Protein AF-A0A316YLT4-F1 (afdb_monomer_lite)

Radius of gyration: 36.53 Å; chains: 1; bounding box: 78×90×132 Å

Structure (mmCIF, N/CA/C/O backbone):
data_AF-A0A316YLT4-F1
#
_entry.id   AF-A0A316YLT4-F1
#
loop_
_atom_site.group_PDB
_atom_site.id
_atom_site.type_symbol
_atom_site.label_atom_id
_atom_site.label_alt_id
_atom_site.label_comp_id
_atom_site.label_asym_id
_atom_site.label_entity_id
_atom_site.label_seq_id
_atom_site.pdbx_PDB_ins_code
_atom_site.Cartn_x
_atom_site.Cartn_y
_atom_site.Cartn_z
_atom_site.occupancy
_atom_site.B_iso_or_equiv
_atom_site.auth_seq_id
_atom_site.auth_comp_id
_atom_site.auth_asym_id
_atom_site.auth_atom_id
_atom_site.pdbx_PDB_model_num
ATOM 1 N N . MET A 1 1 ? 20.378 44.733 20.248 1.00 47.59 1 MET A N 1
ATOM 2 C CA . MET A 1 1 ? 19.291 43.915 19.646 1.00 47.59 1 MET A CA 1
ATOM 3 C C . MET A 1 1 ? 19.742 42.619 18.940 1.00 47.59 1 MET A C 1
ATOM 5 O O . MET A 1 1 ? 18.918 41.727 18.802 1.00 47.59 1 MET A O 1
ATOM 9 N N . SER A 1 2 ? 21.015 42.441 18.550 1.00 53.00 2 SER A N 1
ATOM 10 C CA . SER A 1 2 ? 21.484 41.266 17.770 1.00 53.00 2 SER A CA 1
ATOM 11 C C . SER A 1 2 ? 21.730 39.968 18.583 1.00 53.00 2 SER A C 1
ATOM 13 O O . SER A 1 2 ? 21.479 38.865 18.094 1.00 53.00 2 SER A O 1
ATOM 15 N N . SER A 1 3 ? 22.137 40.058 19.856 1.00 44.75 3 SER A N 1
ATOM 16 C CA . SER A 1 3 ? 22.480 38.880 20.683 1.00 44.75 3 SER A CA 1
ATOM 17 C C . SER A 1 3 ? 21.264 38.061 21.149 1.00 44.75 3 SER A C 1
ATOM 19 O O . SER A 1 3 ? 21.318 36.830 21.185 1.00 44.75 3 SER A O 1
ATOM 21 N N . SER A 1 4 ? 20.143 38.727 21.443 1.00 47.09 4 SER A N 1
ATOM 22 C CA . SER A 1 4 ? 18.887 38.102 21.896 1.00 47.09 4 SER A CA 1
ATOM 23 C C . SER A 1 4 ? 18.214 37.263 20.798 1.00 47.09 4 SER A C 1
ATOM 25 O O . SER A 1 4 ? 17.745 36.152 21.049 1.00 47.09 4 SER A O 1
ATOM 27 N N . VAL A 1 5 ? 18.254 37.731 19.546 1.00 52.09 5 VAL A N 1
ATOM 28 C CA . VAL A 1 5 ? 17.682 37.010 18.394 1.00 52.09 5 VAL A CA 1
ATOM 29 C C . VAL A 1 5 ? 18.509 35.764 18.057 1.00 52.09 5 VAL A C 1
ATOM 31 O O . VAL A 1 5 ? 17.955 34.692 17.806 1.00 52.09 5 VAL A O 1
ATOM 34 N N . ARG A 1 6 ? 19.844 35.859 18.132 1.00 46.72 6 ARG A N 1
ATOM 35 C CA . ARG A 1 6 ? 20.753 34.720 17.904 1.00 46.72 6 ARG A CA 1
ATOM 36 C C . ARG A 1 6 ? 20.613 33.639 18.983 1.00 46.72 6 ARG A C 1
ATOM 38 O O . ARG A 1 6 ? 20.685 32.453 18.659 1.00 46.72 6 ARG A O 1
ATOM 45 N N . SER A 1 7 ? 20.370 34.026 20.240 1.00 48.25 7 SER A N 1
ATOM 46 C CA . SER A 1 7 ? 20.157 33.083 21.348 1.00 48.25 7 SER A CA 1
ATOM 47 C C . SER A 1 7 ? 18.785 32.402 21.297 1.00 48.25 7 SER A C 1
ATOM 49 O O . SER A 1 7 ? 18.679 31.233 21.663 1.00 48.25 7 SER A O 1
ATOM 51 N N . LYS A 1 8 ? 17.740 33.088 20.808 1.00 44.94 8 LYS A N 1
ATOM 52 C CA . LYS A 1 8 ? 16.431 32.476 20.512 1.00 44.94 8 LYS A CA 1
ATOM 53 C C . LYS A 1 8 ? 16.551 31.445 19.387 1.00 44.94 8 LYS A C 1
ATOM 55 O O . LYS A 1 8 ? 16.209 30.291 19.596 1.00 44.94 8 LYS A O 1
ATOM 60 N N . ARG A 1 9 ? 17.189 31.803 18.266 1.00 46.47 9 ARG A N 1
ATOM 61 C CA . ARG A 1 9 ? 17.368 30.902 17.111 1.00 46.47 9 ARG A CA 1
ATOM 62 C C . ARG A 1 9 ? 18.210 29.659 17.434 1.00 46.47 9 ARG A C 1
ATOM 64 O O . ARG A 1 9 ? 17.903 28.574 16.956 1.00 46.47 9 ARG A O 1
ATOM 71 N N . ARG A 1 10 ? 19.255 29.785 18.266 1.00 46.38 10 ARG A N 1
ATOM 72 C CA . ARG A 1 10 ? 20.039 28.630 18.753 1.00 46.38 10 ARG A CA 1
ATOM 73 C C . ARG A 1 10 ? 19.240 27.735 19.700 1.00 46.38 10 ARG A C 1
ATOM 75 O O . ARG A 1 10 ? 19.372 26.519 19.609 1.00 46.38 10 ARG A O 1
ATOM 82 N N . ARG A 1 11 ? 18.403 28.318 20.566 1.00 49.53 11 ARG A N 1
ATOM 83 C CA . ARG A 1 11 ? 17.482 27.560 21.425 1.00 49.53 11 ARG A CA 1
ATOM 84 C C . ARG A 1 11 ? 16.398 26.855 20.613 1.00 49.53 11 ARG A C 1
ATOM 86 O O . ARG A 1 11 ? 16.120 25.709 20.923 1.00 49.53 11 ARG A O 1
ATOM 93 N N . ASP A 1 12 ? 15.893 27.461 19.541 1.00 55.59 12 ASP A N 1
ATOM 94 C CA . ASP A 1 12 ? 14.925 26.833 18.630 1.00 55.59 12 ASP A CA 1
ATOM 95 C C . ASP A 1 12 ? 15.539 25.683 17.830 1.00 55.59 12 ASP A C 1
ATOM 97 O O . ASP A 1 12 ? 14.910 24.648 17.655 1.00 55.59 12 ASP A O 1
ATOM 101 N N . VAL A 1 13 ? 16.783 25.823 17.366 1.00 54.84 13 VAL A N 1
ATOM 102 C CA . VAL A 1 13 ? 17.494 24.735 16.678 1.00 54.84 13 VAL A CA 1
ATOM 103 C C . VAL A 1 13 ? 17.803 23.604 17.655 1.00 54.84 13 VAL A C 1
ATOM 105 O O . VAL A 1 13 ? 17.480 22.461 17.364 1.00 54.84 13 VAL A O 1
ATOM 108 N N . ALA A 1 14 ? 18.350 23.902 18.836 1.00 51.66 14 ALA A N 1
ATOM 109 C CA . ALA A 1 14 ? 18.606 22.893 19.862 1.00 51.66 14 ALA A CA 1
ATOM 110 C C . ALA A 1 14 ? 17.312 22.225 20.353 1.00 51.66 14 ALA A C 1
ATOM 112 O O . ALA A 1 14 ? 17.306 21.019 20.557 1.00 51.66 14 ALA A O 1
ATOM 113 N N . TYR A 1 15 ? 16.212 22.972 20.484 1.00 54.16 15 TYR A N 1
ATOM 114 C CA . TYR A 1 15 ? 14.883 22.440 20.786 1.00 54.16 15 TYR A CA 1
ATOM 115 C C . TYR A 1 15 ? 14.386 21.535 19.661 1.00 54.16 15 TYR A C 1
ATOM 117 O O . TYR A 1 15 ? 14.041 20.400 19.946 1.00 54.16 15 TYR A O 1
ATOM 125 N N . ARG A 1 16 ? 14.458 21.963 18.391 1.00 54.50 16 ARG A N 1
ATOM 126 C CA . ARG A 1 16 ? 14.116 21.126 17.227 1.00 54.50 16 ARG A CA 1
ATOM 127 C C . ARG A 1 16 ? 14.938 19.842 17.203 1.00 54.50 16 ARG A C 1
ATOM 129 O O . ARG A 1 16 ? 14.352 18.779 17.062 1.00 54.50 16 ARG A O 1
ATOM 136 N N . TRP A 1 17 ? 16.251 19.910 17.417 1.00 47.56 17 TRP A N 1
ATOM 137 C CA . TRP A 1 17 ? 17.103 18.721 17.517 1.00 47.56 17 TRP A CA 1
ATOM 138 C C . TRP A 1 17 ? 16.723 17.843 18.716 1.00 47.56 17 TRP A C 1
ATOM 140 O O . TRP A 1 17 ? 16.641 16.629 18.583 1.00 47.56 17 TRP A O 1
ATOM 150 N N . ARG A 1 18 ? 16.405 18.426 19.876 1.00 43.62 18 ARG A N 1
ATOM 151 C CA . ARG A 1 18 ? 15.969 17.677 21.066 1.00 43.62 18 ARG A CA 1
ATOM 152 C C . ARG A 1 18 ? 14.594 17.026 20.872 1.00 43.62 18 ARG A C 1
ATOM 154 O O . ARG A 1 18 ? 14.397 15.919 21.364 1.00 43.62 18 ARG A O 1
ATOM 161 N N . THR A 1 19 ? 13.682 17.655 20.128 1.00 50.59 19 THR A N 1
ATOM 162 C CA . THR A 1 19 ? 12.409 17.068 19.670 1.00 50.59 19 THR A CA 1
ATOM 163 C C . THR A 1 19 ? 12.665 15.916 18.692 1.00 50.59 19 THR A C 1
ATOM 165 O O . THR A 1 19 ? 12.143 14.825 18.886 1.00 50.59 19 THR A O 1
ATOM 168 N N . TYR A 1 20 ? 13.580 16.102 17.736 1.00 46.66 20 TYR A N 1
ATOM 169 C CA . TYR A 1 20 ? 14.045 15.055 16.814 1.00 46.66 20 TYR A CA 1
ATOM 170 C C . TYR A 1 20 ? 14.604 13.820 17.544 1.00 46.66 20 TYR A C 1
ATOM 172 O O . TYR A 1 20 ? 14.332 12.689 17.150 1.00 46.66 20 TYR A O 1
ATOM 180 N N . PHE A 1 21 ? 15.360 14.016 18.629 1.00 44.22 21 PHE A N 1
ATOM 181 C CA . PHE A 1 21 ? 15.896 12.915 19.439 1.00 44.22 21 PHE A CA 1
ATOM 182 C C . PHE A 1 21 ? 14.874 12.326 20.429 1.00 44.22 21 PHE A C 1
ATOM 184 O O . PHE A 1 21 ? 15.009 11.171 20.827 1.00 44.22 21 PHE A O 1
ATOM 191 N N . THR A 1 22 ? 13.827 13.064 20.817 1.00 46.09 22 THR A N 1
ATOM 192 C CA . THR A 1 22 ? 12.732 12.516 21.646 1.00 46.09 22 THR A CA 1
ATOM 193 C C . THR A 1 22 ? 11.721 11.708 20.826 1.00 46.09 22 THR A C 1
ATOM 195 O O . THR A 1 22 ? 11.175 10.741 21.357 1.00 46.09 22 THR A O 1
ATOM 198 N N . ASP A 1 23 ? 11.594 11.969 19.519 1.00 50.28 23 ASP A N 1
ATOM 199 C CA . ASP A 1 23 ? 10.860 11.137 18.543 1.00 50.28 23 ASP A CA 1
ATOM 200 C C . ASP A 1 23 ? 11.486 9.743 18.302 1.00 50.28 23 ASP A C 1
ATOM 202 O O . ASP A 1 23 ? 10.942 8.914 17.566 1.00 50.28 23 ASP A O 1
ATOM 206 N N . ILE A 1 24 ? 12.622 9.432 18.939 1.00 53.44 24 ILE A N 1
ATOM 207 C CA . ILE A 1 24 ? 13.216 8.085 18.929 1.00 53.44 24 ILE A CA 1
ATOM 208 C C . ILE A 1 24 ? 12.316 7.068 19.650 1.00 53.44 24 ILE A C 1
ATOM 210 O O . ILE A 1 24 ? 12.331 5.884 19.302 1.00 53.44 24 ILE A O 1
ATOM 214 N N . HIS A 1 25 ? 11.507 7.514 20.615 1.00 56.56 25 HIS A N 1
ATOM 215 C CA . HIS A 1 25 ? 10.547 6.655 21.300 1.00 56.56 25 HIS A CA 1
ATOM 216 C C . HIS A 1 25 ? 9.260 6.530 20.489 1.00 56.56 25 HIS A C 1
ATOM 218 O O . HIS A 1 25 ? 8.684 7.526 20.056 1.00 56.56 25 HIS A O 1
ATOM 224 N N . VAL A 1 26 ? 8.786 5.296 20.308 1.00 58.34 26 VAL A N 1
ATOM 225 C CA . VAL A 1 26 ? 7.501 5.045 19.657 1.00 58.34 26 VAL A CA 1
ATOM 226 C C . VAL A 1 26 ? 6.379 5.610 20.532 1.00 58.34 26 VAL A C 1
ATOM 228 O O . VAL A 1 26 ? 6.216 5.175 21.676 1.00 58.34 26 VAL A O 1
ATOM 231 N N . PRO A 1 27 ? 5.582 6.559 20.023 1.00 60.00 27 PRO A N 1
ATOM 232 C CA . PRO A 1 27 ? 4.500 7.127 20.801 1.00 60.00 27 PRO A CA 1
ATOM 233 C C . PRO A 1 27 ? 3.356 6.116 21.002 1.00 60.00 27 PRO A C 1
ATOM 235 O O . PRO A 1 27 ? 2.869 5.501 20.051 1.00 60.00 27 PRO A O 1
ATOM 238 N N . LYS A 1 28 ? 2.898 5.961 22.252 1.00 62.59 28 LYS A N 1
ATOM 239 C CA . LYS A 1 28 ? 1.806 5.043 22.623 1.00 62.59 28 LYS A CA 1
ATOM 240 C C . LYS A 1 28 ? 0.462 5.494 22.027 1.00 62.59 28 LYS A C 1
ATOM 242 O O . LYS A 1 28 ? 0.151 6.689 22.040 1.00 62.59 28 LYS A O 1
ATOM 247 N N . SER A 1 29 ? -0.307 4.531 21.512 1.00 64.88 29 SER A N 1
ATOM 248 C CA . SER A 1 29 ? -1.643 4.752 20.937 1.00 64.88 29 SER A CA 1
ATOM 249 C C . SER A 1 29 ? -2.638 5.253 21.981 1.00 64.88 29 SER A C 1
ATOM 251 O O . SER A 1 29 ? -2.564 4.888 23.151 1.00 64.88 29 SER A O 1
ATOM 253 N N . ILE A 1 30 ? -3.590 6.071 21.539 1.00 64.94 30 ILE A N 1
ATOM 254 C CA . ILE A 1 30 ? -4.699 6.565 22.361 1.00 64.94 30 ILE A CA 1
ATOM 255 C C . ILE A 1 30 ? -5.821 5.516 22.453 1.00 64.94 30 ILE A C 1
ATOM 257 O O . ILE A 1 30 ? -6.658 5.618 23.340 1.00 64.94 30 ILE A O 1
ATOM 261 N N . PHE A 1 31 ? -5.860 4.513 21.573 1.00 63.28 31 PHE A N 1
ATOM 262 C CA . PHE A 1 31 ? -6.960 3.539 21.466 1.00 63.28 31 PHE A CA 1
ATOM 263 C C . PHE A 1 31 ? -6.761 2.278 22.318 1.00 63.28 31 PHE A C 1
ATOM 265 O O . PHE A 1 31 ? -7.574 1.359 22.263 1.00 63.28 31 PHE A O 1
ATOM 272 N N . VAL A 1 32 ? -5.695 2.233 23.118 1.00 63.97 32 VAL A N 1
ATOM 273 C CA . VAL A 1 32 ? -5.386 1.123 24.022 1.00 63.97 32 VAL A CA 1
ATOM 274 C C . VAL A 1 32 ? -5.312 1.675 25.442 1.00 63.97 32 VAL A C 1
ATOM 276 O O . VAL A 1 32 ? -4.423 2.467 25.741 1.00 63.97 32 VAL A O 1
ATOM 279 N N . ASP A 1 33 ? -6.266 1.286 26.293 1.00 55.12 33 ASP A N 1
ATOM 280 C CA . ASP A 1 33 ? -6.403 1.832 27.652 1.00 55.12 33 ASP A CA 1
ATOM 281 C C . ASP A 1 33 ? -5.541 1.086 28.697 1.00 55.12 33 ASP A C 1
ATOM 283 O O . ASP A 1 33 ? -5.214 1.644 29.740 1.00 55.12 33 ASP A O 1
ATOM 287 N N . THR A 1 34 ? -5.107 -0.147 28.409 1.00 49.56 34 THR A N 1
ATOM 288 C CA . THR A 1 34 ? -4.214 -0.944 29.272 1.00 49.56 34 THR A CA 1
ATOM 289 C C . THR A 1 34 ? -2.752 -0.845 28.838 1.00 49.56 34 THR A C 1
ATOM 291 O O . THR A 1 34 ? -2.438 -1.023 27.665 1.00 49.56 34 THR A O 1
ATOM 294 N N . GLU A 1 35 ? -1.834 -0.672 29.797 1.00 46.22 35 GLU A N 1
ATOM 295 C CA . GLU A 1 35 ? -0.374 -0.718 29.579 1.00 46.22 35 GLU A CA 1
ATOM 296 C C . GLU A 1 35 ? 0.157 -2.082 29.096 1.00 46.22 35 GLU A C 1
ATOM 298 O O . GLU A 1 35 ? 1.342 -2.204 28.780 1.00 46.22 35 GLU A O 1
ATOM 303 N N . ALA A 1 36 ? -0.705 -3.099 29.008 1.00 47.34 36 ALA A N 1
ATOM 304 C CA . ALA A 1 36 ? -0.370 -4.398 28.446 1.00 47.34 36 ALA A CA 1
ATOM 305 C C . ALA A 1 36 ? 0.084 -4.255 26.981 1.00 47.34 36 ALA A C 1
ATOM 307 O O . ALA A 1 36 ? -0.584 -3.621 26.162 1.00 47.34 36 ALA A O 1
ATOM 308 N N . GLU A 1 37 ? 1.241 -4.841 26.667 1.00 56.16 37 GLU A N 1
ATOM 309 C CA . GLU A 1 37 ? 1.970 -4.709 25.403 1.00 56.16 37 GLU A CA 1
ATOM 310 C C . GLU A 1 37 ? 1.122 -5.056 24.165 1.00 56.16 37 GLU A C 1
ATOM 312 O O . GLU A 1 37 ? 1.094 -6.189 23.684 1.00 56.16 37 GLU A O 1
ATOM 317 N N . ASN A 1 38 ? 0.444 -4.061 23.595 1.00 68.69 38 ASN A N 1
ATOM 318 C CA . ASN A 1 38 ? -0.338 -4.248 22.384 1.00 68.69 38 ASN A CA 1
ATOM 319 C C . ASN A 1 38 ? 0.523 -4.022 21.134 1.00 68.69 38 ASN A C 1
ATOM 321 O O . ASN A 1 38 ? 0.809 -2.885 20.754 1.00 68.69 38 ASN A O 1
ATOM 325 N N . ARG A 1 39 ? 0.908 -5.116 20.461 1.00 76.19 39 ARG A N 1
ATOM 326 C CA . ARG A 1 39 ? 1.702 -5.085 19.217 1.00 76.19 39 ARG A CA 1
ATOM 327 C C . ARG A 1 39 ? 1.048 -4.262 18.106 1.00 76.19 39 ARG A C 1
ATOM 329 O O . ARG A 1 39 ? 1.767 -3.771 17.246 1.00 76.19 39 ARG A O 1
ATOM 336 N N . TRP A 1 40 ? -0.277 -4.135 18.088 1.00 75.06 40 TRP A N 1
ATOM 337 C CA . TRP A 1 40 ? -1.036 -3.652 16.929 1.00 75.06 40 TRP A CA 1
ATOM 338 C C . TRP A 1 40 ? -1.286 -2.147 16.916 1.00 75.06 40 TRP A C 1
ATOM 340 O O . TRP A 1 40 ? -1.837 -1.630 15.935 1.00 75.06 40 TRP A O 1
ATOM 350 N N . ALA A 1 41 ? -0.878 -1.453 17.977 1.00 74.94 41 ALA A N 1
ATOM 351 C CA . ALA A 1 41 ? -1.198 -0.058 18.209 1.00 74.94 41 ALA A CA 1
ATOM 352 C C . ALA A 1 41 ? 0.060 0.811 18.327 1.00 74.94 41 ALA A C 1
ATOM 354 O O . ALA A 1 41 ? 1.023 0.475 19.010 1.00 74.94 41 ALA A O 1
ATOM 355 N N . ASN A 1 42 ? 0.034 1.954 17.649 1.00 79.06 42 ASN A N 1
ATOM 356 C CA . ASN A 1 42 ? 1.065 2.987 17.678 1.00 79.06 42 ASN A CA 1
ATOM 357 C C . ASN A 1 42 ? 0.373 4.314 17.363 1.00 79.06 42 ASN A C 1
ATOM 359 O O . ASN A 1 42 ? -0.447 4.360 16.450 1.00 79.06 42 ASN A O 1
ATOM 363 N N . ARG A 1 43 ? 0.710 5.395 18.073 1.00 74.88 43 ARG A N 1
ATOM 364 C CA . ARG A 1 43 ? 0.081 6.712 17.874 1.00 74.88 43 ARG A CA 1
ATOM 365 C C . ARG A 1 43 ? 0.193 7.223 16.439 1.00 74.88 43 ARG A C 1
ATOM 367 O O . ARG A 1 43 ? -0.670 7.965 15.991 1.00 74.88 43 ARG A O 1
ATOM 374 N N . ASN A 1 44 ? 1.249 6.846 15.719 1.00 77.50 44 ASN A N 1
ATOM 375 C CA . ASN A 1 44 ? 1.427 7.234 14.317 1.00 77.50 44 ASN A CA 1
ATOM 376 C C . ASN A 1 44 ? 0.456 6.521 13.363 1.00 77.50 44 ASN A C 1
ATOM 378 O O . ASN A 1 44 ? 0.295 6.959 12.228 1.00 77.50 44 ASN A O 1
ATOM 382 N N . LEU A 1 45 ? -0.169 5.431 13.814 1.00 82.00 45 LEU A N 1
ATOM 383 C CA . LEU A 1 45 ? -1.181 4.674 13.081 1.00 82.00 45 LEU A CA 1
ATOM 384 C C . LEU A 1 45 ? -2.602 4.972 13.564 1.00 82.00 45 LEU A C 1
ATOM 386 O O . LEU A 1 45 ? -3.545 4.445 12.976 1.00 82.00 45 LEU A O 1
ATOM 390 N N . ASP A 1 46 ? -2.762 5.753 14.633 1.00 84.81 46 ASP A N 1
ATOM 391 C CA . ASP A 1 46 ? -4.071 6.129 15.156 1.00 84.81 46 ASP A CA 1
ATOM 392 C C . ASP A 1 46 ? -4.826 7.000 14.137 1.00 84.81 46 ASP A C 1
ATOM 394 O O . ASP A 1 46 ? -4.203 7.767 13.391 1.00 84.81 46 ASP A O 1
ATOM 398 N N . PRO A 1 47 ? -6.169 6.950 14.131 1.00 86.00 47 PRO A N 1
ATOM 399 C CA . PRO A 1 47 ? -6.971 7.855 13.335 1.00 86.00 47 PRO A CA 1
ATOM 400 C C . PRO A 1 47 ? -6.630 9.319 13.598 1.00 86.00 47 PRO A C 1
ATOM 402 O O . PRO A 1 47 ? -6.413 9.738 14.739 1.00 86.00 47 PRO A O 1
ATOM 405 N N . ILE A 1 48 ? -6.647 10.128 12.543 1.00 86.00 48 ILE A N 1
ATOM 406 C CA . ILE A 1 48 ? -6.323 11.551 12.658 1.00 86.00 48 ILE A CA 1
ATOM 407 C C . ILE A 1 48 ? -7.471 12.294 13.376 1.00 86.00 48 ILE A C 1
ATOM 409 O O . ILE A 1 48 ? -8.616 12.271 12.896 1.00 86.00 48 ILE A O 1
ATOM 413 N N . PRO A 1 49 ? -7.199 12.994 14.500 1.00 82.12 49 PRO A N 1
ATOM 414 C CA . PRO A 1 49 ? -8.200 13.809 15.180 1.00 82.12 49 PRO A CA 1
ATOM 415 C C . PRO A 1 49 ? -8.735 14.927 14.271 1.00 82.12 49 PRO A C 1
ATOM 417 O O . PRO A 1 49 ? -7.960 15.481 13.491 1.00 82.12 49 PRO A O 1
ATOM 420 N N . PRO A 1 50 ? -10.011 15.341 14.406 1.00 80.31 50 PRO A N 1
ATOM 421 C CA . PRO A 1 50 ? -10.591 16.413 13.588 1.00 80.31 50 PRO A CA 1
ATOM 422 C C . PRO A 1 50 ? -9.795 17.718 13.569 1.00 80.31 50 PRO A C 1
ATOM 424 O O . PRO A 1 50 ? -9.700 18.352 12.529 1.00 80.31 50 PRO A O 1
ATOM 427 N N . GLU A 1 51 ? -9.161 18.073 14.684 1.00 81.62 51 GLU A N 1
ATOM 428 C CA . GLU A 1 51 ? -8.349 19.290 14.831 1.00 81.62 51 GLU A CA 1
ATOM 429 C C . GLU A 1 51 ? -7.080 19.286 13.961 1.00 81.62 51 GLU A C 1
ATOM 431 O O . GLU A 1 51 ? -6.520 20.339 13.674 1.00 81.62 51 GLU A O 1
ATOM 436 N N . LYS A 1 52 ? -6.611 18.104 13.544 1.00 84.12 52 LYS A N 1
ATOM 437 C CA . LYS A 1 52 ? -5.418 17.937 12.703 1.00 84.12 52 LYS A CA 1
ATOM 438 C C . LYS A 1 52 ? -5.750 17.725 11.226 1.00 84.12 52 LYS A C 1
ATOM 440 O O . LYS A 1 52 ? -4.835 17.599 10.418 1.00 84.12 52 LYS A O 1
ATOM 445 N N . CYS A 1 53 ? -7.031 17.676 10.867 1.00 82.19 53 CYS A N 1
ATOM 446 C CA . CYS A 1 53 ? -7.475 17.581 9.481 1.00 82.19 53 CYS A CA 1
ATOM 447 C C . CYS A 1 53 ? -7.414 18.969 8.832 1.00 82.19 53 CYS A C 1
ATOM 449 O O . CYS A 1 53 ? -8.401 19.695 8.814 1.00 82.19 53 CYS A O 1
ATOM 451 N N . ASN A 1 54 ? -6.234 19.346 8.342 1.00 86.25 54 ASN A N 1
ATOM 452 C CA . ASN A 1 54 ? -5.963 20.666 7.769 1.00 86.25 54 ASN A CA 1
ATOM 453 C C . ASN A 1 54 ? -5.982 20.713 6.230 1.00 86.25 54 ASN A C 1
ATOM 455 O O . ASN A 1 54 ? -5.846 21.801 5.678 1.00 86.25 54 ASN A O 1
ATOM 459 N N . TRP A 1 55 ? -6.145 19.574 5.552 1.00 86.25 55 TRP A N 1
ATOM 460 C CA . TRP A 1 55 ? -6.208 19.508 4.088 1.00 86.25 55 TRP A CA 1
ATOM 461 C C . TRP A 1 55 ? -7.551 20.032 3.577 1.00 86.25 55 TRP A C 1
ATOM 463 O O . TRP A 1 55 ? -8.609 19.604 4.039 1.00 86.25 55 TRP A O 1
ATOM 473 N N . ARG A 1 56 ? -7.493 20.939 2.605 1.00 88.00 56 ARG A N 1
ATOM 474 C CA . ARG A 1 56 ? -8.624 21.428 1.811 1.00 88.00 56 ARG A CA 1
ATOM 475 C C . ARG A 1 56 ? -8.673 20.700 0.466 1.00 88.00 56 ARG A C 1
ATOM 477 O O . ARG A 1 56 ? -7.705 20.063 0.058 1.00 88.00 56 ARG A O 1
ATOM 484 N N . GLU A 1 57 ? -9.770 20.872 -0.269 1.00 86.25 57 GLU A N 1
ATOM 485 C CA . GLU A 1 57 ? -9.948 20.271 -1.603 1.00 86.25 57 GLU A CA 1
ATOM 486 C C . GLU A 1 57 ? -8.800 20.619 -2.567 1.00 86.25 57 GLU A C 1
ATOM 488 O O . GLU A 1 57 ? -8.328 19.770 -3.321 1.00 86.25 57 GLU A O 1
ATOM 493 N N . ILE A 1 58 ? -8.284 21.853 -2.499 1.00 89.81 58 ILE A N 1
ATOM 494 C CA . ILE A 1 58 ? -7.151 22.280 -3.330 1.00 89.81 58 ILE A CA 1
ATOM 495 C C . ILE A 1 58 ? -5.848 21.565 -2.966 1.00 89.81 58 ILE A C 1
ATOM 497 O O . ILE A 1 58 ? -5.067 21.256 -3.862 1.00 89.81 58 ILE A O 1
ATOM 501 N N . ASP A 1 59 ? -5.622 21.267 -1.684 1.00 89.75 59 ASP A N 1
ATOM 502 C CA . ASP A 1 59 ? -4.427 20.549 -1.236 1.00 89.75 59 ASP A CA 1
ATOM 503 C C . ASP A 1 59 ? -4.458 19.114 -1.773 1.00 89.75 59 ASP A C 1
ATOM 505 O O . ASP A 1 59 ? -3.451 18.604 -2.263 1.00 89.75 59 ASP A O 1
ATOM 509 N N . PHE A 1 60 ? -5.643 18.494 -1.767 1.00 85.06 60 PHE A N 1
ATOM 510 C CA . PHE A 1 60 ? -5.862 17.168 -2.334 1.00 85.06 60 PHE A CA 1
ATOM 511 C C . PHE A 1 60 ? -5.622 17.135 -3.850 1.00 85.06 60 PHE A C 1
ATOM 513 O O . PHE A 1 60 ? -4.869 16.290 -4.332 1.00 85.06 60 PHE A O 1
ATOM 520 N N . VAL A 1 61 ? -6.208 18.071 -4.605 1.00 88.00 61 VAL A N 1
ATOM 521 C CA . VAL A 1 61 ? -5.998 18.155 -6.063 1.00 88.00 61 VAL A CA 1
ATOM 522 C C . VAL A 1 61 ? -4.533 18.443 -6.390 1.00 88.00 61 VAL A C 1
ATOM 524 O O . VAL A 1 61 ? -3.963 17.806 -7.272 1.00 88.00 61 VAL A O 1
ATOM 527 N N . SER A 1 62 ? -3.896 19.355 -5.654 1.00 89.12 62 SER A N 1
ATOM 528 C CA . SER A 1 62 ? -2.485 19.705 -5.857 1.00 89.12 62 SER A CA 1
ATOM 529 C C . SER A 1 62 ? -1.555 18.525 -5.579 1.00 89.12 62 SER A C 1
ATOM 531 O O . SER A 1 62 ? -0.590 18.326 -6.314 1.00 89.12 62 SER A O 1
ATOM 533 N N . TYR A 1 63 ? -1.856 17.713 -4.559 1.00 86.25 63 TYR A N 1
ATOM 534 C CA . TYR A 1 63 ? -1.114 16.488 -4.264 1.00 86.25 63 TYR A CA 1
ATOM 535 C C . TYR A 1 63 ? -1.159 15.496 -5.435 1.00 86.25 63 TYR A C 1
ATOM 537 O O . TYR A 1 63 ? -0.113 15.014 -5.866 1.00 86.25 63 TYR A O 1
ATOM 545 N N . TRP A 1 64 ? -2.342 15.244 -6.000 1.00 84.94 64 TRP A N 1
ATOM 546 C CA . TRP A 1 64 ? -2.483 14.344 -7.150 1.00 84.94 64 TRP A CA 1
ATOM 547 C C . TRP A 1 64 ? -1.875 14.906 -8.433 1.00 84.94 64 TRP A C 1
ATOM 549 O O . TRP A 1 64 ? -1.267 14.162 -9.195 1.00 84.94 64 TRP A O 1
ATOM 559 N N . LEU A 1 65 ? -1.983 16.216 -8.667 1.00 86.00 65 LEU A N 1
ATOM 560 C CA . LEU A 1 65 ? -1.292 16.853 -9.786 1.00 86.00 65 LEU A CA 1
ATOM 561 C C . LEU A 1 65 ? 0.225 16.683 -9.663 1.00 86.00 65 LEU A C 1
ATOM 563 O O . LEU A 1 65 ? 0.867 16.354 -10.652 1.00 86.00 65 LEU A O 1
ATOM 567 N N . CYS A 1 66 ? 0.788 16.846 -8.462 1.00 84.44 66 CYS A N 1
ATOM 568 C CA . CYS A 1 66 ? 2.214 16.636 -8.212 1.00 84.44 66 CYS A CA 1
ATOM 569 C C . CYS A 1 66 ? 2.662 15.203 -8.555 1.00 84.44 66 CYS A C 1
ATOM 571 O O . CYS A 1 66 ? 3.682 15.033 -9.217 1.00 84.44 66 CYS A O 1
ATOM 573 N N . ASP A 1 67 ? 1.869 14.189 -8.195 1.00 79.62 67 ASP A N 1
ATOM 574 C CA . ASP A 1 67 ? 2.146 12.782 -8.534 1.00 79.62 67 ASP A CA 1
ATOM 575 C C . ASP A 1 67 ? 2.142 12.522 -10.057 1.00 79.62 67 ASP A C 1
ATOM 577 O O . ASP A 1 67 ? 2.942 11.740 -10.575 1.00 79.62 67 ASP A O 1
ATOM 581 N N . LEU A 1 68 ? 1.305 13.244 -10.814 1.00 78.81 68 LEU A N 1
ATOM 582 C CA . LEU A 1 68 ? 1.281 13.173 -12.282 1.00 78.81 68 LEU A CA 1
ATOM 583 C C . LEU A 1 68 ? 2.506 13.826 -12.947 1.00 78.81 68 LEU A C 1
ATOM 585 O O . LEU A 1 68 ? 2.838 13.482 -14.086 1.00 78.81 68 LEU A O 1
ATOM 589 N N . PHE A 1 69 ? 3.210 14.726 -12.255 1.00 80.88 69 PHE A N 1
ATOM 590 C CA . PHE A 1 69 ? 4.471 15.327 -12.712 1.00 80.88 69 PHE A CA 1
ATOM 591 C C . PHE A 1 69 ? 5.676 14.405 -12.451 1.00 80.88 69 PHE A C 1
ATOM 593 O O . PHE A 1 69 ? 6.723 14.828 -11.963 1.00 80.88 69 PHE A O 1
ATOM 600 N N . ALA A 1 70 ? 5.542 13.131 -12.824 1.00 77.50 70 ALA A N 1
ATOM 601 C CA . ALA A 1 70 ? 6.593 12.129 -12.728 1.00 77.50 70 ALA A CA 1
ATOM 602 C C . ALA A 1 70 ? 6.902 11.532 -14.109 1.00 77.50 70 ALA A C 1
ATOM 604 O O . ALA A 1 70 ? 6.009 11.123 -14.853 1.00 77.50 70 ALA A O 1
ATOM 605 N N . LEU A 1 71 ? 8.191 11.425 -14.440 1.00 77.50 71 LEU A N 1
ATOM 606 C CA . LEU A 1 71 ? 8.654 10.854 -15.710 1.00 77.50 71 LEU A CA 1
ATOM 607 C C . LEU A 1 71 ? 8.105 9.441 -16.008 1.00 77.50 71 LEU A C 1
ATOM 609 O O . LEU A 1 71 ? 7.720 9.213 -17.153 1.00 77.50 71 LEU A O 1
ATOM 613 N N . PRO A 1 72 ? 7.995 8.501 -15.041 1.00 75.25 72 PRO A N 1
ATOM 614 C CA . PRO A 1 72 ? 7.388 7.191 -15.304 1.00 75.25 72 PRO A CA 1
ATOM 615 C C . PRO A 1 72 ? 5.951 7.274 -15.847 1.00 75.25 72 PRO A C 1
ATOM 617 O O . PRO A 1 72 ? 5.569 6.504 -16.732 1.00 75.25 72 PRO A O 1
ATOM 620 N N . THR A 1 73 ? 5.167 8.247 -15.375 1.00 78.69 73 THR A N 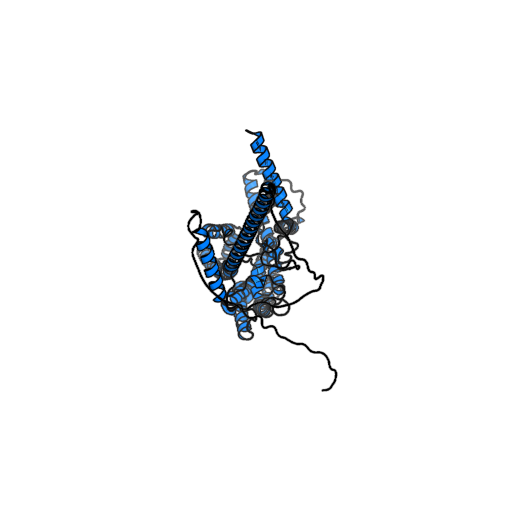1
ATOM 621 C CA . THR A 1 73 ? 3.799 8.490 -15.848 1.00 78.69 73 THR A CA 1
ATOM 622 C C . THR A 1 73 ? 3.804 8.954 -17.304 1.00 78.69 73 THR A C 1
ATOM 624 O O . THR A 1 73 ? 3.019 8.466 -18.115 1.00 78.69 73 THR A O 1
ATOM 627 N N . TRP A 1 74 ? 4.739 9.829 -17.682 1.00 80.00 74 TRP A N 1
ATOM 628 C CA . TRP A 1 74 ? 4.876 10.302 -19.066 1.00 80.00 74 TRP A CA 1
ATOM 629 C C . TRP A 1 74 ? 5.369 9.204 -20.009 1.00 80.00 74 TRP A C 1
ATOM 631 O O . TRP A 1 74 ? 4.878 9.081 -21.133 1.00 80.00 74 TRP A O 1
ATOM 641 N N . SER A 1 75 ? 6.278 8.348 -19.536 1.00 77.19 75 SER A N 1
ATOM 642 C CA . SER A 1 75 ? 6.752 7.183 -20.288 1.00 77.19 75 SER A CA 1
ATOM 643 C C . SER A 1 75 ? 5.613 6.235 -20.666 1.00 77.19 75 SER A C 1
ATOM 645 O O . SER A 1 75 ? 5.650 5.658 -21.747 1.00 77.19 75 SER A O 1
ATOM 647 N N . THR A 1 76 ? 4.564 6.131 -19.843 1.00 75.19 76 THR A N 1
ATOM 648 C CA . THR A 1 76 ? 3.380 5.304 -20.146 1.00 75.19 76 THR A CA 1
ATOM 649 C C . THR A 1 76 ? 2.619 5.802 -21.381 1.00 75.19 76 THR A C 1
ATOM 651 O O . THR A 1 76 ? 2.078 5.008 -22.142 1.00 75.19 76 THR A O 1
ATOM 654 N N . VAL A 1 77 ? 2.592 7.114 -21.632 1.00 81.25 77 VAL A N 1
ATOM 655 C CA . VAL A 1 77 ? 1.977 7.672 -22.850 1.00 81.25 77 VAL A CA 1
ATOM 656 C C . VAL A 1 77 ? 2.862 7.393 -24.069 1.00 81.25 77 VAL A C 1
ATOM 658 O O . VAL A 1 77 ? 2.366 7.030 -25.137 1.00 81.25 77 VAL A O 1
ATOM 661 N N . SER A 1 78 ? 4.183 7.505 -23.892 1.00 80.81 78 SER A N 1
ATOM 662 C CA . SER A 1 78 ? 5.172 7.214 -24.935 1.00 80.81 78 SER A CA 1
ATOM 663 C C . SER A 1 78 ? 5.115 5.752 -25.397 1.00 80.81 78 SER A C 1
ATOM 665 O O . SER A 1 78 ? 5.124 5.487 -26.598 1.00 80.81 78 SER A O 1
ATOM 667 N N . THR A 1 79 ? 4.964 4.791 -24.478 1.00 79.12 79 THR A N 1
ATOM 668 C CA . THR A 1 79 ? 4.890 3.361 -24.832 1.00 79.12 79 THR A CA 1
ATOM 669 C C . THR A 1 79 ? 3.663 3.017 -25.674 1.00 79.12 79 THR A C 1
ATOM 671 O O . THR A 1 79 ? 3.770 2.206 -26.590 1.00 79.12 79 THR A O 1
ATOM 674 N N . VAL A 1 80 ? 2.516 3.663 -25.438 1.00 82.75 80 VAL A N 1
ATOM 675 C CA . VAL A 1 80 ? 1.317 3.478 -26.276 1.00 82.75 80 VAL A CA 1
ATOM 676 C C . VAL A 1 80 ? 1.556 3.996 -27.697 1.00 82.75 80 VAL A C 1
ATOM 678 O O . VAL A 1 80 ? 1.156 3.350 -28.661 1.00 82.75 80 VAL A O 1
ATOM 681 N N . MET A 1 81 ? 2.256 5.122 -27.856 1.00 85.50 81 MET A N 1
ATOM 682 C CA . MET A 1 81 ? 2.622 5.625 -29.187 1.00 85.50 81 MET A CA 1
ATOM 683 C C . MET A 1 81 ? 3.633 4.710 -29.890 1.00 85.50 81 MET A C 1
ATOM 685 O O . MET A 1 81 ? 3.506 4.462 -31.088 1.00 85.50 81 MET A O 1
ATOM 689 N N . LEU A 1 82 ? 4.596 4.155 -29.148 1.00 81.12 82 LEU A N 1
ATOM 690 C CA . LEU A 1 82 ? 5.553 3.171 -29.669 1.00 81.12 82 LEU A CA 1
ATOM 691 C C . LEU A 1 82 ? 4.884 1.865 -30.118 1.00 81.12 82 LEU A C 1
ATOM 693 O O . LEU A 1 82 ? 5.404 1.196 -31.005 1.00 81.12 82 LEU A O 1
ATOM 697 N N . ALA A 1 83 ? 3.713 1.528 -29.571 1.00 80.50 83 ALA A N 1
ATOM 698 C CA . ALA A 1 83 ? 2.904 0.404 -30.041 1.00 80.50 83 ALA A CA 1
ATOM 699 C C . ALA A 1 83 ? 2.230 0.653 -31.411 1.00 80.50 83 ALA A C 1
ATOM 701 O O . ALA A 1 83 ? 1.530 -0.223 -31.914 1.00 80.50 83 ALA A O 1
ATOM 702 N N . GLY A 1 84 ? 2.433 1.826 -32.024 1.00 85.94 84 GLY A N 1
ATOM 703 C CA . GLY A 1 84 ? 1.941 2.169 -33.362 1.00 85.94 84 GLY A CA 1
ATOM 704 C C . GLY A 1 84 ? 0.691 3.051 -33.376 1.00 85.94 84 GLY A C 1
ATOM 705 O O . GLY A 1 84 ? 0.195 3.387 -34.452 1.00 85.94 84 GLY A O 1
ATOM 706 N N . PHE A 1 85 ? 0.181 3.460 -32.210 1.00 90.19 85 PHE A N 1
ATOM 707 C CA . PHE A 1 85 ? -0.964 4.365 -32.128 1.00 90.19 85 PHE A CA 1
ATOM 708 C C . PHE A 1 85 ? -0.551 5.818 -32.377 1.00 90.19 85 PHE A C 1
ATOM 710 O O . PHE A 1 85 ? 0.443 6.319 -31.851 1.00 90.19 85 PHE A O 1
ATOM 717 N N . SER A 1 86 ? -1.359 6.530 -33.163 1.00 93.06 86 SER A N 1
ATOM 718 C CA . SER A 1 86 ? -1.174 7.971 -33.359 1.00 93.06 86 SER A CA 1
ATOM 719 C C . SER A 1 86 ? -1.500 8.750 -32.081 1.00 93.06 86 SER A C 1
ATOM 721 O O . SER A 1 86 ? -2.321 8.317 -31.274 1.00 93.06 86 SER A O 1
ATOM 723 N N . ALA A 1 87 ? -0.959 9.964 -31.927 1.00 89.00 87 ALA A N 1
ATOM 724 C CA . ALA A 1 87 ? -1.247 10.816 -30.766 1.00 89.00 87 ALA A CA 1
ATOM 725 C C . ALA A 1 87 ? -2.759 11.043 -30.540 1.00 89.00 87 ALA A C 1
ATOM 727 O O . ALA A 1 87 ? -3.225 11.062 -29.403 1.00 89.00 87 ALA A O 1
ATOM 728 N N . ARG A 1 88 ? -3.544 11.146 -31.626 1.00 92.00 88 ARG A N 1
ATOM 729 C CA . ARG A 1 88 ? -5.009 11.302 -31.562 1.00 92.00 88 ARG A CA 1
ATOM 730 C C . ARG A 1 88 ? -5.719 10.075 -30.982 1.00 92.00 88 ARG A C 1
ATOM 732 O O . ARG A 1 88 ? -6.790 10.228 -30.410 1.00 92.00 88 ARG A O 1
ATOM 739 N N . GLN A 1 89 ? -5.142 8.883 -31.131 1.00 93.38 89 GLN A N 1
ATOM 740 C CA . GLN A 1 89 ? -5.660 7.634 -30.564 1.00 93.38 89 GLN A CA 1
ATOM 741 C C . GLN A 1 89 ? -5.120 7.393 -29.152 1.00 93.38 89 GLN A C 1
ATOM 743 O O . GLN A 1 89 ? -5.864 6.962 -28.277 1.00 93.38 89 GLN A O 1
ATOM 748 N N . THR A 1 90 ? -3.854 7.723 -28.900 1.00 90.19 90 THR A N 1
ATOM 749 C CA . THR A 1 90 ? -3.222 7.534 -27.590 1.00 90.19 90 THR A CA 1
ATOM 750 C C . THR A 1 90 ? -3.925 8.321 -26.489 1.00 90.19 90 THR A C 1
ATOM 752 O O . THR A 1 90 ? -4.187 7.767 -25.426 1.00 90.19 90 THR A O 1
ATOM 755 N N . VAL A 1 91 ? -4.279 9.588 -26.737 1.00 90.81 91 VAL A N 1
ATOM 756 C CA . VAL A 1 91 ? -4.943 10.439 -25.734 1.00 90.81 91 VAL A CA 1
ATOM 757 C C . VAL A 1 91 ? -6.224 9.795 -25.172 1.00 90.81 91 VAL A C 1
ATOM 759 O O . VAL A 1 91 ? -6.284 9.595 -23.957 1.00 90.81 91 VAL A O 1
ATOM 762 N N . PRO A 1 92 ? -7.234 9.418 -25.985 1.00 92.38 92 PRO A N 1
ATOM 763 C CA . PRO A 1 92 ? -8.435 8.776 -25.456 1.00 92.38 92 PRO A CA 1
ATOM 764 C C . PRO A 1 92 ? -8.158 7.399 -24.833 1.00 92.38 92 PRO A C 1
ATOM 766 O O . PRO A 1 92 ? -8.770 7.083 -23.814 1.00 92.38 92 PRO A O 1
ATOM 769 N N . ILE A 1 93 ? -7.217 6.606 -25.365 1.00 90.06 93 ILE A N 1
ATOM 770 C CA . ILE A 1 93 ? -6.827 5.312 -24.771 1.00 90.06 93 ILE A CA 1
ATOM 771 C C . ILE A 1 93 ? -6.308 5.509 -23.341 1.00 90.06 93 ILE A C 1
ATOM 773 O O . ILE A 1 93 ? -6.763 4.834 -22.416 1.00 90.06 93 ILE A O 1
ATOM 777 N N . CYS A 1 94 ? -5.396 6.463 -23.141 1.00 88.56 94 CYS A N 1
ATOM 778 C CA . CYS A 1 94 ? -4.847 6.773 -21.826 1.00 88.56 94 CYS A CA 1
ATOM 779 C C . CYS A 1 94 ? -5.924 7.308 -20.875 1.00 88.56 94 CYS A C 1
ATOM 781 O O . CYS A 1 94 ? -5.974 6.873 -19.728 1.00 88.56 94 CYS A O 1
ATOM 783 N N . ILE A 1 95 ? -6.811 8.197 -21.338 1.00 90.31 95 ILE A N 1
ATOM 784 C CA . ILE A 1 95 ? -7.913 8.722 -20.514 1.00 90.31 95 ILE A CA 1
ATOM 785 C C . ILE A 1 95 ? -8.802 7.582 -20.016 1.00 90.31 95 ILE A C 1
ATOM 787 O O . ILE A 1 95 ? -9.099 7.519 -18.823 1.00 90.31 95 ILE A O 1
ATOM 791 N N . ILE A 1 96 ? -9.196 6.661 -20.898 1.00 91.94 96 ILE A N 1
ATOM 792 C CA . ILE A 1 96 ? -10.036 5.516 -20.530 1.00 91.94 96 ILE A CA 1
ATOM 793 C C . ILE A 1 96 ? -9.292 4.609 -19.542 1.00 91.94 96 ILE A C 1
ATOM 795 O O . ILE A 1 96 ? -9.846 4.264 -18.499 1.00 91.94 96 ILE A O 1
ATOM 799 N N . GLY A 1 97 ? -8.028 4.276 -19.820 1.00 88.69 97 GLY A N 1
ATOM 800 C CA . GLY A 1 97 ? -7.208 3.431 -18.949 1.00 88.69 97 GLY A CA 1
ATOM 801 C C . GLY A 1 97 ? -7.033 4.010 -17.542 1.00 88.69 97 GLY A C 1
ATOM 802 O O . GLY A 1 97 ? -7.345 3.343 -16.554 1.00 88.69 97 GLY A O 1
ATOM 803 N N . PHE A 1 98 ? -6.609 5.273 -17.435 1.00 88.31 98 PHE A N 1
ATOM 804 C CA . PHE A 1 98 ? -6.456 5.947 -16.143 1.00 88.31 98 PHE A CA 1
ATOM 805 C C . PHE A 1 98 ? -7.791 6.117 -15.412 1.00 88.31 98 PHE A C 1
ATOM 807 O O . PHE A 1 98 ? -7.823 5.971 -14.193 1.00 88.31 98 PHE A O 1
ATOM 814 N N . SER A 1 99 ? -8.895 6.357 -16.127 1.00 89.94 99 SER A N 1
ATOM 815 C CA . SER A 1 99 ? -10.226 6.470 -15.512 1.00 89.94 99 SER A CA 1
ATOM 816 C C . SER A 1 99 ? -10.690 5.145 -14.905 1.00 89.94 99 SER A C 1
ATOM 818 O O . SER A 1 99 ? -11.170 5.126 -13.773 1.00 89.94 99 SER A O 1
ATOM 820 N N . LEU A 1 100 ? -10.499 4.026 -15.615 1.00 89.81 100 LEU A N 1
ATOM 821 C CA . LEU A 1 100 ? -10.845 2.690 -15.115 1.00 89.81 100 LEU A CA 1
ATOM 822 C C . LEU A 1 100 ? -10.056 2.335 -13.847 1.00 89.81 100 LEU A C 1
ATOM 824 O O . LEU A 1 100 ? -10.634 1.852 -12.872 1.00 89.81 100 LEU A O 1
ATOM 828 N N . CYS A 1 101 ? -8.752 2.619 -13.828 1.00 88.56 101 CYS A N 1
ATOM 829 C CA . CYS A 1 101 ? -7.924 2.439 -12.634 1.00 88.56 101 CYS A CA 1
ATOM 830 C C . CYS A 1 101 ? -8.340 3.392 -11.503 1.00 88.56 101 CYS A C 1
ATOM 832 O O . CYS A 1 101 ? -8.451 2.977 -10.347 1.00 88.56 101 CYS A O 1
ATOM 834 N N . GLY A 1 102 ? -8.613 4.653 -11.846 1.00 90.50 102 GLY A N 1
ATOM 835 C CA . GLY A 1 102 ? -8.990 5.713 -10.917 1.00 90.50 102 GLY A CA 1
ATOM 836 C C . GLY A 1 102 ? -10.216 5.357 -10.084 1.00 90.50 102 GLY A C 1
ATOM 837 O O . GLY A 1 102 ? -10.171 5.503 -8.868 1.00 90.50 102 GLY A O 1
ATOM 838 N N . VAL A 1 103 ? -11.264 4.791 -10.694 1.00 92.19 103 VAL A N 1
ATOM 839 C CA . VAL A 1 103 ? -12.485 4.382 -9.972 1.00 92.19 103 VAL A CA 1
ATOM 840 C C . VAL A 1 103 ? -12.167 3.414 -8.827 1.00 92.19 103 VAL A C 1
ATOM 842 O O . VAL A 1 103 ? -12.578 3.641 -7.689 1.00 92.19 103 VAL A O 1
ATOM 845 N N . VAL A 1 104 ? -11.395 2.358 -9.093 1.00 91.56 104 VAL A N 1
ATOM 846 C CA . VAL A 1 104 ? -11.051 1.340 -8.081 1.00 91.56 104 VAL A CA 1
ATOM 847 C C . VAL A 1 104 ? -10.173 1.934 -6.973 1.00 91.56 104 VAL A C 1
ATOM 849 O O . VAL A 1 104 ? -10.383 1.660 -5.786 1.00 91.56 104 VAL A O 1
ATOM 852 N N . ILE A 1 105 ? -9.215 2.788 -7.345 1.00 89.88 105 ILE A N 1
ATOM 853 C CA . ILE A 1 105 ? -8.321 3.474 -6.400 1.00 89.88 105 ILE A CA 1
ATOM 854 C C . ILE A 1 105 ? -9.117 4.413 -5.486 1.00 89.88 105 ILE A C 1
ATOM 856 O O . ILE A 1 105 ? -8.943 4.381 -4.262 1.00 89.88 105 ILE A O 1
ATOM 860 N N . THR A 1 106 ? -10.023 5.216 -6.050 1.00 91.62 106 THR A N 1
ATOM 861 C CA . THR A 1 106 ? -10.885 6.128 -5.291 1.00 91.62 106 THR A CA 1
ATOM 862 C C . THR A 1 106 ? -11.758 5.357 -4.311 1.00 91.62 106 THR A C 1
ATOM 864 O O . THR A 1 106 ? -11.765 5.688 -3.127 1.00 91.62 106 THR A O 1
ATOM 867 N N . LEU A 1 107 ? -12.421 4.283 -4.755 1.00 93.50 107 LEU A N 1
ATOM 868 C CA . LEU A 1 107 ? -13.244 3.445 -3.876 1.00 93.50 107 LEU A CA 1
ATOM 869 C C . LEU A 1 107 ? -12.431 2.867 -2.711 1.00 93.50 107 LEU A C 1
ATOM 871 O O . LEU A 1 107 ? -12.882 2.896 -1.568 1.00 93.50 107 LEU A O 1
ATOM 875 N N . THR A 1 108 ? -11.205 2.414 -2.968 1.00 91.38 108 THR A N 1
ATOM 876 C CA . THR A 1 108 ? -10.319 1.899 -1.911 1.00 91.38 108 THR A CA 1
ATOM 877 C C . THR A 1 108 ? -9.900 3.002 -0.932 1.00 91.38 108 THR A C 1
ATOM 879 O O . THR A 1 108 ? -9.805 2.773 0.274 1.00 91.38 108 THR A O 1
ATOM 882 N N . THR A 1 109 ? -9.694 4.225 -1.425 1.00 87.81 109 THR A N 1
ATOM 883 C CA . THR A 1 109 ? -9.274 5.373 -0.605 1.00 87.81 109 THR A CA 1
ATOM 884 C C . THR A 1 109 ? -10.405 5.883 0.289 1.00 87.81 109 THR A C 1
ATOM 886 O O . THR A 1 109 ? -10.142 6.328 1.407 1.00 87.81 109 THR A O 1
ATOM 889 N N . LEU A 1 110 ? -11.668 5.740 -0.133 1.00 89.81 110 LEU A N 1
ATOM 890 C CA . LEU A 1 110 ? -12.827 6.151 0.666 1.00 89.81 110 LEU A CA 1
ATOM 891 C C . LEU A 1 110 ? -12.885 5.467 2.039 1.00 89.81 110 LEU A C 1
ATOM 893 O O . LEU A 1 110 ? -13.285 6.109 3.011 1.00 89.81 110 LEU A O 1
ATOM 897 N N . VAL A 1 111 ? -12.410 4.220 2.153 1.00 88.88 111 VAL A N 1
ATOM 898 C CA . VAL A 1 111 ? -12.288 3.512 3.442 1.00 88.88 111 VAL A CA 1
ATOM 899 C C . VAL A 1 111 ? -11.410 4.310 4.413 1.00 88.88 111 VAL A C 1
ATOM 901 O O . VAL A 1 111 ? -11.797 4.575 5.554 1.00 88.88 111 VAL A O 1
ATOM 904 N N . GLY A 1 112 ? -10.243 4.750 3.934 1.00 86.31 112 GLY A N 1
ATOM 905 C CA . GLY A 1 112 ? -9.293 5.560 4.694 1.00 86.31 112 GLY A CA 1
ATOM 906 C C . GLY A 1 112 ? -9.792 6.982 4.952 1.00 86.31 112 GLY A C 1
ATOM 907 O O . GLY A 1 112 ? -9.572 7.506 6.037 1.00 86.31 112 GLY A O 1
ATOM 908 N N . CYS A 1 113 ? -10.517 7.601 4.017 1.00 86.38 113 CYS A N 1
ATOM 909 C CA . CYS A 1 113 ? -11.086 8.940 4.206 1.00 86.38 113 CYS A CA 1
ATOM 910 C C . CYS A 1 113 ? -12.203 8.960 5.260 1.00 86.38 113 CYS A C 1
ATOM 912 O O . CYS A 1 113 ? -12.221 9.833 6.129 1.00 86.38 113 CYS A O 1
ATOM 914 N N . GLN A 1 114 ? -13.116 7.986 5.214 1.00 87.06 114 GLN A N 1
ATOM 915 C CA . GLN A 1 114 ? -14.273 7.922 6.108 1.00 87.06 114 GLN A CA 1
ATOM 916 C C . GLN A 1 114 ? -13.864 7.598 7.551 1.00 87.06 114 GLN A C 1
ATOM 918 O O . GLN A 1 114 ? -14.379 8.201 8.495 1.00 87.06 114 GLN A O 1
ATOM 923 N N . TYR A 1 115 ? -12.913 6.677 7.720 1.00 88.25 115 TYR A N 1
ATOM 924 C CA . TYR A 1 115 ? -12.461 6.206 9.031 1.00 88.25 115 TYR A CA 1
ATOM 925 C C . TYR A 1 115 ? -11.109 6.780 9.465 1.00 88.25 115 TYR A C 1
ATOM 927 O O . TYR A 1 115 ? -10.641 6.483 10.559 1.00 88.25 115 TYR A O 1
ATOM 935 N N . ARG A 1 116 ? -10.489 7.639 8.650 1.00 89.50 116 ARG A N 1
ATOM 936 C CA . ARG A 1 116 ? -9.229 8.357 8.931 1.00 89.50 116 ARG A CA 1
ATOM 937 C C . ARG A 1 116 ? -8.070 7.461 9.363 1.00 89.50 116 ARG A C 1
ATOM 939 O O . ARG A 1 116 ? -7.176 7.923 10.067 1.00 89.50 116 ARG A O 1
ATOM 946 N N . VAL A 1 117 ? -8.095 6.200 8.944 1.00 89.69 117 VAL A N 1
ATOM 947 C CA . VAL A 1 117 ? -7.074 5.193 9.241 1.00 89.69 117 VAL A CA 1
ATOM 948 C C . VAL A 1 117 ? -6.142 5.007 8.042 1.00 89.69 117 VAL A C 1
ATOM 950 O O . VAL A 1 117 ? -6.595 5.074 6.896 1.00 89.69 117 VAL A O 1
ATOM 953 N N . PRO A 1 118 ? -4.842 4.752 8.268 1.00 90.94 118 PRO A N 1
ATOM 954 C CA . PRO A 1 118 ? -3.915 4.458 7.183 1.00 90.94 118 PRO A CA 1
ATOM 955 C C . PRO A 1 118 ? -4.177 3.063 6.590 1.00 90.94 118 PRO A C 1
ATOM 957 O O . PRO A 1 118 ? -4.724 2.180 7.256 1.00 90.94 118 PRO A O 1
ATOM 960 N N . TYR A 1 119 ? -3.728 2.843 5.349 1.00 91.38 119 TYR A N 1
ATOM 961 C CA . TYR A 1 119 ? -3.920 1.583 4.614 1.00 91.38 119 TYR A CA 1
ATOM 962 C C . TYR A 1 119 ? -3.599 0.309 5.426 1.00 91.38 119 TYR A C 1
ATOM 964 O O . TYR A 1 119 ? -4.448 -0.579 5.452 1.00 91.38 119 TYR A O 1
ATOM 972 N N . PRO A 1 120 ? -2.462 0.197 6.144 1.00 91.56 120 PRO A N 1
ATOM 973 C CA . PRO A 1 120 ? -2.138 -1.010 6.911 1.00 91.56 120 PRO A CA 1
ATOM 974 C C . PRO A 1 120 ? -3.108 -1.346 8.041 1.00 91.56 120 PRO A C 1
ATOM 976 O O . PRO A 1 120 ? -3.162 -2.483 8.498 1.00 91.56 120 PRO A O 1
ATOM 979 N N . VAL A 1 121 ? -3.824 -0.343 8.549 1.00 91.44 121 VAL A N 1
ATOM 980 C CA . VAL A 1 121 ? -4.861 -0.539 9.562 1.00 91.44 121 VAL A CA 1
ATOM 981 C C . VAL A 1 121 ? -6.177 -0.882 8.870 1.00 91.44 121 VAL A C 1
ATOM 983 O O . VAL A 1 121 ? -6.857 -1.813 9.289 1.00 91.44 121 VAL A O 1
ATOM 986 N N . ALA A 1 122 ? -6.505 -0.201 7.768 1.00 92.88 122 ALA A N 1
ATOM 987 C CA . ALA A 1 122 ? -7.695 -0.492 6.970 1.00 92.88 122 ALA A CA 1
ATOM 988 C C . ALA A 1 122 ? -7.681 -1.913 6.374 1.00 92.88 122 ALA A C 1
ATOM 990 O O . ALA A 1 122 ? -8.714 -2.573 6.319 1.00 92.88 122 ALA A O 1
ATOM 991 N N . SER A 1 123 ? -6.517 -2.430 5.973 1.00 93.69 123 SER A N 1
ATOM 992 C CA . SER A 1 123 ? -6.390 -3.782 5.416 1.00 93.69 123 SER A CA 1
ATOM 993 C C . SER A 1 123 ? -6.701 -4.888 6.434 1.00 93.69 123 SER A C 1
ATOM 995 O O . SER A 1 123 ? -7.111 -5.980 6.035 1.00 93.69 123 SER A O 1
ATOM 997 N N . ARG A 1 124 ? -6.600 -4.609 7.745 1.00 93.94 124 ARG A N 1
ATOM 998 C CA . ARG A 1 124 ? -7.005 -5.540 8.817 1.00 93.94 124 ARG A CA 1
ATOM 999 C C . ARG A 1 124 ? -8.501 -5.836 8.785 1.00 93.94 124 ARG A C 1
ATOM 1001 O O . ARG A 1 124 ? -8.891 -6.937 9.160 1.00 93.94 124 ARG A O 1
ATOM 1008 N N . ILE A 1 125 ? -9.313 -4.891 8.296 1.00 93.75 125 ILE A N 1
ATOM 1009 C CA . ILE A 1 125 ? -10.763 -5.065 8.149 1.00 93.75 125 ILE A CA 1
ATOM 1010 C C . ILE A 1 125 ? -11.038 -6.255 7.230 1.00 93.75 125 ILE A C 1
ATOM 1012 O O . ILE A 1 125 ? -11.817 -7.122 7.599 1.00 93.75 125 ILE A O 1
ATOM 1016 N N . ALA A 1 126 ? -10.360 -6.343 6.082 1.00 94.12 126 ALA A N 1
ATOM 1017 C CA . ALA A 1 126 ? -10.618 -7.389 5.096 1.00 94.12 126 ALA A CA 1
ATOM 1018 C C . ALA A 1 126 ? -9.815 -8.675 5.353 1.00 94.12 126 ALA A C 1
ATOM 1020 O O . ALA A 1 126 ? -10.367 -9.768 5.253 1.00 94.12 126 ALA A O 1
ATOM 1021 N N . PHE A 1 127 ? -8.527 -8.571 5.695 1.00 94.81 127 PHE A N 1
ATOM 1022 C CA . PHE A 1 127 ? -7.617 -9.726 5.762 1.00 94.81 127 PHE A CA 1
ATOM 1023 C C . PHE A 1 127 ? -7.391 -10.279 7.179 1.00 94.81 127 PHE A C 1
ATOM 1025 O O . PHE A 1 127 ? -6.903 -11.403 7.326 1.00 94.81 127 PHE A O 1
ATOM 1032 N N . GLY A 1 128 ? -7.753 -9.520 8.214 1.00 93.25 128 GLY A N 1
ATOM 1033 C CA . GLY A 1 128 ? -7.457 -9.827 9.613 1.00 93.25 128 GLY A CA 1
ATOM 1034 C C . GLY A 1 128 ? -6.135 -9.242 10.106 1.00 93.25 128 GLY A C 1
ATOM 1035 O O . GLY A 1 128 ? -5.331 -8.719 9.329 1.00 93.25 128 GLY A O 1
ATOM 1036 N N . LEU A 1 129 ? -5.905 -9.312 11.422 1.00 91.00 129 LEU A N 1
ATOM 1037 C CA . LEU A 1 129 ? -4.712 -8.728 12.050 1.00 91.00 129 LEU A CA 1
ATOM 1038 C C . LEU A 1 129 ? -3.416 -9.333 11.489 1.00 91.00 129 LEU A C 1
ATOM 1040 O O . LEU A 1 129 ? -2.572 -8.598 10.981 1.00 91.00 129 LEU A O 1
ATOM 1044 N N . TRP A 1 130 ? -3.277 -10.661 11.514 1.00 90.69 130 TRP A N 1
ATOM 1045 C CA . TRP A 1 130 ? -2.101 -11.349 10.968 1.00 90.69 130 TRP A CA 1
ATOM 1046 C C . TRP A 1 130 ? -2.162 -11.483 9.449 1.00 90.69 130 TRP A C 1
ATOM 1048 O O . TRP A 1 130 ? -1.154 -11.282 8.773 1.00 90.69 130 TRP A O 1
ATOM 1058 N N . GLY A 1 131 ? -3.353 -11.739 8.905 1.00 92.19 131 GLY A N 1
ATOM 1059 C CA . GLY A 1 131 ? -3.555 -11.856 7.465 1.00 92.19 131 GLY A CA 1
ATOM 1060 C C . GLY A 1 131 ? -3.300 -10.557 6.692 1.00 92.19 131 GLY A C 1
ATOM 1061 O O . GLY A 1 131 ? -3.092 -10.607 5.490 1.00 92.19 131 GLY A O 1
ATOM 1062 N N . SER A 1 132 ? -3.259 -9.385 7.323 1.00 93.75 132 SER A N 1
ATOM 1063 C CA . SER A 1 132 ? -2.873 -8.143 6.633 1.00 93.75 132 SER A CA 1
ATOM 1064 C C . SER A 1 132 ? -1.366 -8.030 6.348 1.00 93.75 132 SER A C 1
ATOM 1066 O O . SER A 1 132 ? -0.969 -7.297 5.441 1.00 93.75 132 SER A O 1
ATOM 1068 N N . ILE A 1 133 ? -0.514 -8.763 7.075 1.00 93.06 133 ILE A N 1
ATOM 1069 C CA . ILE A 1 133 ? 0.949 -8.619 7.006 1.00 93.06 133 ILE A CA 1
ATOM 1070 C C . ILE A 1 133 ? 1.508 -8.900 5.603 1.00 93.06 133 ILE A C 1
ATOM 1072 O O . ILE A 1 133 ? 2.268 -8.061 5.122 1.00 93.06 133 ILE A O 1
ATOM 1076 N N . PRO A 1 134 ? 1.142 -9.991 4.898 1.00 92.19 134 PRO A N 1
ATOM 1077 C CA . PRO A 1 134 ? 1.647 -10.237 3.544 1.00 92.19 134 PRO A CA 1
ATOM 1078 C C . PRO A 1 134 ? 1.311 -9.102 2.566 1.00 92.19 134 PRO A C 1
ATOM 1080 O O . PRO A 1 134 ? 2.174 -8.657 1.806 1.00 92.19 134 PRO A O 1
ATOM 1083 N N . ALA A 1 135 ? 0.088 -8.565 2.647 1.00 92.06 135 ALA A N 1
ATOM 1084 C CA . ALA A 1 135 ? -0.345 -7.422 1.847 1.00 92.06 135 ALA A CA 1
ATOM 1085 C C . ALA A 1 135 ? 0.487 -6.162 2.134 1.00 92.06 135 ALA A C 1
ATOM 1087 O O . ALA A 1 135 ? 0.867 -5.447 1.205 1.00 92.06 135 ALA A O 1
ATOM 1088 N N . ILE A 1 136 ? 0.804 -5.910 3.407 1.00 93.25 136 ILE A N 1
ATOM 1089 C CA . ILE A 1 136 ? 1.644 -4.784 3.830 1.00 93.25 136 ILE A CA 1
ATOM 1090 C C . ILE A 1 136 ? 3.099 -4.989 3.376 1.00 93.25 136 ILE A C 1
ATOM 1092 O O . ILE A 1 136 ? 3.688 -4.069 2.820 1.00 93.25 136 ILE A O 1
ATOM 1096 N N . CYS A 1 137 ? 3.670 -6.187 3.529 1.00 91.94 137 CYS A N 1
ATOM 1097 C CA . CYS A 1 137 ? 5.040 -6.498 3.103 1.00 91.94 137 CYS A CA 1
ATOM 1098 C C . CYS A 1 137 ? 5.241 -6.301 1.595 1.00 91.94 137 CYS A C 1
ATOM 1100 O O . CYS A 1 137 ? 6.208 -5.660 1.179 1.00 91.94 137 CYS A O 1
ATOM 1102 N N . ALA A 1 138 ? 4.317 -6.806 0.774 1.00 88.94 138 ALA A N 1
ATOM 1103 C CA . ALA A 1 138 ? 4.375 -6.622 -0.674 1.00 88.94 138 ALA A CA 1
ATOM 1104 C C . ALA A 1 138 ? 4.301 -5.136 -1.061 1.00 88.94 138 ALA A C 1
ATOM 1106 O O . ALA A 1 138 ? 5.033 -4.673 -1.936 1.00 88.94 138 ALA A O 1
ATOM 1107 N N . ARG A 1 139 ? 3.466 -4.361 -0.361 1.00 90.62 139 ARG A N 1
ATOM 1108 C CA . ARG A 1 139 ? 3.363 -2.915 -0.564 1.00 90.62 139 ARG A CA 1
ATOM 1109 C C . ARG A 1 139 ? 4.631 -2.173 -0.120 1.00 90.62 139 ARG A C 1
ATOM 1111 O O . ARG A 1 139 ? 5.087 -1.298 -0.852 1.00 90.62 139 ARG A O 1
ATOM 1118 N N . CYS A 1 140 ? 5.247 -2.554 1.003 1.00 91.00 140 CYS A N 1
ATOM 1119 C CA . CYS A 1 140 ? 6.543 -2.024 1.444 1.00 91.00 140 CYS A CA 1
ATOM 1120 C C . CYS A 1 140 ? 7.627 -2.223 0.381 1.00 91.00 140 CYS A C 1
ATOM 1122 O O . CYS A 1 140 ? 8.362 -1.286 0.078 1.00 91.00 140 CYS A O 1
ATOM 1124 N N . PHE A 1 141 ? 7.717 -3.427 -0.189 1.00 88.19 141 PHE A N 1
ATOM 1125 C CA . PHE A 1 141 ? 8.684 -3.736 -1.241 1.00 88.19 141 PHE A CA 1
ATOM 1126 C C . PHE A 1 141 ? 8.505 -2.810 -2.450 1.00 88.19 141 PHE A C 1
ATOM 1128 O O . PHE A 1 141 ? 9.459 -2.197 -2.926 1.00 88.19 141 PHE A O 1
ATOM 1135 N N . VAL A 1 142 ? 7.261 -2.635 -2.891 1.00 86.44 142 VAL A N 1
ATOM 1136 C CA . VAL A 1 142 ? 6.938 -1.780 -4.035 1.00 86.44 142 VAL A CA 1
ATOM 1137 C C . VAL A 1 142 ? 7.205 -0.307 -3.729 1.00 86.44 142 VAL A C 1
ATOM 1139 O O . VAL A 1 142 ? 7.727 0.402 -4.583 1.00 86.44 142 VAL A O 1
ATOM 1142 N N . ALA A 1 143 ? 6.925 0.154 -2.509 1.00 89.25 143 ALA A N 1
ATOM 1143 C CA . ALA A 1 143 ? 7.246 1.515 -2.086 1.00 89.25 143 ALA A CA 1
ATOM 1144 C C . ALA A 1 143 ? 8.761 1.793 -2.127 1.00 89.25 143 ALA A C 1
ATOM 1146 O O . ALA A 1 143 ? 9.173 2.842 -2.621 1.00 89.25 143 ALA A O 1
ATOM 1147 N N . LEU A 1 144 ? 9.594 0.849 -1.670 1.00 88.75 144 LEU A N 1
ATOM 1148 C CA . LEU A 1 144 ? 11.058 0.957 -1.748 1.00 88.75 144 LEU A CA 1
ATOM 1149 C C . LEU A 1 144 ? 11.554 0.971 -3.194 1.00 88.75 144 LEU A C 1
ATOM 1151 O O . LEU A 1 144 ? 12.440 1.749 -3.551 1.00 88.75 144 LEU A O 1
ATOM 1155 N N . MET A 1 145 ? 10.966 0.132 -4.041 1.00 85.19 145 MET A N 1
ATOM 1156 C CA . MET A 1 145 ? 11.318 0.089 -5.452 1.00 85.19 145 MET A CA 1
ATOM 1157 C C . MET A 1 145 ? 10.949 1.401 -6.159 1.00 85.19 145 MET A C 1
ATOM 1159 O O . MET A 1 145 ? 11.791 1.975 -6.847 1.00 85.19 145 MET A O 1
ATOM 1163 N N . TRP A 1 146 ? 9.736 1.924 -5.949 1.00 84.00 146 TRP A N 1
ATOM 1164 C CA . TRP A 1 146 ? 9.322 3.211 -6.515 1.00 84.00 146 TRP A CA 1
ATOM 1165 C C . TRP A 1 146 ? 10.179 4.365 -6.020 1.00 84.00 146 TRP A C 1
ATOM 1167 O O . TRP A 1 146 ? 10.575 5.200 -6.829 1.00 84.00 146 TRP A O 1
ATOM 1177 N N . LEU A 1 147 ? 10.532 4.383 -4.732 1.00 87.62 147 LEU A N 1
ATOM 1178 C CA . LEU A 1 147 ? 11.491 5.348 -4.200 1.00 87.62 147 LEU A CA 1
ATOM 1179 C C . LEU A 1 147 ? 12.799 5.313 -5.002 1.00 87.62 147 LEU A C 1
ATOM 1181 O O . LEU A 1 147 ? 13.319 6.357 -5.390 1.00 87.62 147 LEU A O 1
ATOM 1185 N N . SER A 1 148 ? 13.293 4.115 -5.300 1.00 86.81 148 SER A N 1
ATOM 1186 C CA . SER A 1 148 ? 14.548 3.913 -6.022 1.00 86.81 148 SER A CA 1
ATOM 1187 C C . SER A 1 148 ? 14.450 4.357 -7.491 1.00 86.81 148 SER A C 1
ATOM 1189 O O . SER A 1 148 ? 15.315 5.087 -7.976 1.00 86.81 148 SER A O 1
ATOM 1191 N N . ILE A 1 149 ? 13.354 4.016 -8.180 1.00 83.12 149 ILE A N 1
ATOM 1192 C CA . ILE A 1 149 ? 13.085 4.428 -9.570 1.00 83.12 149 ILE A CA 1
ATOM 1193 C C . ILE A 1 149 ? 12.947 5.946 -9.685 1.00 83.12 149 ILE A C 1
ATOM 1195 O O . ILE A 1 149 ? 13.563 6.559 -10.560 1.00 83.12 149 ILE A O 1
ATOM 1199 N N . LEU A 1 150 ? 12.159 6.563 -8.801 1.00 85.38 150 LEU A N 1
ATOM 1200 C CA . LEU A 1 150 ? 11.948 8.010 -8.789 1.00 85.38 150 LEU A CA 1
ATOM 1201 C C . LEU A 1 150 ? 13.248 8.751 -8.474 1.00 85.38 150 LEU A C 1
ATOM 1203 O O . LEU A 1 150 ? 13.538 9.757 -9.114 1.00 85.38 150 LEU A O 1
ATOM 1207 N N . THR A 1 151 ? 14.072 8.221 -7.567 1.00 89.00 151 THR A N 1
ATOM 1208 C CA . THR A 1 151 ? 15.373 8.820 -7.231 1.00 89.00 151 THR A CA 1
ATOM 1209 C C . THR A 1 151 ? 16.346 8.755 -8.405 1.00 89.00 151 THR A C 1
ATOM 1211 O O . THR A 1 151 ? 16.980 9.757 -8.719 1.00 89.00 151 THR A O 1
ATOM 1214 N N . CYS A 1 152 ? 16.439 7.624 -9.110 1.00 87.44 152 CYS A N 1
ATOM 1215 C CA . CYS A 1 152 ? 17.268 7.532 -10.316 1.00 87.44 152 CYS A CA 1
ATOM 1216 C C . CYS A 1 152 ? 16.791 8.455 -11.430 1.00 87.44 152 CYS A C 1
ATOM 1218 O O . CYS A 1 152 ? 17.585 9.149 -12.061 1.00 87.44 152 CYS A O 1
ATOM 1220 N N . THR A 1 153 ? 15.485 8.472 -11.660 1.00 85.38 153 THR A N 1
ATOM 1221 C CA . THR A 1 153 ? 14.887 9.267 -12.727 1.00 85.38 153 THR A CA 1
ATOM 1222 C C . THR A 1 153 ? 15.020 10.767 -12.437 1.00 85.38 153 THR A C 1
ATOM 1224 O O . THR A 1 153 ? 15.371 11.547 -13.320 1.00 85.38 153 THR A O 1
ATOM 1227 N N . GLY A 1 154 ? 14.837 11.171 -11.178 1.00 87.88 154 GLY A N 1
ATOM 1228 C CA . GLY A 1 154 ? 15.112 12.526 -10.705 1.00 87.88 154 GLY A CA 1
ATOM 1229 C C . GLY A 1 154 ? 16.599 12.886 -10.736 1.00 87.88 154 GLY A C 1
ATOM 1230 O O . GLY A 1 154 ? 16.947 14.001 -11.116 1.00 87.88 154 GLY A O 1
ATOM 1231 N N . GLY A 1 155 ? 17.486 11.933 -10.437 1.00 90.19 155 GLY A N 1
ATOM 1232 C CA . GLY A 1 155 ? 18.932 12.077 -10.612 1.00 90.19 155 GLY A CA 1
ATOM 1233 C C . GLY A 1 155 ? 19.310 12.373 -12.063 1.00 90.19 155 GLY A C 1
ATOM 1234 O O . GLY A 1 155 ? 20.108 13.271 -12.314 1.00 90.19 155 GLY A O 1
ATOM 1235 N N . ARG A 1 156 ? 18.663 11.716 -13.033 1.00 87.75 156 ARG A N 1
ATOM 1236 C CA . ARG A 1 156 ? 18.886 12.001 -14.457 1.00 87.75 156 ARG A CA 1
ATOM 1237 C C . ARG A 1 156 ? 18.432 13.406 -14.857 1.00 87.75 156 ARG A C 1
ATOM 1239 O O . ARG A 1 156 ? 19.111 14.073 -15.629 1.00 87.75 156 ARG A O 1
ATOM 1246 N N . LEU A 1 157 ? 17.315 13.886 -14.309 1.00 89.25 157 LEU A N 1
ATOM 1247 C CA . LEU A 1 157 ? 16.886 15.277 -14.500 1.00 89.25 157 LEU A CA 1
ATOM 1248 C C . LEU A 1 157 ? 17.871 16.269 -13.867 1.00 89.25 157 LEU A C 1
ATOM 1250 O O . LEU A 1 157 ? 18.177 17.301 -14.462 1.00 89.25 157 LEU A O 1
ATOM 1254 N N . MET A 1 158 ? 18.392 15.942 -12.683 1.00 92.00 158 MET A N 1
ATOM 1255 C CA . MET A 1 158 ? 19.399 16.748 -11.998 1.00 92.00 158 MET A CA 1
ATOM 1256 C C . MET A 1 158 ? 20.701 16.825 -12.804 1.00 92.00 158 MET A C 1
ATOM 1258 O O . MET A 1 158 ? 21.305 17.887 -12.889 1.00 92.00 158 MET A O 1
ATOM 1262 N N . GLU A 1 159 ? 21.109 15.740 -13.456 1.00 91.44 159 GLU A N 1
ATOM 1263 C CA . GLU A 1 159 ? 22.275 15.730 -14.340 1.00 91.44 159 GLU A CA 1
ATOM 1264 C C . GLU A 1 159 ? 22.080 16.655 -15.543 1.00 91.44 159 GLU A C 1
ATOM 1266 O O . GLU A 1 159 ? 22.958 17.462 -15.833 1.00 91.44 159 GLU A O 1
ATOM 1271 N N . VAL A 1 160 ? 20.917 16.593 -16.206 1.00 90.88 160 VAL A N 1
ATOM 1272 C CA . VAL A 1 160 ? 20.592 17.496 -17.323 1.00 90.88 160 VAL A CA 1
ATOM 1273 C C . VAL A 1 160 ? 20.650 18.951 -16.859 1.00 90.88 160 VAL A C 1
ATOM 1275 O O . VAL A 1 160 ? 21.281 19.781 -17.513 1.00 90.88 160 VAL A O 1
ATOM 1278 N N . LEU A 1 161 ? 20.075 19.257 -15.694 1.00 93.12 161 LEU A N 1
ATOM 1279 C CA . LEU A 1 161 ? 20.132 20.594 -15.104 1.00 93.12 161 LEU A CA 1
ATOM 1280 C C . LEU A 1 161 ? 21.577 21.043 -14.825 1.00 93.12 161 LEU A C 1
ATOM 1282 O O . LEU A 1 161 ? 21.959 22.156 -15.184 1.00 93.12 161 LEU A O 1
ATOM 1286 N N . LEU A 1 162 ? 22.392 20.181 -14.215 1.00 92.38 162 LEU A N 1
ATOM 1287 C CA . LEU A 1 162 ? 23.794 20.475 -13.915 1.00 92.38 162 LEU A CA 1
ATOM 1288 C C . LEU A 1 162 ? 24.632 20.627 -15.182 1.00 92.38 162 LEU A C 1
ATOM 1290 O O . LEU A 1 162 ? 25.485 21.505 -15.224 1.00 92.38 162 LEU A O 1
ATOM 1294 N N . SER A 1 163 ? 24.364 19.836 -16.220 1.00 91.25 163 SER A N 1
ATOM 1295 C CA . SER A 1 163 ? 25.043 19.945 -17.514 1.00 91.25 163 SER A CA 1
ATOM 1296 C C . SER A 1 163 ? 24.712 21.251 -18.240 1.00 91.25 163 SER A C 1
ATOM 1298 O O . SER A 1 163 ? 25.572 21.811 -18.916 1.00 91.25 163 SER A O 1
ATOM 1300 N N . ALA A 1 164 ? 23.498 21.779 -18.052 1.00 92.12 164 ALA A N 1
ATOM 1301 C CA . ALA A 1 164 ? 23.100 23.072 -18.596 1.00 92.12 164 ALA A CA 1
ATOM 1302 C C . ALA A 1 164 ? 23.765 24.246 -17.854 1.00 92.12 164 ALA A C 1
ATOM 1304 O O . ALA A 1 164 ? 24.099 25.252 -18.474 1.00 92.12 164 ALA A O 1
ATOM 1305 N N . LEU A 1 165 ? 23.978 24.120 -16.538 1.00 93.38 165 LEU A N 1
ATOM 1306 C CA . LEU A 1 165 ? 24.678 25.127 -15.729 1.00 93.38 165 LEU A CA 1
ATOM 1307 C C . LEU A 1 165 ? 26.201 25.068 -15.913 1.00 93.38 165 LEU A C 1
ATOM 1309 O O . LEU A 1 165 ? 26.866 26.098 -15.989 1.00 93.38 165 LEU A O 1
ATOM 1313 N N . PHE A 1 166 ? 26.746 23.856 -15.980 1.00 91.62 166 PHE A N 1
ATOM 1314 C CA . PHE A 1 166 ? 28.170 23.567 -16.060 1.00 91.62 166 PHE A CA 1
ATOM 1315 C C . PHE A 1 166 ? 28.415 22.505 -17.142 1.00 91.62 166 PHE A C 1
ATOM 1317 O O . PHE A 1 166 ? 28.462 21.312 -16.838 1.00 91.62 166 PHE A O 1
ATOM 1324 N N . PRO A 1 167 ? 28.638 22.905 -18.405 1.00 88.19 167 PRO A N 1
ATOM 1325 C CA . PRO A 1 167 ? 28.872 21.958 -19.499 1.00 88.19 167 PRO A CA 1
ATOM 1326 C C . PRO A 1 167 ? 30.048 21.000 -19.251 1.00 88.19 167 PRO A C 1
ATOM 1328 O O . PRO A 1 167 ? 30.000 19.835 -19.643 1.00 88.19 167 PRO A O 1
ATOM 1331 N N . SER A 1 168 ? 31.072 21.449 -18.512 1.00 85.56 168 SER A N 1
ATOM 1332 C CA . SER A 1 168 ? 32.229 20.635 -18.109 1.00 85.56 168 SER A CA 1
ATOM 1333 C C . SER A 1 168 ? 31.871 19.433 -17.225 1.00 85.56 168 SER A C 1
ATOM 1335 O O . SER A 1 168 ? 32.690 18.529 -17.057 1.00 85.56 168 SER A O 1
ATOM 1337 N N . PHE A 1 169 ? 30.660 19.403 -16.658 1.00 86.00 169 PHE A N 1
ATOM 1338 C CA . PHE A 1 169 ? 30.171 18.298 -15.838 1.00 86.00 169 PHE A CA 1
ATOM 1339 C C . PHE A 1 169 ? 30.079 16.991 -16.637 1.00 86.00 169 PHE A C 1
ATOM 1341 O O . PHE A 1 169 ? 30.392 15.935 -16.100 1.00 86.00 169 PHE A O 1
ATOM 1348 N N . LEU A 1 170 ? 29.759 17.057 -17.935 1.00 81.12 170 LEU A N 1
ATOM 1349 C CA . LEU A 1 170 ? 29.687 15.877 -18.809 1.00 81.12 170 LEU A CA 1
ATOM 1350 C C . LEU A 1 170 ? 31.066 15.302 -19.166 1.00 81.12 170 LEU A C 1
ATOM 1352 O O . LEU A 1 170 ? 31.180 14.124 -19.487 1.00 81.12 170 LEU A O 1
ATOM 1356 N N . THR A 1 171 ? 32.121 16.117 -19.104 1.00 83.19 171 THR A N 1
ATOM 1357 C CA . THR A 1 171 ? 33.491 15.728 -19.487 1.00 83.19 171 THR A CA 1
ATOM 1358 C C . THR A 1 171 ? 34.326 15.195 -18.321 1.00 83.19 171 THR A C 1
ATOM 1360 O O . THR A 1 171 ? 35.547 15.088 -18.429 1.00 83.19 171 THR A O 1
ATOM 1363 N N . MET A 1 172 ? 33.700 14.895 -17.181 1.00 85.19 172 MET A N 1
ATOM 1364 C CA . MET A 1 172 ? 34.406 14.389 -16.006 1.00 85.19 172 MET A CA 1
ATOM 1365 C C . MET A 1 172 ? 35.076 13.041 -16.310 1.00 85.19 172 MET A C 1
ATOM 1367 O O . MET A 1 172 ? 34.470 12.152 -16.909 1.00 85.19 172 MET A O 1
ATOM 1371 N N . HIS A 1 173 ? 36.329 12.880 -15.875 1.00 86.12 173 HIS A N 1
ATOM 1372 C CA . HIS A 1 173 ? 37.039 11.608 -15.997 1.00 86.12 173 HIS A CA 1
ATOM 1373 C C . HIS A 1 173 ? 36.243 10.496 -15.306 1.00 86.12 173 HIS A C 1
ATOM 1375 O O . HIS A 1 173 ? 35.822 10.667 -14.163 1.00 86.12 173 HIS A O 1
ATOM 1381 N N . ASN A 1 174 ? 36.050 9.369 -15.994 1.00 85.38 174 ASN A N 1
ATOM 1382 C CA . ASN A 1 174 ? 35.321 8.225 -15.467 1.00 85.38 174 ASN A CA 1
ATOM 1383 C C . ASN A 1 174 ? 36.288 7.184 -14.873 1.00 85.38 174 ASN A C 1
ATOM 1385 O O . ASN A 1 174 ? 36.885 6.432 -15.642 1.00 85.38 174 ASN A O 1
ATOM 1389 N N . PRO A 1 175 ? 36.439 7.108 -13.533 1.00 84.69 175 PRO A N 1
ATOM 1390 C CA . PRO A 1 175 ? 37.259 6.091 -12.882 1.00 84.69 175 PRO A CA 1
ATOM 1391 C C . PRO A 1 175 ? 36.542 4.738 -12.748 1.00 84.69 175 PRO A C 1
ATOM 1393 O O . PRO A 1 175 ? 37.142 3.783 -12.257 1.00 84.69 175 PRO A O 1
ATOM 1396 N N . PHE A 1 176 ? 35.255 4.639 -13.103 1.00 85.81 176 PHE A N 1
ATOM 1397 C CA . PHE A 1 176 ? 34.469 3.433 -12.866 1.00 85.81 176 PHE A CA 1
ATOM 1398 C C . PHE A 1 176 ? 34.672 2.381 -13.963 1.00 85.81 176 PHE A C 1
ATOM 1400 O O . PHE A 1 176 ? 34.756 2.721 -15.146 1.00 85.81 176 PHE A O 1
ATOM 1407 N N . PRO A 1 177 ? 34.698 1.085 -13.600 1.00 83.94 177 PRO A N 1
ATOM 1408 C CA . PRO A 1 177 ? 34.714 0.014 -14.584 1.00 83.94 177 PRO A CA 1
ATOM 1409 C C . PRO A 1 177 ? 33.395 -0.009 -15.366 1.00 83.94 177 PRO A C 1
ATOM 1411 O O . PRO A 1 177 ? 32.338 0.331 -14.834 1.00 83.94 177 PRO A O 1
ATOM 1414 N N . ALA A 1 178 ? 33.427 -0.493 -16.610 1.00 78.88 178 ALA A N 1
ATOM 1415 C CA . ALA A 1 178 ? 32.228 -0.602 -17.451 1.00 78.88 178 ALA A CA 1
ATOM 1416 C C . ALA A 1 178 ? 31.105 -1.450 -16.810 1.00 78.88 178 ALA A C 1
ATOM 1418 O O . ALA A 1 178 ? 29.932 -1.244 -17.109 1.00 78.88 178 ALA A O 1
ATOM 1419 N N . SER A 1 179 ? 31.450 -2.359 -15.889 1.00 79.62 179 SER A N 1
ATOM 1420 C CA . SER A 1 179 ? 30.503 -3.171 -15.114 1.00 79.62 179 SER A CA 1
ATOM 1421 C C . SER A 1 179 ? 29.695 -2.387 -14.075 1.00 79.62 179 SER A C 1
ATOM 1423 O O . SER A 1 179 ? 28.660 -2.876 -13.631 1.00 79.62 179 SER A O 1
ATOM 1425 N N . ALA A 1 180 ? 30.128 -1.182 -13.688 1.00 78.75 180 ALA A N 1
ATOM 1426 C CA . ALA A 1 180 ? 29.414 -0.350 -12.719 1.00 78.75 180 ALA A CA 1
ATOM 1427 C C . ALA A 1 180 ? 28.109 0.238 -13.289 1.00 78.75 180 ALA A C 1
ATOM 1429 O O . ALA A 1 180 ? 27.243 0.650 -12.517 1.00 78.75 180 ALA A O 1
ATOM 1430 N N . ASN A 1 181 ? 27.962 0.252 -14.624 1.00 81.75 181 ASN A N 1
ATOM 1431 C CA . ASN A 1 181 ? 26.781 0.742 -15.346 1.00 81.75 181 ASN A CA 1
ATOM 1432 C C . ASN A 1 181 ? 26.325 2.154 -14.932 1.00 81.75 181 ASN A C 1
ATOM 1434 O O . ASN A 1 181 ? 25.140 2.467 -15.025 1.00 81.75 181 ASN A O 1
ATOM 1438 N N . ILE A 1 182 ? 27.252 2.990 -14.462 1.00 85.12 182 ILE A N 1
ATOM 1439 C CA . ILE A 1 182 ? 26.991 4.361 -14.026 1.00 85.12 182 ILE A CA 1
ATOM 1440 C C . ILE A 1 182 ? 28.206 5.240 -14.312 1.00 85.12 182 ILE A C 1
ATOM 1442 O O . ILE A 1 182 ? 29.352 4.795 -14.203 1.00 85.12 182 ILE A O 1
ATOM 1446 N N . THR A 1 183 ? 27.957 6.490 -14.682 1.00 88.00 183 THR A N 1
ATOM 1447 C CA . THR A 1 183 ? 28.992 7.511 -14.871 1.00 88.00 183 THR A CA 1
ATOM 1448 C C . THR A 1 183 ? 29.114 8.414 -13.632 1.00 88.00 183 THR A C 1
ATOM 1450 O O . THR A 1 183 ? 28.168 8.536 -12.851 1.00 88.00 183 THR A O 1
ATOM 1453 N N . PRO A 1 184 ? 30.261 9.082 -13.402 1.00 89.25 184 PRO A N 1
ATOM 1454 C CA . PRO A 1 184 ? 30.410 10.013 -12.280 1.00 89.25 184 PRO A CA 1
ATOM 1455 C C . PRO A 1 184 ? 29.398 11.164 -12.270 1.00 89.25 184 PRO A C 1
ATOM 1457 O O . PRO A 1 184 ? 28.868 11.445 -11.194 1.00 89.25 184 PRO A O 1
ATOM 1460 N N . PRO A 1 185 ? 29.065 11.799 -13.414 1.00 88.12 185 PRO A N 1
ATOM 1461 C CA . PRO A 1 185 ? 28.030 12.831 -13.460 1.00 88.12 185 PRO A CA 1
ATOM 1462 C C . PRO A 1 185 ? 26.662 12.309 -13.006 1.00 88.12 185 PRO A C 1
ATOM 1464 O O . PRO A 1 185 ? 26.015 12.939 -12.167 1.00 88.12 185 PRO A O 1
ATOM 1467 N N . GLU A 1 186 ? 26.266 11.122 -13.478 1.00 88.56 186 GLU A N 1
ATOM 1468 C CA . GLU A 1 186 ? 25.025 10.447 -13.071 1.00 88.56 186 GLU A CA 1
ATOM 1469 C C . GLU A 1 186 ? 25.013 10.144 -11.568 1.00 88.56 186 GLU A C 1
ATOM 1471 O O . GLU A 1 186 ? 24.017 10.401 -10.892 1.00 88.56 186 GLU A O 1
ATOM 1476 N N . LEU A 1 187 ? 26.122 9.637 -11.020 1.00 90.94 187 LEU A N 1
ATOM 1477 C CA . LEU A 1 187 ? 26.226 9.295 -9.600 1.00 90.94 187 LEU A CA 1
ATOM 1478 C C . LEU A 1 187 ? 26.152 10.539 -8.702 1.00 90.94 187 LEU A C 1
ATOM 1480 O O . LEU A 1 187 ? 25.455 10.534 -7.687 1.00 90.94 187 LEU A O 1
ATOM 1484 N N . ILE A 1 188 ? 26.843 11.619 -9.073 1.00 91.81 188 ILE A N 1
ATOM 1485 C CA . ILE A 1 188 ? 26.807 12.885 -8.330 1.00 91.81 188 ILE A CA 1
ATOM 1486 C C . ILE A 1 188 ? 25.392 13.471 -8.365 1.00 91.81 188 ILE A C 1
ATOM 1488 O O . ILE A 1 188 ? 24.847 13.835 -7.321 1.00 91.81 188 ILE A O 1
ATOM 1492 N N . ALA A 1 189 ? 24.771 13.523 -9.544 1.00 92.81 189 ALA A N 1
ATOM 1493 C CA . ALA A 1 189 ? 23.412 14.025 -9.701 1.00 92.81 189 ALA A CA 1
ATOM 1494 C C . ALA A 1 189 ? 22.387 13.176 -8.929 1.00 92.81 189 ALA A C 1
ATOM 1496 O O . ALA A 1 189 ? 21.488 13.724 -8.284 1.00 92.81 189 ALA A O 1
ATOM 1497 N N . PHE A 1 190 ? 22.568 11.851 -8.916 1.00 92.19 190 PHE A N 1
ATOM 1498 C CA . PHE A 1 190 ? 21.791 10.927 -8.096 1.00 92.19 190 PHE A CA 1
ATOM 1499 C C . PHE A 1 190 ? 21.897 11.262 -6.607 1.00 92.19 190 PHE A C 1
ATOM 1501 O O . PHE A 1 190 ? 20.866 11.404 -5.957 1.00 92.19 190 PHE A O 1
ATOM 1508 N N . PHE A 1 191 ? 23.103 11.443 -6.059 1.00 92.56 191 PHE A N 1
ATOM 1509 C CA . PHE A 1 191 ? 23.270 11.761 -4.635 1.00 92.56 191 PHE A CA 1
ATOM 1510 C C . PHE A 1 191 ? 22.735 13.144 -4.255 1.00 92.56 191 PHE A C 1
ATOM 1512 O O . PHE A 1 191 ? 22.207 13.304 -3.154 1.00 92.56 191 PHE A O 1
ATOM 1519 N N . ILE A 1 192 ? 22.814 14.129 -5.154 1.00 92.06 192 ILE A N 1
ATOM 1520 C CA . ILE A 1 192 ? 22.200 15.449 -4.946 1.00 92.06 192 ILE A CA 1
ATOM 1521 C C . ILE A 1 192 ? 20.677 15.309 -4.852 1.00 92.06 192 ILE A C 1
ATOM 1523 O O . ILE A 1 192 ? 20.063 15.808 -3.905 1.00 92.06 192 ILE A O 1
ATOM 1527 N N . TYR A 1 193 ? 20.063 14.592 -5.797 1.00 90.81 193 TYR A N 1
ATOM 1528 C CA . TYR A 1 193 ? 18.618 14.370 -5.795 1.00 90.81 193 TYR A CA 1
ATOM 1529 C C . TYR A 1 193 ? 18.169 13.511 -4.601 1.00 90.81 193 TYR A C 1
ATOM 1531 O O . TYR A 1 193 ? 17.202 13.846 -3.920 1.00 90.81 193 TYR A O 1
ATOM 1539 N N . TRP A 1 194 ? 18.906 12.445 -4.289 1.00 90.25 194 TRP A N 1
ATOM 1540 C CA . TRP A 1 194 ? 18.681 11.588 -3.124 1.00 90.25 194 TRP A CA 1
ATOM 1541 C C . TRP A 1 194 ? 18.790 12.362 -1.805 1.00 90.25 194 TRP A C 1
ATOM 1543 O O . TRP A 1 194 ? 17.956 12.184 -0.921 1.00 90.25 194 TRP A O 1
ATOM 1553 N N . GLY A 1 195 ? 19.761 13.272 -1.678 1.00 87.94 195 GLY A N 1
ATOM 1554 C CA . GLY A 1 195 ? 19.900 14.144 -0.511 1.00 87.94 195 GLY A CA 1
ATOM 1555 C C . GLY A 1 195 ? 18.709 15.090 -0.331 1.00 87.94 195 GLY A C 1
ATOM 1556 O O . GLY A 1 195 ? 18.255 15.299 0.793 1.00 87.94 195 GLY A O 1
ATOM 1557 N N . ASN A 1 196 ? 18.150 15.608 -1.428 1.00 84.75 196 ASN A N 1
ATOM 1558 C CA . ASN A 1 196 ? 16.895 16.361 -1.394 1.00 84.75 196 ASN A CA 1
ATOM 1559 C C . ASN A 1 196 ? 15.710 15.469 -0.977 1.00 84.75 196 ASN A C 1
ATOM 1561 O O . ASN A 1 196 ? 14.930 15.845 -0.103 1.00 84.75 196 ASN A O 1
ATOM 1565 N N . GLN A 1 197 ? 15.615 14.263 -1.545 1.00 80.12 197 GLN A N 1
ATOM 1566 C CA . GLN A 1 197 ? 14.577 13.279 -1.216 1.00 80.12 197 GLN A CA 1
ATOM 1567 C C . GLN A 1 197 ? 14.641 12.805 0.240 1.00 80.12 197 GLN A C 1
ATOM 1569 O O . GLN A 1 197 ? 13.607 12.556 0.838 1.00 80.12 197 GLN A O 1
ATOM 1574 N N . LEU A 1 198 ? 15.819 12.734 0.860 1.00 76.56 198 LEU A N 1
ATOM 1575 C CA . LEU A 1 198 ? 15.947 12.420 2.287 1.00 76.56 198 LEU A CA 1
ATOM 1576 C C . LEU A 1 198 ? 15.196 13.408 3.189 1.00 76.56 198 LEU A C 1
ATOM 1578 O O . LEU A 1 198 ? 14.680 13.008 4.233 1.00 76.56 198 LEU A O 1
ATOM 1582 N N . GLY A 1 199 ? 15.142 14.684 2.792 1.00 67.88 199 GLY A N 1
ATOM 1583 C CA . GLY A 1 199 ? 14.356 15.714 3.474 1.00 67.88 199 GLY A CA 1
ATOM 1584 C C . GLY A 1 199 ? 12.854 15.644 3.176 1.00 67.88 199 GLY A C 1
ATOM 1585 O O . GLY A 1 199 ? 12.063 16.210 3.930 1.00 67.88 199 GLY A O 1
ATOM 1586 N N . ALA A 1 200 ? 12.461 14.950 2.104 1.00 67.00 200 ALA A N 1
ATOM 1587 C CA . ALA A 1 200 ? 11.083 14.713 1.694 1.00 67.00 200 ALA A CA 1
ATOM 1588 C C . ALA A 1 200 ? 10.672 13.265 2.041 1.00 67.00 200 ALA A C 1
ATOM 1590 O O . ALA A 1 200 ? 10.847 12.341 1.254 1.00 67.00 200 ALA A O 1
ATOM 1591 N N . ASP A 1 201 ? 10.147 13.061 3.253 1.00 68.31 201 ASP A N 1
ATOM 1592 C CA . ASP A 1 201 ? 9.778 11.754 3.825 1.00 68.31 201 ASP A CA 1
ATOM 1593 C C . ASP A 1 201 ? 9.121 10.754 2.839 1.00 68.31 201 ASP A C 1
ATOM 1595 O O . ASP A 1 201 ? 8.121 11.060 2.184 1.00 68.31 201 ASP A O 1
ATOM 1599 N N . CYS A 1 202 ? 9.566 9.488 2.843 1.00 76.69 202 CYS A N 1
ATOM 1600 C CA . CYS A 1 202 ? 8.849 8.384 2.195 1.00 76.69 202 CYS A CA 1
ATOM 1601 C C . CYS A 1 202 ? 7.651 7.930 3.054 1.00 76.69 202 CYS A C 1
ATOM 1603 O O . CYS A 1 202 ? 7.698 6.932 3.783 1.00 76.69 202 CYS A O 1
ATOM 1605 N N . ILE A 1 203 ? 6.555 8.687 2.976 1.00 82.25 203 ILE A N 1
ATOM 1606 C CA . ILE A 1 203 ? 5.346 8.482 3.792 1.00 82.25 203 ILE A CA 1
ATOM 1607 C C . ILE A 1 203 ? 4.742 7.070 3.639 1.00 82.25 203 ILE A C 1
ATOM 1609 O O . ILE A 1 203 ? 4.419 6.469 4.669 1.00 82.25 203 ILE A O 1
ATOM 1613 N N . PRO A 1 204 ? 4.586 6.496 2.423 1.00 84.75 204 PRO A N 1
ATOM 1614 C CA . PRO A 1 204 ? 3.951 5.187 2.264 1.00 84.75 204 PRO A CA 1
ATOM 1615 C C . PRO A 1 204 ? 4.730 4.071 2.964 1.00 84.75 204 PRO A C 1
ATOM 1617 O O . PRO A 1 204 ? 4.162 3.347 3.779 1.00 84.75 204 PRO A O 1
ATOM 1620 N N . PHE A 1 205 ? 6.044 3.991 2.723 1.00 89.75 205 PHE A N 1
ATOM 1621 C CA . PHE A 1 205 ? 6.895 2.989 3.361 1.00 89.75 205 PHE A CA 1
ATOM 1622 C C . PHE A 1 205 ? 6.934 3.167 4.880 1.00 89.75 205 PHE A C 1
ATOM 1624 O O . PHE A 1 205 ? 6.865 2.186 5.621 1.00 89.75 205 PHE A O 1
ATOM 1631 N N . ALA A 1 206 ? 7.010 4.412 5.362 1.00 88.25 206 ALA A N 1
ATOM 1632 C CA . ALA A 1 206 ? 6.990 4.690 6.791 1.00 88.25 206 ALA A CA 1
ATOM 1633 C C . ALA A 1 206 ? 5.699 4.192 7.451 1.00 88.25 206 ALA A C 1
ATOM 1635 O O . ALA A 1 206 ? 5.762 3.513 8.472 1.00 88.25 206 ALA A O 1
ATOM 1636 N N . ASN A 1 207 ? 4.534 4.472 6.866 1.00 88.88 207 ASN A N 1
ATOM 1637 C CA . ASN A 1 207 ? 3.255 4.020 7.417 1.00 88.88 207 ASN A CA 1
ATOM 1638 C C . ASN A 1 207 ? 3.134 2.490 7.422 1.00 88.88 207 ASN A C 1
ATOM 1640 O O . ASN A 1 207 ? 2.718 1.911 8.426 1.00 88.88 207 ASN A O 1
ATOM 1644 N N . ASP A 1 208 ? 3.537 1.839 6.331 1.00 91.50 208 ASP A N 1
ATOM 1645 C CA . ASP A 1 208 ? 3.458 0.386 6.184 1.00 91.50 208 ASP A CA 1
ATOM 1646 C C . ASP A 1 208 ? 4.426 -0.334 7.145 1.00 91.50 208 ASP A C 1
ATOM 1648 O O . ASP A 1 208 ? 4.030 -1.236 7.886 1.00 91.50 208 ASP A O 1
ATOM 1652 N N . SER A 1 209 ? 5.676 0.125 7.239 1.00 89.00 209 SER A N 1
ATOM 1653 C CA . SER A 1 209 ? 6.679 -0.434 8.158 1.00 89.00 209 SER A CA 1
ATOM 1654 C C . SER A 1 209 ? 6.324 -0.211 9.632 1.00 89.00 209 SER A C 1
ATOM 1656 O O . SER A 1 209 ? 6.467 -1.127 10.449 1.00 89.00 209 SER A O 1
ATOM 1658 N N . MET A 1 210 ? 5.772 0.960 9.976 1.00 87.94 210 MET A N 1
ATOM 1659 C CA . MET A 1 210 ? 5.230 1.214 11.311 1.00 87.94 210 MET A CA 1
ATOM 1660 C C . MET A 1 210 ? 4.084 0.264 11.652 1.00 87.94 210 MET A C 1
ATOM 1662 O O . MET A 1 210 ? 3.881 0.009 12.827 1.00 87.94 210 MET A O 1
ATOM 1666 N N . ALA A 1 211 ? 3.348 -0.287 10.686 1.00 86.38 211 ALA A N 1
ATOM 1667 C CA . ALA A 1 211 ? 2.302 -1.273 10.954 1.00 86.38 211 ALA A CA 1
ATOM 1668 C C . ALA A 1 211 ? 2.819 -2.713 11.094 1.00 86.38 211 ALA A C 1
ATOM 1670 O O . ALA A 1 211 ? 2.217 -3.494 11.832 1.00 86.38 211 ALA A O 1
ATOM 1671 N N . LEU A 1 212 ? 3.932 -3.057 10.436 1.00 88.19 212 LEU A N 1
ATOM 1672 C CA . LEU A 1 212 ? 4.585 -4.370 10.551 1.00 88.19 212 LEU A CA 1
ATOM 1673 C C . LEU A 1 212 ? 5.237 -4.576 11.923 1.00 88.19 212 LEU A C 1
ATOM 1675 O O . LEU A 1 212 ? 5.129 -5.648 12.533 1.00 88.19 212 LEU A O 1
ATOM 1679 N N . ALA A 1 213 ? 5.904 -3.532 12.419 1.00 82.94 213 ALA A N 1
ATOM 1680 C CA . ALA A 1 213 ? 6.574 -3.537 13.712 1.00 82.94 213 ALA A CA 1
ATOM 1681 C C . ALA A 1 213 ? 6.291 -2.243 14.501 1.00 82.94 213 ALA A C 1
ATOM 1683 O O . ALA A 1 213 ? 7.215 -1.453 14.735 1.00 82.94 213 ALA A O 1
ATOM 1684 N N . PRO A 1 214 ? 5.042 -2.037 14.976 1.00 77.19 214 PRO A N 1
ATOM 1685 C CA . PRO A 1 214 ? 4.629 -0.779 15.600 1.00 77.19 214 PRO A CA 1
ATOM 1686 C C . PRO A 1 214 ? 5.443 -0.391 16.824 1.00 77.19 214 PRO A C 1
ATOM 1688 O O . PRO A 1 214 ? 5.639 0.795 17.044 1.00 77.19 214 PRO A O 1
ATOM 1691 N N . ARG A 1 215 ? 5.983 -1.367 17.563 1.00 74.88 215 ARG A N 1
ATOM 1692 C CA . ARG A 1 215 ? 6.824 -1.158 18.753 1.00 74.88 215 ARG A CA 1
ATOM 1693 C C . ARG A 1 215 ? 8.243 -0.664 18.447 1.00 74.88 215 ARG A C 1
ATOM 1695 O O . ARG A 1 215 ? 8.857 -0.030 19.300 1.00 74.88 215 ARG A O 1
ATOM 1702 N N . TYR A 1 216 ? 8.783 -0.976 17.271 1.00 75.56 216 TYR A N 1
ATOM 1703 C CA . TYR A 1 216 ? 10.214 -0.801 16.983 1.00 75.56 216 TYR A CA 1
ATOM 1704 C C . TYR A 1 216 ? 10.489 0.262 15.923 1.00 75.56 216 TYR A C 1
ATOM 1706 O O . TYR A 1 216 ? 11.549 0.895 15.944 1.00 75.56 216 TYR A O 1
ATOM 1714 N N . ILE A 1 217 ? 9.549 0.471 15.002 1.00 81.94 217 ILE A N 1
ATOM 1715 C CA . ILE A 1 217 ? 9.726 1.372 13.871 1.00 81.94 217 ILE A CA 1
ATOM 1716 C C . ILE A 1 217 ? 8.999 2.686 14.152 1.00 81.94 217 ILE A C 1
ATOM 1718 O O . ILE A 1 217 ? 7.796 2.719 14.400 1.00 81.94 217 ILE A O 1
ATOM 1722 N N . ASN A 1 218 ? 9.752 3.782 14.101 1.00 81.75 218 ASN A N 1
ATOM 1723 C CA . ASN A 1 218 ? 9.219 5.137 14.026 1.00 81.75 218 ASN A CA 1
ATOM 1724 C C . ASN A 1 218 ? 9.404 5.677 12.595 1.00 81.75 218 ASN A C 1
ATOM 1726 O O . ASN A 1 218 ? 10.100 5.073 11.773 1.00 81.75 218 ASN A O 1
ATOM 1730 N N . ARG A 1 219 ? 8.801 6.835 12.301 1.00 79.44 219 ARG A N 1
ATOM 1731 C CA . ARG A 1 219 ? 8.872 7.455 10.969 1.00 79.44 219 ARG A CA 1
ATO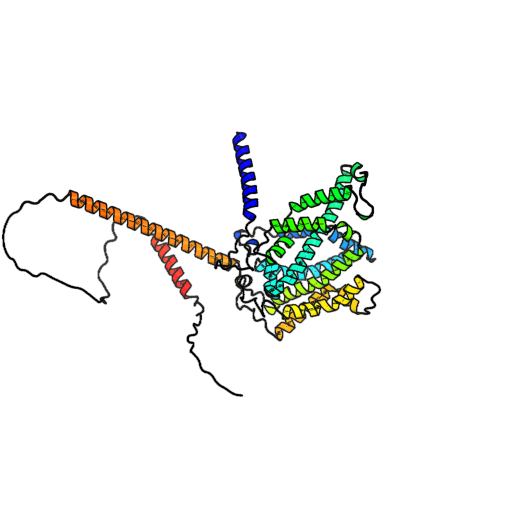M 1732 C C . ARG A 1 219 ? 10.314 7.705 10.515 1.00 79.44 219 ARG A C 1
ATOM 1734 O O . ARG A 1 219 ? 10.640 7.429 9.367 1.00 79.44 219 ARG A O 1
ATOM 1741 N N . PHE A 1 220 ? 11.178 8.168 11.419 1.00 79.44 220 PHE A N 1
ATOM 1742 C CA . PHE A 1 220 ? 12.573 8.466 11.100 1.00 79.44 220 PHE A CA 1
ATOM 1743 C C . PHE A 1 220 ? 13.371 7.207 10.732 1.00 79.44 220 PHE A C 1
ATOM 1745 O O . PHE A 1 220 ? 13.965 7.156 9.662 1.00 79.44 220 PHE A O 1
ATOM 1752 N N . ARG A 1 221 ? 13.321 6.156 11.563 1.00 83.12 221 ARG A N 1
ATOM 1753 C CA . ARG A 1 221 ? 13.982 4.862 11.312 1.00 83.12 221 ARG A CA 1
ATOM 1754 C C . ARG A 1 221 ? 13.513 4.252 9.998 1.00 83.12 221 ARG A C 1
ATOM 1756 O O . ARG A 1 221 ? 14.338 3.737 9.252 1.00 83.12 221 ARG A O 1
ATOM 1763 N N . ALA A 1 222 ? 12.215 4.338 9.707 1.00 87.44 222 ALA A N 1
ATOM 1764 C CA . ALA A 1 222 ? 11.677 3.866 8.439 1.00 87.44 222 ALA A CA 1
ATOM 1765 C C . ALA A 1 222 ? 12.242 4.651 7.247 1.00 87.44 222 ALA A C 1
ATOM 1767 O O . ALA A 1 222 ? 12.683 4.040 6.278 1.00 87.44 222 ALA A O 1
ATOM 1768 N N . ASN A 1 223 ? 12.278 5.985 7.324 1.00 86.62 223 ASN A N 1
ATOM 1769 C CA . ASN A 1 223 ? 12.791 6.813 6.234 1.00 86.62 223 ASN A CA 1
ATOM 1770 C C . ASN A 1 223 ? 14.299 6.606 6.014 1.00 86.62 223 ASN A C 1
ATOM 1772 O O . ASN A 1 223 ? 14.743 6.434 4.883 1.00 86.62 223 ASN A O 1
ATOM 1776 N N . THR A 1 224 ? 15.087 6.529 7.092 1.00 85.25 224 THR A N 1
ATOM 1777 C CA . THR A 1 224 ? 16.523 6.220 7.011 1.00 85.25 224 THR A CA 1
ATOM 1778 C C . THR A 1 224 ? 16.761 4.839 6.407 1.00 85.25 224 THR A C 1
ATOM 1780 O O . THR A 1 224 ? 17.613 4.695 5.534 1.00 85.25 224 THR A O 1
ATOM 1783 N N . PHE A 1 225 ? 15.991 3.829 6.821 1.00 89.31 225 PHE A N 1
ATOM 1784 C CA . PHE A 1 225 ? 16.084 2.490 6.244 1.00 89.31 225 PHE A CA 1
ATOM 1785 C C . PHE A 1 225 ? 15.771 2.502 4.743 1.00 89.31 225 PHE A C 1
ATOM 1787 O O . PHE A 1 225 ? 16.550 1.977 3.951 1.00 89.31 225 PHE A O 1
ATOM 1794 N N . ALA A 1 226 ? 14.676 3.154 4.342 1.00 89.94 226 ALA A N 1
ATOM 1795 C CA . ALA A 1 226 ? 14.289 3.262 2.939 1.00 89.94 226 ALA A CA 1
ATOM 1796 C C . ALA A 1 226 ? 15.369 3.941 2.088 1.00 89.94 226 ALA A C 1
ATOM 1798 O O . ALA A 1 226 ? 15.690 3.474 0.997 1.00 89.94 226 ALA A O 1
ATOM 1799 N N . ALA A 1 227 ? 15.976 5.005 2.612 1.00 87.88 227 ALA A N 1
ATOM 1800 C CA . ALA A 1 227 ? 17.027 5.732 1.921 1.00 87.88 227 ALA A CA 1
ATOM 1801 C C . ALA A 1 227 ? 18.313 4.918 1.745 1.00 87.88 227 ALA A C 1
ATOM 1803 O O . ALA A 1 227 ? 18.938 5.001 0.690 1.00 87.88 227 ALA A O 1
ATOM 1804 N N . VAL A 1 228 ? 18.692 4.114 2.743 1.00 89.50 228 VAL A N 1
ATOM 1805 C CA . VAL A 1 228 ? 19.845 3.206 2.648 1.00 89.50 228 VAL A CA 1
ATOM 1806 C C . VAL A 1 228 ? 19.578 2.105 1.620 1.00 89.50 228 VAL A C 1
ATOM 1808 O O . VAL A 1 228 ? 20.418 1.861 0.754 1.00 89.50 228 VAL A O 1
ATOM 1811 N N . VAL A 1 229 ? 18.392 1.487 1.652 1.00 90.44 229 VAL A N 1
ATOM 1812 C CA . VAL A 1 229 ? 18.005 0.453 0.676 1.00 90.44 229 VAL A CA 1
ATOM 1813 C C . VAL A 1 229 ? 17.977 1.011 -0.748 1.00 90.44 229 VAL A C 1
ATOM 1815 O O . VAL A 1 229 ? 18.444 0.341 -1.666 1.00 90.44 229 VAL A O 1
ATOM 1818 N N . CYS A 1 230 ? 17.508 2.249 -0.931 1.00 89.12 230 CYS A N 1
ATOM 1819 C CA . CYS A 1 230 ? 17.524 2.926 -2.227 1.00 89.12 230 CYS A CA 1
ATOM 1820 C C . CYS A 1 230 ? 18.931 2.943 -2.844 1.00 89.12 230 CYS A C 1
ATOM 1822 O O . CYS A 1 230 ? 19.078 2.604 -4.013 1.00 89.12 230 CYS A O 1
ATOM 1824 N N . VAL A 1 231 ? 19.970 3.282 -2.073 1.00 88.44 231 VAL A N 1
ATOM 1825 C CA . VAL A 1 231 ? 21.357 3.318 -2.576 1.00 88.44 231 VAL A CA 1
ATOM 1826 C C . VAL A 1 231 ? 21.891 1.906 -2.833 1.00 88.44 231 VAL A C 1
ATOM 1828 O O . VAL A 1 231 ? 22.464 1.646 -3.890 1.00 88.44 231 VAL A O 1
ATOM 1831 N N . ILE A 1 232 ? 21.666 0.976 -1.898 1.00 89.56 232 ILE A N 1
ATOM 1832 C CA . ILE A 1 232 ? 22.168 -0.407 -1.987 1.00 89.56 232 ILE A CA 1
ATOM 1833 C C . ILE A 1 232 ? 21.550 -1.164 -3.166 1.00 89.56 232 ILE A C 1
ATOM 1835 O O . ILE A 1 232 ? 22.216 -1.992 -3.779 1.00 89.56 232 ILE A O 1
ATOM 1839 N N . SER A 1 233 ? 20.293 -0.876 -3.510 1.00 85.50 233 SER A N 1
ATOM 1840 C CA . SER A 1 233 ? 19.592 -1.553 -4.606 1.00 85.50 233 SER A CA 1
ATOM 1841 C C . SER A 1 233 ? 20.185 -1.278 -5.996 1.00 85.50 233 SER A C 1
ATOM 1843 O O . SER A 1 233 ? 19.821 -1.957 -6.953 1.00 85.50 233 SER A O 1
ATOM 1845 N N . THR A 1 234 ? 21.120 -0.326 -6.130 1.00 87.44 234 THR A N 1
ATOM 1846 C CA . THR A 1 234 ? 21.708 0.111 -7.413 1.00 87.44 234 THR A CA 1
ATOM 1847 C C . THR A 1 234 ? 20.648 0.346 -8.503 1.00 87.44 234 THR A C 1
ATOM 1849 O O . THR A 1 234 ? 20.653 -0.312 -9.547 1.00 87.44 234 THR A O 1
ATOM 1852 N N . PRO A 1 235 ? 19.689 1.261 -8.273 1.00 81.62 235 PRO A N 1
ATOM 1853 C CA . PRO A 1 235 ? 18.463 1.322 -9.069 1.00 81.62 235 PRO A CA 1
ATOM 1854 C C . PRO A 1 235 ? 18.663 1.627 -10.557 1.00 81.62 235 PRO A C 1
ATOM 1856 O O . PRO A 1 235 ? 17.809 1.285 -11.377 1.00 81.62 235 PRO A O 1
ATOM 1859 N N . TRP A 1 236 ? 19.808 2.199 -10.932 1.00 82.38 236 TRP A N 1
ATOM 1860 C CA . TRP A 1 236 ? 20.186 2.447 -12.324 1.00 82.38 236 TRP A CA 1
ATOM 1861 C C . TRP A 1 236 ? 20.295 1.162 -13.157 1.00 82.38 236 TRP A C 1
ATOM 1863 O O . TRP A 1 236 ? 20.012 1.185 -14.355 1.00 82.38 236 TRP A O 1
ATOM 1873 N N . ASN A 1 237 ? 20.605 0.020 -12.537 1.00 80.56 237 ASN A N 1
ATOM 1874 C CA . ASN A 1 237 ? 20.632 -1.268 -13.232 1.00 80.56 237 ASN A CA 1
ATOM 1875 C C . ASN A 1 237 ? 19.230 -1.731 -13.667 1.00 80.56 237 ASN A C 1
ATOM 1877 O O . ASN A 1 237 ? 19.089 -2.367 -14.710 1.00 80.56 237 ASN A O 1
ATOM 1881 N N . ILE A 1 238 ? 18.188 -1.385 -12.900 1.00 70.50 238 ILE A N 1
ATOM 1882 C CA . ILE A 1 238 ? 16.802 -1.799 -13.172 1.00 70.50 238 ILE A CA 1
ATOM 1883 C C . ILE A 1 238 ? 16.221 -0.993 -14.336 1.00 70.50 238 ILE A C 1
ATOM 1885 O O . ILE A 1 238 ? 15.617 -1.561 -15.241 1.00 70.50 238 ILE A O 1
ATOM 1889 N N . ILE A 1 239 ? 16.441 0.325 -14.347 1.00 68.94 239 ILE A N 1
ATOM 1890 C CA . ILE A 1 239 ? 15.869 1.226 -15.363 1.00 68.94 239 ILE A CA 1
ATOM 1891 C C . ILE A 1 239 ? 16.441 0.947 -16.759 1.00 68.94 239 ILE A C 1
ATOM 1893 O O . ILE A 1 239 ? 15.753 1.144 -17.759 1.00 68.94 239 ILE A O 1
ATOM 1897 N N . ARG A 1 240 ? 17.678 0.443 -16.849 1.00 66.81 240 ARG A N 1
ATOM 1898 C CA . ARG A 1 240 ? 18.293 0.091 -18.135 1.00 66.81 240 ARG A CA 1
ATOM 1899 C C . ARG A 1 240 ? 17.604 -1.100 -18.812 1.00 66.81 240 ARG A C 1
ATOM 1901 O O . ARG A 1 240 ? 17.578 -1.164 -20.039 1.00 66.81 240 ARG A O 1
ATOM 1908 N N . SER A 1 241 ? 17.022 -2.018 -18.038 1.00 65.94 241 SER A N 1
ATOM 1909 C CA . SER A 1 241 ? 16.200 -3.108 -18.569 1.00 65.94 241 SER A CA 1
ATOM 1910 C C . SER A 1 241 ? 14.749 -2.644 -18.702 1.00 65.94 241 SER A C 1
ATOM 1912 O O . SER A 1 241 ? 13.904 -2.926 -17.852 1.00 65.94 241 SER A O 1
ATOM 1914 N N . GLY A 1 242 ? 14.446 -1.920 -19.786 1.00 62.72 242 GLY A N 1
ATOM 1915 C CA . GLY A 1 242 ? 13.083 -1.449 -20.063 1.00 62.72 242 GLY A CA 1
ATOM 1916 C C . GLY A 1 242 ? 12.054 -2.587 -20.073 1.00 62.72 242 GLY A C 1
ATOM 1917 O O . GLY A 1 242 ? 10.957 -2.432 -19.540 1.00 62.72 242 GLY A O 1
ATOM 1918 N N . GLN A 1 243 ? 12.443 -3.760 -20.583 1.00 64.69 243 GLN A N 1
ATOM 1919 C CA . GLN A 1 243 ? 11.588 -4.947 -20.603 1.00 64.69 243 GLN A CA 1
ATOM 1920 C C . GLN A 1 243 ? 11.359 -5.524 -19.199 1.00 64.69 243 GLN A C 1
ATOM 1922 O O . GLN A 1 243 ? 10.217 -5.780 -18.823 1.00 64.69 243 GLN A O 1
ATOM 1927 N N . GLY A 1 244 ? 12.414 -5.665 -18.386 1.00 68.94 244 GLY A N 1
ATOM 1928 C CA . GLY A 1 244 ? 12.291 -6.170 -17.015 1.00 68.94 244 GLY A CA 1
ATOM 1929 C C . GLY A 1 244 ? 11.437 -5.261 -16.128 1.00 68.94 244 GLY A C 1
ATOM 1930 O O . GLY A 1 244 ? 10.636 -5.745 -15.327 1.00 68.94 244 GLY A O 1
ATOM 1931 N N . PHE A 1 245 ? 11.545 -3.944 -16.319 1.00 70.69 245 PHE A N 1
ATOM 1932 C CA . PHE A 1 245 ? 10.713 -2.968 -15.622 1.00 70.69 245 PHE A CA 1
ATOM 1933 C C . PHE A 1 245 ? 9.225 -3.104 -15.983 1.00 70.69 245 PHE A C 1
ATOM 1935 O O . PHE A 1 245 ? 8.382 -3.156 -15.088 1.00 70.69 245 PHE A O 1
ATOM 1942 N N . ILE A 1 246 ? 8.891 -3.223 -17.274 1.00 72.56 246 ILE A N 1
ATOM 1943 C CA . ILE A 1 246 ? 7.500 -3.390 -17.729 1.00 72.56 246 ILE A CA 1
ATOM 1944 C C . ILE A 1 246 ? 6.909 -4.711 -17.221 1.00 72.56 246 ILE A C 1
ATOM 1946 O O . ILE A 1 246 ? 5.803 -4.716 -16.677 1.00 72.56 246 ILE A O 1
ATOM 1950 N N . THR A 1 247 ? 7.655 -5.814 -17.331 1.00 75.38 247 THR A N 1
ATOM 1951 C CA . THR A 1 247 ? 7.256 -7.126 -16.801 1.00 75.38 247 THR A CA 1
ATOM 1952 C C . THR A 1 247 ? 6.938 -7.052 -15.305 1.00 75.38 247 THR A C 1
ATOM 1954 O O . THR A 1 247 ? 5.898 -7.544 -14.857 1.00 75.38 247 THR A O 1
ATOM 1957 N N . PHE A 1 248 ? 7.788 -6.376 -14.527 1.00 76.00 248 PHE A N 1
ATOM 1958 C CA . PHE A 1 248 ? 7.551 -6.168 -13.102 1.00 76.00 248 PHE A CA 1
ATOM 1959 C C . PHE A 1 248 ? 6.265 -5.369 -12.831 1.00 76.00 248 PHE A C 1
ATOM 1961 O O . PHE A 1 248 ? 5.458 -5.772 -11.990 1.00 76.00 248 PHE A O 1
ATOM 1968 N N . LEU A 1 249 ? 6.055 -4.251 -13.539 1.00 77.69 249 LEU A N 1
ATOM 1969 C CA . LEU A 1 249 ? 4.871 -3.403 -13.360 1.00 77.69 249 LEU A CA 1
ATOM 1970 C C . LEU A 1 249 ? 3.569 -4.170 -13.619 1.00 77.69 249 LEU A C 1
ATOM 1972 O O . LEU A 1 249 ? 2.608 -4.022 -12.862 1.00 77.69 249 LEU A O 1
ATOM 1976 N N . LEU A 1 250 ? 3.547 -5.020 -14.648 1.00 77.12 250 LEU A N 1
ATOM 1977 C CA . LEU A 1 250 ? 2.395 -5.867 -14.966 1.00 77.12 250 LEU A CA 1
ATOM 1978 C C . LEU A 1 250 ? 2.166 -6.951 -13.900 1.00 77.12 250 LEU A C 1
ATOM 1980 O O . LEU A 1 250 ? 1.032 -7.159 -13.462 1.00 77.12 250 LEU A O 1
ATOM 1984 N N . GLY A 1 251 ? 3.238 -7.579 -13.405 1.00 84.06 251 GLY A N 1
ATOM 1985 C CA . GLY A 1 251 ? 3.173 -8.505 -12.269 1.00 84.06 251 GLY A CA 1
ATOM 1986 C C . GLY A 1 251 ? 2.568 -7.851 -11.027 1.00 84.06 251 GLY A C 1
ATOM 1987 O O . GLY A 1 251 ? 1.623 -8.371 -10.431 1.00 84.06 251 GLY A O 1
ATOM 1988 N N . TYR A 1 252 ? 3.035 -6.654 -10.681 1.00 85.00 252 TYR A N 1
ATOM 1989 C CA . TYR A 1 252 ? 2.504 -5.879 -9.562 1.00 85.00 252 TYR A CA 1
ATOM 1990 C C . TYR A 1 252 ? 1.028 -5.485 -9.743 1.00 85.00 252 TYR A C 1
ATOM 1992 O O . TYR A 1 252 ? 0.250 -5.547 -8.783 1.00 85.00 252 TYR A O 1
ATOM 2000 N N . ALA A 1 253 ? 0.614 -5.114 -10.958 1.00 86.75 253 ALA A N 1
ATOM 2001 C CA . ALA A 1 253 ? -0.780 -4.787 -11.259 1.00 86.75 253 ALA A CA 1
ATOM 2002 C C . ALA A 1 253 ? -1.718 -5.986 -11.024 1.00 86.75 253 ALA A C 1
ATOM 2004 O O . ALA A 1 253 ? -2.808 -5.815 -10.473 1.00 86.75 253 ALA A O 1
ATOM 2005 N N . SER A 1 254 ? -1.286 -7.206 -11.366 1.00 88.00 254 SER A N 1
ATOM 2006 C CA . SER A 1 254 ? -2.066 -8.429 -11.102 1.00 88.00 254 SER A CA 1
ATOM 2007 C C . SER A 1 254 ? -2.272 -8.680 -9.605 1.00 88.00 254 SER A C 1
ATOM 2009 O O . SER A 1 254 ? -3.362 -9.037 -9.168 1.00 88.00 254 SER A O 1
ATOM 2011 N N . TYR A 1 255 ? -1.249 -8.409 -8.796 1.00 91.38 255 TYR A N 1
ATOM 2012 C CA . TYR A 1 255 ? -1.306 -8.567 -7.347 1.00 91.38 255 TYR A CA 1
ATOM 2013 C C . TYR A 1 255 ? -2.211 -7.518 -6.683 1.00 91.38 255 TYR A C 1
ATOM 2015 O O . TYR A 1 255 ? -3.092 -7.835 -5.881 1.00 91.38 255 TYR A O 1
ATOM 2023 N N . THR A 1 256 ? -2.003 -6.244 -7.015 1.00 91.19 256 THR A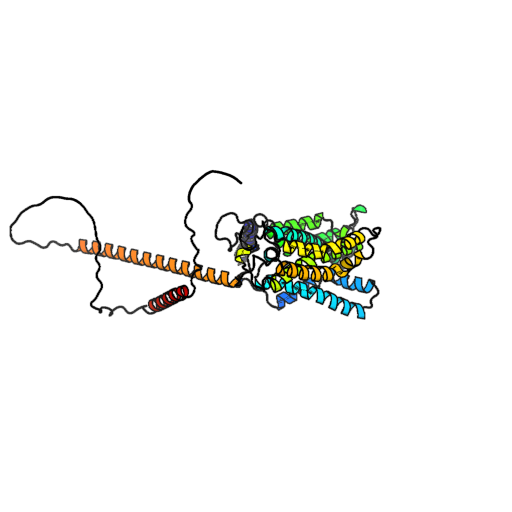 N 1
ATOM 2024 C CA . THR A 1 256 ? -2.673 -5.134 -6.323 1.00 91.19 256 THR A CA 1
ATOM 2025 C C . THR A 1 256 ? -4.121 -4.936 -6.706 1.00 91.19 256 THR A C 1
ATOM 2027 O O . THR A 1 256 ? -4.914 -4.551 -5.847 1.00 91.19 256 THR A O 1
ATOM 2030 N N . SER A 1 257 ? -4.490 -5.250 -7.945 1.00 93.56 257 SER A N 1
ATOM 2031 C CA . SER A 1 257 ? -5.887 -5.245 -8.379 1.00 93.56 257 SER A CA 1
ATOM 2032 C C . SER A 1 257 ? -6.750 -6.199 -7.550 1.00 93.56 257 SER A C 1
ATOM 2034 O O . SER A 1 257 ? -7.859 -5.829 -7.159 1.00 93.56 257 SER A O 1
ATOM 2036 N N . CYS A 1 258 ? -6.221 -7.381 -7.212 1.00 95.12 258 CYS A N 1
ATOM 2037 C CA . CYS A 1 258 ? -6.894 -8.362 -6.364 1.00 95.12 258 CYS A CA 1
ATOM 2038 C C . CYS A 1 258 ? -7.076 -7.837 -4.932 1.00 95.12 258 CYS A C 1
ATOM 2040 O O . CYS A 1 258 ? -8.178 -7.898 -4.383 1.00 95.12 258 CYS A O 1
ATOM 2042 N N . LEU A 1 259 ? -6.021 -7.264 -4.336 1.00 94.38 259 LEU A N 1
ATOM 2043 C CA . LEU A 1 259 ? -6.095 -6.678 -2.991 1.00 94.38 259 LEU A CA 1
ATOM 2044 C C . LEU A 1 259 ? -7.098 -5.522 -2.916 1.00 94.38 259 LEU A C 1
ATOM 2046 O O . LEU A 1 259 ? -7.935 -5.490 -2.012 1.00 94.38 259 LEU A O 1
ATOM 2050 N N . ALA A 1 260 ? -7.030 -4.590 -3.870 1.00 94.44 260 ALA A N 1
ATOM 2051 C CA . ALA A 1 260 ? -7.928 -3.443 -3.930 1.00 94.44 260 ALA A CA 1
ATOM 2052 C C . ALA A 1 260 ? -9.386 -3.897 -4.079 1.00 94.44 260 ALA A C 1
ATOM 2054 O O . ALA A 1 260 ? -10.257 -3.448 -3.338 1.00 94.44 260 ALA A O 1
ATOM 2055 N N . ALA A 1 261 ? -9.649 -4.858 -4.967 1.00 96.38 261 ALA A N 1
ATOM 2056 C CA . ALA A 1 261 ? -10.984 -5.407 -5.168 1.00 96.38 261 ALA A CA 1
ATOM 2057 C C . ALA A 1 261 ? -11.577 -6.051 -3.915 1.00 96.38 261 ALA A C 1
ATOM 2059 O O . ALA A 1 261 ? -12.747 -5.820 -3.617 1.00 96.38 261 ALA A O 1
ATOM 2060 N N . ILE A 1 262 ? -10.781 -6.812 -3.160 1.00 96.62 262 ILE A N 1
ATOM 2061 C CA . ILE A 1 262 ? -11.226 -7.412 -1.897 1.00 96.62 262 ILE A CA 1
ATOM 2062 C C . ILE A 1 262 ? -11.574 -6.324 -0.883 1.00 96.62 262 ILE A C 1
ATOM 2064 O O . ILE A 1 262 ? -12.622 -6.401 -0.250 1.00 96.62 262 ILE A O 1
ATOM 2068 N N . MET A 1 263 ? -10.743 -5.287 -0.754 1.00 95.19 263 MET A N 1
ATOM 2069 C CA . MET A 1 263 ? -11.023 -4.176 0.161 1.00 95.19 263 MET A CA 1
ATOM 2070 C C . MET A 1 263 ? -12.301 -3.419 -0.218 1.00 95.19 263 MET A C 1
ATOM 2072 O O . MET A 1 263 ? -13.097 -3.080 0.657 1.00 95.19 263 MET A O 1
ATOM 2076 N N . VAL A 1 264 ? -12.525 -3.184 -1.514 1.00 96.31 264 VAL A N 1
ATOM 2077 C CA . VAL A 1 264 ? -13.742 -2.527 -2.010 1.00 96.31 264 VAL A CA 1
ATOM 2078 C C . VAL A 1 264 ? -14.973 -3.412 -1.782 1.00 96.31 264 VAL A C 1
ATOM 2080 O O . VAL A 1 264 ? -15.978 -2.928 -1.260 1.00 96.31 264 VAL A O 1
ATOM 2083 N N . ALA A 1 265 ? -14.900 -4.703 -2.119 1.00 96.81 265 ALA A N 1
ATOM 2084 C CA . ALA A 1 265 ? -15.988 -5.659 -1.907 1.00 96.81 265 ALA A CA 1
ATOM 2085 C C . ALA A 1 265 ? -16.355 -5.778 -0.423 1.00 96.81 265 ALA A C 1
ATOM 2087 O O . ALA A 1 265 ? -17.534 -5.738 -0.060 1.00 96.81 265 ALA A O 1
ATOM 2088 N N . ASP A 1 266 ? -15.342 -5.886 0.436 1.00 95.88 266 ASP A N 1
ATOM 2089 C CA . ASP A 1 266 ? -15.530 -6.021 1.870 1.00 95.88 266 ASP A CA 1
ATOM 2090 C C . ASP A 1 266 ? -16.214 -4.795 2.469 1.00 95.88 266 ASP A C 1
ATOM 2092 O O . ASP A 1 266 ? -17.237 -4.902 3.146 1.00 95.88 266 ASP A O 1
ATOM 2096 N N . PHE A 1 267 ? -15.702 -3.609 2.151 1.00 95.25 267 PHE A N 1
ATOM 2097 C CA . PHE A 1 267 ? -16.208 -2.379 2.730 1.00 95.25 267 PHE A CA 1
ATOM 2098 C C . PHE A 1 267 ? -17.604 -2.009 2.220 1.00 95.25 267 PHE A C 1
ATOM 2100 O O . PHE A 1 267 ? -18.495 -1.744 3.025 1.00 95.25 267 PHE A O 1
ATOM 2107 N N . PHE A 1 268 ? -17.823 -1.986 0.902 1.00 95.50 268 PHE A N 1
ATOM 2108 C CA . PHE A 1 268 ? -19.078 -1.480 0.334 1.00 95.50 268 PHE A CA 1
ATOM 2109 C C . PHE A 1 268 ? -20.196 -2.521 0.317 1.00 95.50 268 PHE A C 1
ATOM 2111 O O . PHE A 1 268 ? -21.344 -2.174 0.590 1.00 95.50 268 PHE A O 1
ATOM 2118 N N . VAL A 1 269 ? -19.886 -3.786 0.018 1.00 95.56 269 VAL A N 1
ATOM 2119 C CA . VAL A 1 269 ? -20.914 -4.816 -0.203 1.00 95.56 269 VAL A CA 1
ATOM 2120 C C . VAL A 1 269 ? -21.134 -5.660 1.049 1.00 95.56 269 VAL A C 1
ATOM 2122 O O . VAL A 1 269 ? -22.266 -5.770 1.521 1.00 95.56 269 VAL A O 1
ATOM 2125 N N . VAL A 1 270 ? -20.066 -6.234 1.614 1.00 94.88 270 VAL A N 1
ATOM 2126 C CA . VAL A 1 270 ? -20.163 -7.183 2.739 1.00 94.88 270 VAL A CA 1
ATOM 2127 C C . VAL A 1 270 ? -20.483 -6.470 4.052 1.00 94.88 270 VAL A C 1
ATOM 2129 O O . VAL A 1 270 ? -21.422 -6.860 4.746 1.00 94.88 270 VAL A O 1
ATOM 2132 N N . LYS A 1 271 ? -19.724 -5.422 4.387 1.00 93.75 271 LYS A N 1
ATOM 2133 C CA . LYS A 1 271 ? -19.856 -4.662 5.640 1.00 93.75 271 LYS A CA 1
ATOM 2134 C C . LYS A 1 271 ? -20.699 -3.391 5.498 1.00 93.75 271 LYS A C 1
ATOM 2136 O O . LYS A 1 271 ? -21.001 -2.751 6.500 1.00 93.75 271 LYS A O 1
ATOM 2141 N N . ARG A 1 272 ? -21.124 -3.029 4.279 1.00 94.00 272 ARG A N 1
ATOM 2142 C CA . ARG A 1 272 ? -22.009 -1.877 3.989 1.00 94.00 272 ARG A CA 1
ATOM 2143 C C . ARG A 1 272 ? -21.558 -0.576 4.667 1.00 94.00 272 ARG A C 1
ATOM 2145 O O . ARG A 1 272 ? -22.363 0.138 5.259 1.00 94.00 272 ARG A O 1
ATOM 2152 N N . GLN A 1 273 ? -20.259 -0.295 4.596 1.00 92.88 273 GLN A N 1
ATOM 2153 C CA . GLN A 1 273 ? -19.579 0.862 5.185 1.00 92.88 273 GLN A CA 1
ATOM 2154 C C . GLN A 1 273 ? -19.640 0.942 6.717 1.00 92.88 273 GLN A C 1
ATOM 2156 O O . GLN A 1 273 ? -19.385 2.012 7.271 1.00 92.88 273 GLN A O 1
ATOM 2161 N N . LYS A 1 274 ? -19.957 -0.155 7.415 1.00 93.50 274 LYS A N 1
ATOM 2162 C CA . LYS A 1 274 ? -20.026 -0.223 8.880 1.00 93.50 274 LYS A CA 1
ATOM 2163 C C . LYS A 1 274 ? -18.809 -0.950 9.435 1.00 93.50 274 LYS A C 1
ATOM 2165 O O . LYS A 1 274 ? -18.660 -2.155 9.258 1.00 93.50 274 LYS A O 1
ATOM 2170 N N . VAL A 1 275 ? -17.932 -0.195 10.086 1.00 92.06 275 VAL A N 1
ATOM 2171 C CA . VAL A 1 275 ? -16.660 -0.675 10.631 1.00 92.06 275 VAL A CA 1
ATOM 2172 C C . VAL A 1 275 ? -16.519 -0.130 12.047 1.00 92.06 275 VAL A C 1
ATOM 2174 O O . VAL A 1 275 ? -16.817 1.037 12.299 1.00 92.06 275 VAL A O 1
ATOM 2177 N N . ASP A 1 276 ? -16.059 -0.975 12.964 1.00 90.88 276 ASP A N 1
ATOM 2178 C CA . ASP A 1 276 ? -15.594 -0.547 14.282 1.00 90.88 276 ASP A CA 1
ATOM 2179 C C . ASP A 1 276 ? -14.089 -0.259 14.220 1.00 90.88 276 ASP A C 1
ATOM 2181 O O . ASP A 1 276 ? -13.301 -1.149 13.894 1.00 90.88 276 ASP A O 1
ATOM 2185 N N . VAL A 1 277 ? -13.685 0.984 14.494 1.00 88.25 277 VAL A N 1
ATOM 2186 C CA . VAL A 1 277 ? -12.270 1.391 14.459 1.00 88.25 277 VAL A CA 1
ATOM 2187 C C . VAL A 1 277 ? -11.496 0.952 15.698 1.00 88.25 277 VAL A C 1
ATOM 2189 O O . VAL A 1 277 ? -10.305 0.669 15.591 1.00 88.25 277 VAL A O 1
ATOM 2192 N N . CYS A 1 278 ? -12.136 0.867 16.864 1.00 84.75 278 CYS A N 1
ATOM 2193 C CA . CYS A 1 278 ? -11.477 0.455 18.104 1.00 84.75 278 CYS A CA 1
ATOM 2194 C C . CYS A 1 278 ? -10.984 -0.991 18.007 1.00 84.75 278 CYS A C 1
ATOM 2196 O O . CYS A 1 278 ? -9.866 -1.305 18.418 1.00 84.75 278 CYS A O 1
ATOM 2198 N N . GLU A 1 279 ? -11.798 -1.862 17.412 1.00 86.88 279 GLU A N 1
ATOM 2199 C CA . GLU A 1 279 ? -11.482 -3.282 17.243 1.00 86.88 279 GLU A CA 1
ATOM 2200 C C . GLU A 1 279 ? -10.278 -3.531 16.314 1.00 86.88 279 GLU A C 1
ATOM 2202 O O . GLU A 1 279 ? -9.635 -4.574 16.415 1.00 86.88 279 GLU A O 1
ATOM 2207 N N . LEU A 1 280 ? -9.884 -2.568 15.466 1.00 88.38 280 LEU A N 1
ATOM 2208 C CA . LEU A 1 280 ? -8.701 -2.687 14.588 1.00 88.38 280 LEU A CA 1
ATOM 2209 C C . LEU A 1 280 ? -7.367 -2.677 15.340 1.00 88.38 280 LEU A C 1
ATOM 2211 O O . LEU A 1 280 ? -6.320 -3.005 14.764 1.00 88.38 280 LEU A O 1
ATOM 2215 N N . TYR A 1 281 ? -7.402 -2.284 16.611 1.00 85.31 281 TYR A N 1
ATOM 2216 C CA . TYR A 1 281 ? -6.236 -2.209 17.476 1.00 85.31 281 TYR A CA 1
ATOM 2217 C C . TYR A 1 281 ? -6.258 -3.270 18.573 1.00 85.31 281 TYR A C 1
ATOM 2219 O O . TYR A 1 281 ? -5.236 -3.439 19.224 1.00 85.31 281 TYR A O 1
ATOM 2227 N N . LYS A 1 282 ? -7.354 -4.006 18.798 1.00 83.69 282 LYS A N 1
ATOM 2228 C CA . LYS A 1 282 ? -7.441 -4.972 19.905 1.00 83.69 282 LYS A CA 1
ATOM 2229 C C . LYS A 1 282 ? -6.930 -6.363 19.500 1.00 83.69 282 LYS A C 1
ATOM 2231 O O . LYS A 1 282 ? -7.380 -6.907 18.489 1.00 83.69 282 LYS A O 1
ATOM 2236 N N . PRO A 1 283 ? -6.026 -6.983 20.283 1.00 79.81 283 PRO A N 1
ATOM 2237 C CA . PRO A 1 283 ? -5.691 -8.389 20.089 1.00 79.81 283 PRO A CA 1
ATOM 2238 C C . PRO A 1 283 ? -6.914 -9.256 20.423 1.00 79.81 283 PRO A C 1
ATOM 2240 O O . PRO A 1 283 ? -7.610 -8.979 21.396 1.00 79.81 283 PRO A O 1
ATOM 2243 N N . TYR A 1 284 ? -7.173 -10.294 19.622 1.00 84.19 284 TYR A N 1
ATOM 2244 C CA . TYR A 1 284 ? -8.325 -11.200 19.783 1.00 84.19 284 TYR A CA 1
ATOM 2245 C C . TYR A 1 284 ? -9.712 -10.524 19.726 1.00 84.19 284 TYR A C 1
ATOM 2247 O O . TYR A 1 284 ? -10.688 -11.079 20.223 1.00 84.19 284 TYR A O 1
ATOM 2255 N N . GLY A 1 285 ? -9.799 -9.336 19.117 1.00 85.44 285 GLY A N 1
ATOM 2256 C CA . GLY A 1 285 ? -11.057 -8.623 18.887 1.00 85.44 285 GLY A CA 1
ATOM 2257 C C . GLY A 1 285 ? -11.827 -9.107 17.654 1.00 85.44 285 GLY A C 1
ATOM 2258 O O . GLY A 1 285 ? -11.544 -10.164 17.085 1.00 85.44 285 GLY A O 1
ATOM 2259 N N . LEU A 1 286 ? -12.771 -8.287 17.192 1.00 88.25 286 LEU A N 1
ATOM 2260 C CA . LEU A 1 286 ? -13.682 -8.602 16.082 1.00 88.25 286 LEU A CA 1
ATOM 2261 C C . LEU A 1 286 ? -12.960 -9.052 14.794 1.00 88.25 286 LEU A C 1
ATOM 2263 O O . LEU A 1 286 ? -13.365 -10.020 14.152 1.00 88.25 286 LEU A O 1
ATOM 2267 N N . TYR A 1 287 ? -11.862 -8.383 14.428 1.00 91.94 287 TYR A N 1
ATOM 2268 C CA . TYR A 1 287 ? -11.092 -8.676 13.207 1.00 91.94 287 TYR A CA 1
ATOM 2269 C C . TYR A 1 287 ? -10.008 -9.744 13.402 1.00 91.94 287 TYR A C 1
ATOM 2271 O O . TYR A 1 287 ? -9.093 -9.870 12.583 1.00 91.94 287 TYR A O 1
ATOM 2279 N N . TRP A 1 288 ? -10.067 -10.514 14.492 1.00 88.75 288 TRP A N 1
ATOM 2280 C CA . TRP A 1 288 ? -9.169 -11.648 14.679 1.00 88.75 288 TRP A CA 1
ATOM 2281 C C . TRP A 1 288 ? -9.487 -12.797 13.717 1.00 88.75 288 TRP A C 1
ATOM 2283 O O . TRP A 1 288 ? -8.571 -13.499 13.309 1.00 88.75 288 TRP A O 1
ATOM 2293 N N . TYR A 1 289 ? -10.739 -12.971 13.285 1.00 91.69 289 TYR A N 1
ATOM 2294 C CA . TYR A 1 289 ? -11.138 -14.078 12.402 1.00 91.69 289 TYR A CA 1
ATOM 2295 C C . TYR A 1 289 ? -10.653 -15.452 12.924 1.00 91.69 289 TYR A C 1
ATOM 2297 O O . TYR A 1 289 ? -10.578 -15.692 14.130 1.00 91.69 289 TYR A O 1
ATOM 2305 N N . THR A 1 290 ? -10.318 -16.378 12.022 1.00 89.81 290 THR A N 1
ATOM 2306 C CA . THR A 1 290 ? -9.724 -17.675 12.355 1.00 89.81 290 THR A CA 1
ATOM 2307 C C . THR A 1 290 ? -8.223 -17.505 12.594 1.00 89.81 290 THR A C 1
ATOM 2309 O O . THR A 1 290 ? -7.448 -17.439 11.643 1.00 89.81 290 THR A O 1
ATOM 2312 N N . HIS A 1 291 ? -7.809 -17.417 13.863 1.00 90.19 291 HIS A N 1
ATOM 2313 C CA . HIS A 1 291 ? -6.399 -17.304 14.287 1.00 90.19 291 HIS A CA 1
ATOM 2314 C C . HIS A 1 291 ? -5.630 -16.098 13.710 1.00 90.19 291 HIS A C 1
ATOM 2316 O O . HIS A 1 291 ? -4.418 -16.158 13.512 1.00 90.19 291 HIS A O 1
ATOM 2322 N N . GLY A 1 292 ? -6.311 -14.991 13.426 1.00 88.56 292 GLY A N 1
ATOM 2323 C CA . GLY A 1 292 ? -5.719 -13.788 12.836 1.00 88.56 292 GLY A CA 1
ATOM 2324 C C . GLY A 1 292 ? -5.909 -13.639 11.331 1.00 88.56 292 GLY A C 1
ATOM 2325 O O . GLY A 1 292 ? -5.473 -12.627 10.777 1.00 88.56 292 GLY A O 1
ATOM 2326 N N . TRP A 1 293 ? -6.509 -14.632 10.670 1.00 94.12 293 TRP A N 1
ATOM 2327 C CA . TRP A 1 293 ? -6.583 -14.729 9.215 1.00 94.12 293 TRP A CA 1
ATOM 2328 C C . TRP A 1 293 ? -8.025 -14.803 8.734 1.00 94.12 293 TRP A C 1
ATOM 2330 O O . TRP A 1 293 ? -8.796 -15.646 9.194 1.00 94.12 293 TRP A O 1
ATOM 2340 N N . ASN A 1 294 ? -8.374 -13.974 7.751 1.00 95.56 294 ASN A N 1
ATOM 2341 C CA . ASN A 1 294 ? -9.609 -14.133 6.992 1.00 95.56 294 ASN A CA 1
ATOM 2342 C C . ASN A 1 294 ? -9.360 -15.011 5.758 1.00 95.56 294 ASN A C 1
ATOM 2344 O O . ASN A 1 294 ? -8.977 -14.515 4.697 1.00 95.56 294 ASN A O 1
ATOM 2348 N N . TRP A 1 295 ? -9.601 -16.318 5.877 1.00 95.44 295 TRP A N 1
ATOM 2349 C CA . TRP A 1 295 ? -9.385 -17.265 4.775 1.00 95.44 295 TRP A CA 1
ATOM 2350 C C . TRP A 1 295 ? -10.177 -16.909 3.505 1.00 95.44 295 TRP A C 1
ATOM 2352 O O . TRP A 1 295 ? -9.724 -17.192 2.399 1.00 95.44 295 TRP A O 1
ATOM 2362 N N . ARG A 1 296 ? -11.321 -16.224 3.632 1.00 95.38 296 ARG A N 1
ATOM 2363 C CA . ARG A 1 296 ? -12.180 -15.832 2.501 1.00 95.38 296 ARG A CA 1
ATOM 2364 C C . ARG A 1 296 ? -11.527 -14.780 1.620 1.00 95.38 296 ARG A C 1
ATOM 2366 O O . ARG A 1 296 ? -11.650 -14.836 0.399 1.00 95.38 296 ARG A O 1
ATOM 2373 N N . ALA A 1 297 ? -10.802 -13.849 2.241 1.00 96.00 297 ALA A N 1
ATOM 2374 C CA . ALA A 1 297 ? -10.011 -12.853 1.529 1.00 96.00 297 ALA A CA 1
ATOM 2375 C C . ALA A 1 297 ? -8.904 -13.530 0.713 1.00 96.00 297 ALA A C 1
ATOM 2377 O O . ALA A 1 297 ? -8.699 -13.198 -0.449 1.00 96.00 297 ALA A O 1
ATOM 2378 N N . TYR A 1 298 ? -8.254 -14.541 1.288 1.00 95.88 298 TYR A N 1
ATOM 2379 C CA . TYR A 1 298 ? -7.207 -15.297 0.607 1.00 95.88 298 TYR A CA 1
ATOM 2380 C C . TYR A 1 298 ? -7.731 -16.174 -0.528 1.00 95.88 298 TYR A C 1
ATOM 2382 O O . TYR A 1 298 ? -7.119 -16.201 -1.591 1.00 95.88 298 TYR A O 1
ATOM 2390 N N . VAL A 1 299 ? -8.880 -16.831 -0.357 1.00 96.56 299 VAL A N 1
ATOM 2391 C CA . VAL A 1 299 ? -9.526 -17.571 -1.452 1.00 96.56 299 VAL A CA 1
ATOM 2392 C C . VAL A 1 299 ? -9.844 -16.632 -2.614 1.00 96.56 299 VAL A C 1
ATOM 2394 O O . VAL A 1 299 ? -9.453 -16.914 -3.742 1.00 96.56 299 VAL A O 1
ATOM 2397 N N . ALA A 1 300 ? -10.474 -15.485 -2.345 1.00 97.12 300 ALA A N 1
ATOM 2398 C CA . ALA A 1 300 ? -10.760 -14.497 -3.383 1.00 97.12 300 ALA A CA 1
ATOM 2399 C C . ALA A 1 300 ? -9.485 -13.977 -4.068 1.00 97.12 300 ALA A C 1
ATOM 2401 O O . ALA A 1 300 ? -9.451 -13.860 -5.291 1.00 97.12 300 ALA A O 1
ATOM 2402 N N . PHE A 1 301 ? -8.429 -13.728 -3.289 1.00 96.44 301 PHE A N 1
ATOM 2403 C CA . PHE A 1 301 ? -7.137 -13.279 -3.797 1.00 96.44 301 PHE A CA 1
ATOM 2404 C C . PHE A 1 301 ? -6.505 -14.313 -4.733 1.00 96.44 301 PHE A C 1
ATOM 2406 O O . PHE A 1 301 ? -6.118 -13.974 -5.847 1.00 96.44 301 PHE A O 1
ATOM 2413 N N . PHE A 1 302 ? -6.421 -15.579 -4.318 1.00 95.94 302 PHE A N 1
ATOM 2414 C CA . PHE A 1 302 ? -5.783 -16.622 -5.119 1.00 95.94 302 PHE A CA 1
ATOM 2415 C C . PHE A 1 302 ? -6.575 -16.957 -6.383 1.00 95.94 302 PHE A C 1
ATOM 2417 O O . PHE A 1 302 ? -5.967 -17.172 -7.429 1.00 95.94 302 PHE A O 1
ATOM 2424 N N . VAL A 1 303 ? -7.909 -16.931 -6.326 1.00 96.31 303 VAL A N 1
ATOM 2425 C CA . VAL A 1 303 ? -8.759 -17.141 -7.509 1.00 96.31 303 VAL A CA 1
ATOM 2426 C C . VAL A 1 303 ? -8.548 -16.037 -8.555 1.00 96.31 303 VAL A C 1
ATOM 2428 O O . VAL A 1 303 ? -8.534 -16.333 -9.748 1.00 96.31 303 VAL A O 1
ATOM 2431 N N . GLY A 1 304 ? -8.324 -14.786 -8.137 1.00 94.12 304 GLY A N 1
ATOM 2432 C CA . GLY A 1 304 ? -7.987 -13.690 -9.053 1.00 94.12 304 GLY A CA 1
ATOM 2433 C C . GLY A 1 304 ? -6.528 -13.684 -9.522 1.00 94.12 304 GLY A C 1
ATOM 2434 O O . GLY A 1 304 ? -6.249 -13.395 -10.685 1.00 94.12 304 GLY A O 1
ATOM 2435 N N . PHE A 1 305 ? -5.587 -14.021 -8.640 1.00 93.62 305 PHE A N 1
ATOM 2436 C CA . PHE A 1 305 ? -4.154 -13.877 -8.898 1.00 93.62 305 PHE A CA 1
ATOM 2437 C C . PHE A 1 305 ? -3.545 -15.056 -9.672 1.00 93.62 305 PHE A C 1
ATOM 2439 O O . PHE A 1 305 ? -2.804 -14.836 -10.630 1.00 93.62 305 PHE A O 1
ATOM 2446 N N . ILE A 1 306 ? -3.868 -16.304 -9.303 1.00 93.94 306 ILE A N 1
ATOM 2447 C CA . ILE A 1 306 ? -3.248 -17.516 -9.877 1.00 93.94 306 ILE A CA 1
ATOM 2448 C C . ILE A 1 306 ? -3.363 -17.578 -11.410 1.00 93.94 306 ILE A C 1
ATOM 2450 O O . ILE A 1 306 ? -2.352 -17.875 -12.049 1.00 93.94 306 ILE A O 1
ATOM 2454 N N . PRO A 1 307 ? -4.508 -17.251 -12.042 1.00 92.62 307 PRO A N 1
ATOM 2455 C CA . PRO A 1 307 ? -4.614 -17.285 -13.503 1.00 92.62 307 PRO A CA 1
ATOM 2456 C C . PRO A 1 307 ? -3.672 -16.314 -14.231 1.00 92.62 307 PRO A C 1
ATOM 2458 O O . PRO A 1 307 ? -3.400 -16.508 -15.412 1.00 92.62 307 PRO A O 1
ATOM 2461 N N . SER A 1 308 ? -3.157 -15.287 -13.547 1.00 90.88 308 SER A N 1
ATOM 2462 C CA . SER A 1 308 ? -2.196 -14.331 -14.115 1.00 90.88 308 SER A CA 1
ATOM 2463 C C . SER A 1 308 ? -0.740 -14.814 -14.020 1.00 90.88 308 SER A C 1
ATOM 2465 O O . SER A 1 308 ? 0.123 -14.300 -14.731 1.00 90.88 308 SER A O 1
ATOM 2467 N N . VAL A 1 309 ? -0.451 -15.812 -13.176 1.00 90.44 309 VAL A N 1
ATOM 2468 C CA . VAL A 1 309 ? 0.913 -16.310 -12.915 1.00 90.44 309 VAL A CA 1
ATOM 2469 C C . VAL A 1 309 ? 1.572 -16.945 -14.149 1.00 90.44 309 VAL A C 1
ATOM 2471 O O . VAL A 1 309 ? 2.738 -16.634 -14.393 1.00 90.44 309 VAL A O 1
ATOM 2474 N N . PRO A 1 310 ? 0.889 -17.774 -14.969 1.00 90.56 310 PRO A N 1
ATOM 2475 C CA . PRO A 1 310 ? 1.495 -18.317 -16.185 1.00 90.56 310 PRO A CA 1
ATOM 2476 C C . PRO A 1 310 ? 1.955 -17.217 -17.143 1.00 90.56 310 PRO A C 1
ATOM 2478 O O . PRO A 1 310 ? 3.076 -17.265 -17.646 1.00 90.56 310 PRO A O 1
ATOM 2481 N N . GLY A 1 311 ? 1.123 -16.189 -17.348 1.00 87.31 311 GLY A N 1
ATOM 2482 C CA . GLY A 1 311 ? 1.489 -15.045 -18.177 1.00 87.31 311 GLY A CA 1
ATOM 2483 C C . GLY A 1 311 ? 2.691 -14.281 -17.619 1.00 87.31 311 GLY A C 1
ATOM 2484 O O . GLY A 1 311 ? 3.616 -13.977 -18.365 1.00 87.31 311 GLY A O 1
ATOM 2485 N N . PHE A 1 312 ? 2.752 -14.078 -16.301 1.00 85.62 312 PHE A N 1
ATOM 2486 C CA . PHE A 1 312 ? 3.931 -13.494 -15.664 1.00 85.62 312 PHE A CA 1
ATOM 2487 C C . PHE A 1 312 ? 5.201 -14.333 -15.900 1.00 85.62 312 PHE A C 1
ATOM 2489 O O . PHE A 1 312 ? 6.238 -13.777 -16.253 1.00 85.62 312 PHE A O 1
ATOM 2496 N N . ALA A 1 313 ? 5.129 -15.663 -15.801 1.00 87.44 313 ALA A N 1
ATOM 2497 C CA . ALA A 1 313 ? 6.277 -16.535 -16.067 1.00 87.44 313 ALA A CA 1
ATOM 2498 C C . ALA A 1 313 ? 6.794 -16.395 -17.512 1.00 87.44 313 ALA A C 1
ATOM 2500 O O . ALA A 1 313 ? 7.994 -16.218 -17.715 1.00 87.44 313 ALA A O 1
ATOM 2501 N N . LYS A 1 314 ? 5.893 -16.367 -18.505 1.00 86.06 314 LYS A N 1
ATOM 2502 C CA . LYS A 1 314 ? 6.268 -16.126 -19.909 1.00 86.06 314 LYS A CA 1
ATOM 2503 C C . LYS A 1 314 ? 6.898 -14.747 -20.126 1.00 86.06 314 LYS A C 1
ATOM 2505 O O . LYS A 1 314 ? 7.761 -14.606 -20.974 1.00 86.06 314 LYS A O 1
ATOM 2510 N N . SER A 1 315 ? 6.501 -13.728 -19.360 1.00 80.38 315 SER A N 1
ATOM 2511 C CA . SER A 1 315 ? 7.091 -12.382 -19.489 1.00 80.38 315 SER A CA 1
ATOM 2512 C C . SER A 1 315 ? 8.533 -12.272 -18.973 1.00 80.38 315 SER A C 1
ATOM 2514 O O . SER A 1 315 ? 9.176 -11.240 -19.175 1.00 80.38 315 SER A O 1
ATOM 2516 N N . ILE A 1 316 ? 9.018 -13.306 -18.278 1.00 82.44 316 ILE A N 1
ATOM 2517 C CA . ILE A 1 316 ? 10.405 -13.439 -17.818 1.00 82.44 316 ILE A CA 1
ATOM 2518 C C . ILE A 1 316 ? 11.186 -14.359 -18.762 1.00 82.44 316 ILE A C 1
ATOM 2520 O O . ILE A 1 316 ? 12.333 -14.061 -19.086 1.00 82.44 316 ILE A O 1
ATOM 2524 N N . ASP A 1 317 ? 10.565 -15.459 -19.194 1.00 83.25 317 ASP A N 1
ATOM 2525 C CA . ASP A 1 317 ? 11.142 -16.431 -20.118 1.00 83.25 317 ASP A CA 1
ATOM 2526 C C . ASP A 1 317 ? 10.236 -16.625 -21.342 1.00 83.25 317 ASP A C 1
ATOM 2528 O O . ASP A 1 317 ? 9.225 -17.335 -21.302 1.00 83.25 317 ASP A O 1
ATOM 2532 N N . ASP A 1 318 ? 10.640 -16.008 -22.453 1.00 79.56 318 ASP A N 1
ATOM 2533 C CA . ASP A 1 318 ? 9.913 -16.056 -23.722 1.00 79.56 318 ASP A CA 1
ATOM 2534 C C . ASP A 1 318 ? 9.885 -17.462 -24.354 1.00 79.56 318 ASP A C 1
ATOM 2536 O O . ASP A 1 318 ? 9.091 -17.708 -25.267 1.00 79.56 318 ASP A O 1
ATOM 2540 N N . SER A 1 319 ? 10.710 -18.406 -23.880 1.00 83.50 319 SER A N 1
ATOM 2541 C CA . SER A 1 319 ? 10.738 -19.783 -24.394 1.00 83.50 319 SER A CA 1
ATOM 2542 C C . SER A 1 319 ? 9.542 -20.631 -23.938 1.00 83.50 319 SER A C 1
ATOM 2544 O O . SER A 1 319 ? 9.265 -21.690 -24.510 1.00 83.50 319 SER A O 1
ATOM 2546 N N . LEU A 1 320 ? 8.788 -20.163 -22.937 1.00 85.69 320 LEU A N 1
ATOM 2547 C CA . LEU A 1 320 ? 7.693 -20.912 -22.331 1.00 85.69 320 LEU A CA 1
ATOM 2548 C C . LEU A 1 320 ? 6.417 -20.882 -23.197 1.00 85.69 320 LEU A C 1
ATOM 2550 O O . LEU A 1 320 ? 5.760 -19.848 -23.367 1.00 85.69 320 LEU A O 1
ATOM 2554 N N . ASN A 1 321 ? 5.994 -22.046 -23.703 1.00 84.06 321 ASN A N 1
ATOM 2555 C CA . ASN A 1 321 ? 4.740 -22.176 -24.450 1.00 84.06 321 ASN A CA 1
ATOM 2556 C C . ASN A 1 321 ? 3.543 -22.435 -23.516 1.00 84.06 321 ASN A C 1
ATOM 2558 O O . ASN A 1 321 ? 3.233 -23.571 -23.171 1.00 84.06 321 ASN A O 1
ATOM 2562 N N . ILE A 1 322 ? 2.855 -21.360 -23.126 1.00 83.44 322 ILE A N 1
ATOM 2563 C CA . ILE A 1 322 ? 1.672 -21.382 -22.239 1.00 83.44 322 ILE A CA 1
ATOM 2564 C C . ILE A 1 322 ? 0.327 -21.229 -22.975 1.00 83.44 322 ILE A C 1
ATOM 2566 O O . ILE A 1 322 ? -0.711 -21.045 -22.336 1.00 83.44 322 ILE A O 1
ATOM 2570 N N . GLY A 1 323 ? 0.314 -21.266 -24.312 1.00 84.00 323 GLY A N 1
ATOM 2571 C CA . GLY A 1 323 ? -0.912 -21.099 -25.102 1.00 84.00 323 GLY A CA 1
ATOM 2572 C C . GLY A 1 323 ? -1.704 -19.829 -24.741 1.00 84.00 323 GLY A C 1
ATOM 2573 O O . GLY A 1 323 ? -1.156 -18.726 -24.713 1.00 84.00 323 GLY A O 1
ATOM 2574 N N . THR A 1 324 ? -3.002 -19.983 -24.451 1.00 84.12 324 THR A N 1
ATOM 2575 C CA . THR A 1 324 ? -3.934 -18.886 -24.114 1.00 84.12 324 THR A CA 1
ATOM 2576 C C . THR A 1 324 ? -3.838 -18.390 -22.667 1.00 84.12 324 THR A C 1
ATOM 2578 O O . THR A 1 324 ? -4.423 -17.355 -22.344 1.00 84.12 324 THR A O 1
ATOM 2581 N N . ALA A 1 325 ? -3.062 -19.046 -21.795 1.00 83.25 325 ALA A N 1
ATOM 2582 C CA . ALA A 1 325 ? -2.917 -18.660 -20.384 1.00 83.25 325 ALA A CA 1
ATOM 2583 C C . ALA A 1 325 ? -2.161 -17.328 -20.168 1.00 83.25 325 ALA A C 1
ATOM 2585 O O . ALA A 1 325 ? -1.993 -16.871 -19.041 1.00 83.25 325 ALA A O 1
ATOM 2586 N N . TRP A 1 326 ? -1.725 -16.678 -21.249 1.00 81.19 326 TRP A N 1
ATOM 2587 C CA . TRP A 1 326 ? -1.151 -15.331 -21.253 1.00 81.19 326 TRP A CA 1
ATOM 2588 C C . TRP A 1 326 ? -2.208 -14.210 -21.166 1.00 81.19 326 TRP A C 1
ATOM 2590 O O . TRP A 1 326 ? -1.917 -13.121 -20.674 1.00 81.19 326 TRP A O 1
ATOM 2600 N N . VAL A 1 327 ? -3.445 -14.460 -21.615 1.00 86.00 327 VAL A N 1
ATOM 2601 C CA . VAL A 1 327 ? -4.497 -13.427 -21.716 1.00 86.00 327 VAL A CA 1
ATOM 2602 C C . VAL A 1 327 ? -4.861 -12.791 -20.363 1.00 86.00 327 VAL A C 1
ATOM 2604 O O . VAL A 1 327 ? -4.928 -11.559 -20.305 1.00 86.00 327 VAL A O 1
ATOM 2607 N N . PRO A 1 328 ? -5.043 -13.553 -19.260 1.00 87.44 328 PRO A N 1
ATOM 2608 C CA . PRO A 1 328 ? -5.353 -12.958 -17.958 1.00 87.44 328 PRO A CA 1
ATOM 2609 C C . PRO A 1 328 ? -4.281 -11.974 -17.480 1.00 87.44 328 PRO A C 1
ATOM 2611 O O . PRO A 1 328 ? -4.613 -10.963 -16.872 1.00 87.44 328 PRO A O 1
ATOM 2614 N N . PHE A 1 329 ? -3.011 -12.221 -17.814 1.00 86.56 329 PHE A N 1
ATOM 2615 C CA . PHE A 1 329 ? -1.899 -11.351 -17.442 1.00 86.56 329 PHE A CA 1
ATOM 2616 C C . PHE A 1 329 ? -1.889 -10.027 -18.220 1.00 86.56 329 PHE A C 1
ATOM 2618 O O . PHE A 1 329 ? -1.627 -8.978 -17.638 1.00 86.56 329 PHE A O 1
ATOM 2625 N N . GLN A 1 330 ? -2.254 -10.030 -19.507 1.00 84.25 330 GLN A N 1
ATOM 2626 C CA . GLN A 1 330 ? -2.386 -8.779 -20.271 1.00 84.25 330 GLN A CA 1
ATOM 2627 C C . GLN A 1 330 ? -3.498 -7.877 -19.732 1.00 84.25 330 GLN A C 1
ATOM 2629 O O . GLN A 1 330 ? -3.394 -6.655 -19.800 1.00 84.25 330 GLN A O 1
ATOM 2634 N N . MET A 1 331 ? -4.550 -8.483 -19.181 1.00 87.38 331 MET A N 1
ATOM 2635 C CA . MET A 1 331 ? -5.682 -7.790 -18.567 1.00 87.38 331 MET A CA 1
ATOM 2636 C C . MET A 1 331 ? -5.626 -7.864 -17.037 1.00 87.38 331 MET A C 1
ATOM 2638 O O . MET A 1 331 ? -6.667 -7.770 -16.387 1.00 87.38 331 MET A O 1
ATOM 2642 N N . ALA A 1 332 ? -4.425 -8.014 -16.465 1.00 88.25 332 ALA A N 1
ATOM 2643 C CA . ALA A 1 332 ? -4.191 -8.320 -15.054 1.00 88.25 332 ALA A CA 1
ATOM 2644 C C . ALA A 1 332 ? -4.999 -7.442 -14.094 1.00 88.25 332 ALA A C 1
ATOM 2646 O O . ALA A 1 332 ? -5.579 -7.947 -13.136 1.00 88.25 332 ALA A O 1
ATOM 2647 N N . TRP A 1 333 ? -5.073 -6.137 -14.372 1.00 90.56 333 TRP A N 1
ATOM 2648 C CA . TRP A 1 333 ? -5.833 -5.207 -13.543 1.00 90.56 333 TRP A CA 1
ATOM 2649 C C . TRP A 1 333 ? -7.339 -5.495 -13.573 1.00 90.56 333 TRP A C 1
ATOM 2651 O O . TRP A 1 333 ? -7.957 -5.695 -12.532 1.00 90.56 333 TRP A O 1
ATOM 2661 N N . ILE A 1 334 ? -7.935 -5.554 -14.768 1.00 91.88 334 ILE A N 1
ATOM 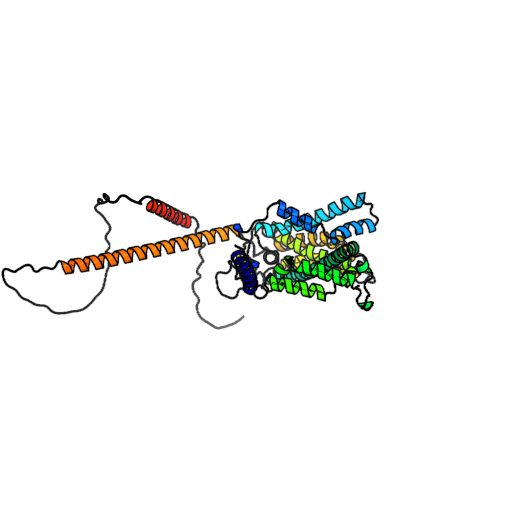2662 C CA . ILE A 1 334 ? -9.383 -5.751 -14.938 1.00 91.88 334 ILE A CA 1
ATOM 2663 C C . ILE A 1 334 ? -9.783 -7.147 -14.459 1.00 91.88 334 ILE A C 1
ATOM 2665 O O . ILE A 1 334 ? -10.726 -7.289 -13.682 1.00 91.88 334 ILE A O 1
ATOM 2669 N N . PHE A 1 335 ? -9.045 -8.169 -14.893 1.00 92.88 335 PHE A N 1
ATOM 2670 C CA . PHE A 1 335 ? -9.282 -9.555 -14.518 1.00 92.88 335 PHE A CA 1
ATOM 2671 C C . PHE A 1 335 ? -9.173 -9.738 -13.000 1.00 92.88 335 PHE A C 1
ATOM 2673 O O . PHE A 1 335 ? -10.125 -10.200 -12.369 1.00 92.88 335 PHE A O 1
ATOM 2680 N N . GLY A 1 336 ? -8.060 -9.302 -12.400 1.00 94.19 336 GLY A N 1
ATOM 2681 C CA . GLY A 1 336 ? -7.822 -9.418 -10.963 1.00 94.19 336 GLY A CA 1
ATOM 2682 C C . GLY A 1 336 ? -8.874 -8.682 -10.139 1.00 94.19 336 GLY A C 1
ATOM 2683 O O . GLY A 1 336 ? -9.373 -9.230 -9.150 1.00 94.19 336 GLY A O 1
ATOM 2684 N N . THR A 1 337 ? -9.287 -7.487 -10.577 1.00 95.12 337 THR A N 1
ATOM 2685 C CA . THR A 1 337 ? -10.337 -6.728 -9.898 1.00 95.12 337 THR A CA 1
ATOM 2686 C C . THR A 1 337 ? -11.694 -7.426 -9.970 1.00 95.12 337 THR A C 1
ATOM 2688 O O . THR A 1 337 ? -12.309 -7.655 -8.931 1.00 95.12 337 THR A O 1
ATOM 2691 N N . VAL A 1 338 ? -12.169 -7.793 -11.163 1.00 95.75 338 VAL A N 1
ATOM 2692 C CA . VAL A 1 338 ? -13.514 -8.368 -11.345 1.00 95.75 338 VAL A CA 1
ATOM 2693 C C . VAL A 1 338 ? -13.630 -9.738 -10.676 1.00 95.75 338 VAL A C 1
ATOM 2695 O O . VAL A 1 338 ? -14.605 -9.999 -9.964 1.00 95.75 338 VAL A O 1
ATOM 2698 N N . VAL A 1 339 ? -12.630 -10.603 -10.864 1.00 96.75 339 VAL A N 1
ATOM 2699 C CA . VAL A 1 339 ? -12.646 -11.972 -10.336 1.00 96.75 339 VAL A CA 1
ATOM 2700 C C . VAL A 1 339 ? -12.545 -11.969 -8.814 1.00 96.75 339 VAL A C 1
ATOM 2702 O O . VAL A 1 339 ? -13.353 -12.628 -8.157 1.00 96.75 339 VAL A O 1
ATOM 2705 N N . SER A 1 340 ? -11.626 -11.192 -8.230 1.00 97.38 340 SER A N 1
ATOM 2706 C CA . SER A 1 340 ? -11.473 -11.137 -6.768 1.00 97.38 340 SER A CA 1
ATOM 2707 C C . SER A 1 340 ? -12.680 -10.484 -6.095 1.00 97.38 340 SER A C 1
ATOM 2709 O O . SER A 1 340 ? -13.153 -10.987 -5.076 1.00 97.38 340 SER A O 1
ATOM 2711 N N . PHE A 1 341 ? -13.225 -9.408 -6.677 1.00 97.56 341 PHE A N 1
ATOM 2712 C CA . PHE A 1 341 ? -14.422 -8.733 -6.166 1.00 97.56 341 PHE A CA 1
ATOM 2713 C C . PHE A 1 341 ? -15.619 -9.689 -6.116 1.00 97.56 341 PHE A C 1
ATOM 2715 O O . PHE A 1 341 ? -16.252 -9.860 -5.073 1.00 97.56 341 PHE A O 1
ATOM 2722 N N . THR A 1 342 ? -15.892 -10.363 -7.236 1.00 97.56 342 THR A N 1
ATOM 2723 C CA . THR A 1 342 ? -17.029 -11.284 -7.359 1.00 97.56 342 THR A CA 1
ATOM 2724 C C . THR A 1 342 ? -16.852 -12.495 -6.452 1.00 97.56 342 THR A C 1
ATOM 2726 O O . THR A 1 342 ? -17.766 -12.851 -5.710 1.00 97.56 342 THR A O 1
ATOM 2729 N N . THR A 1 343 ? -15.659 -13.095 -6.441 1.00 97.56 343 THR A N 1
ATOM 2730 C CA . THR A 1 343 ? -15.367 -14.265 -5.603 1.00 97.56 343 THR A CA 1
ATOM 2731 C C . THR A 1 343 ? -15.516 -13.936 -4.123 1.00 97.56 343 THR A C 1
ATOM 2733 O O . THR A 1 343 ? -16.139 -14.701 -3.390 1.00 97.56 343 THR A O 1
ATOM 2736 N N . TYR A 1 344 ? -15.017 -12.781 -3.670 1.00 97.75 344 TYR A N 1
ATOM 2737 C CA . TYR A 1 344 ? -15.147 -12.381 -2.270 1.00 97.75 344 TYR A CA 1
ATOM 2738 C C . TYR A 1 344 ? -16.611 -12.234 -1.844 1.00 97.75 344 TYR A C 1
ATOM 2740 O O . TYR A 1 344 ? -16.982 -12.663 -0.749 1.00 97.75 344 TYR A O 1
ATOM 2748 N N . ILE A 1 345 ? -17.457 -11.674 -2.713 1.00 97.31 345 ILE A N 1
ATOM 2749 C CA . ILE A 1 345 ? -18.898 -11.565 -2.465 1.00 97.31 345 ILE A CA 1
ATOM 2750 C C . ILE A 1 345 ? -19.532 -12.953 -2.401 1.00 97.31 345 ILE A C 1
ATOM 2752 O O . ILE A 1 345 ? -20.205 -13.251 -1.421 1.00 97.31 345 ILE A O 1
ATOM 2756 N N . LEU A 1 346 ? -19.284 -13.816 -3.391 1.00 97.25 346 LEU A N 1
ATOM 2757 C CA . LEU A 1 346 ? -19.849 -15.168 -3.439 1.00 97.25 346 LEU A CA 1
ATOM 2758 C C . LEU A 1 346 ? -19.478 -15.990 -2.200 1.00 97.25 346 LEU A C 1
ATOM 2760 O O . LEU A 1 346 ? -20.348 -16.585 -1.567 1.00 97.25 346 LEU A O 1
ATOM 2764 N N . VAL A 1 347 ? -18.208 -15.956 -1.792 1.00 96.88 347 VAL A N 1
ATOM 2765 C CA . VAL A 1 347 ? -17.748 -16.647 -0.581 1.00 96.88 347 VAL A CA 1
ATOM 2766 C C . VAL A 1 347 ? -18.446 -16.090 0.664 1.00 96.88 347 VAL A C 1
ATOM 2768 O O . VAL A 1 347 ? -18.837 -16.866 1.531 1.00 96.88 347 VAL A O 1
ATOM 2771 N N . ASN A 1 348 ? -18.669 -14.773 0.746 1.00 95.69 348 ASN A N 1
ATOM 2772 C CA . ASN A 1 348 ? -19.371 -14.146 1.872 1.00 95.69 348 ASN A CA 1
ATOM 2773 C C . ASN A 1 348 ? -20.906 -14.254 1.827 1.00 95.69 348 ASN A C 1
ATOM 2775 O O . ASN A 1 348 ? -21.566 -13.914 2.815 1.00 95.69 348 ASN A O 1
ATOM 2779 N N . LEU A 1 349 ? -21.475 -14.702 0.706 1.00 94.31 349 LEU A N 1
ATOM 2780 C CA . LEU A 1 349 ? -22.881 -15.093 0.602 1.00 94.31 349 LEU A CA 1
ATOM 2781 C C . LEU A 1 349 ? -23.093 -16.502 1.161 1.00 94.31 349 LEU A C 1
ATOM 2783 O O . LEU A 1 349 ? -24.041 -16.7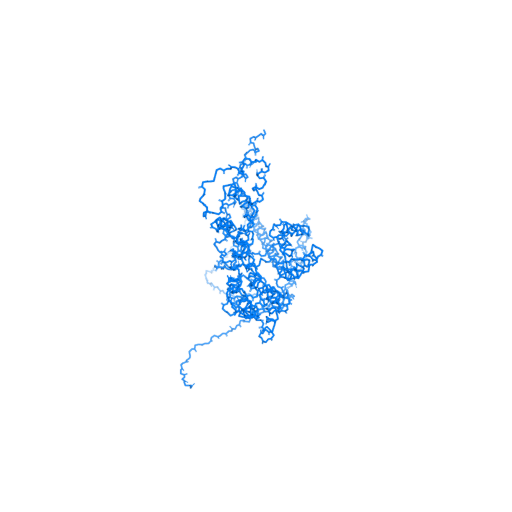13 1.910 1.00 94.31 349 LEU A O 1
ATOM 2787 N N . VAL A 1 350 ? -22.193 -17.440 0.842 1.00 95.69 350 VAL A N 1
ATOM 2788 C CA . VAL A 1 350 ? -22.258 -18.825 1.344 1.00 95.69 350 VAL A CA 1
ATOM 2789 C C . VAL A 1 350 ? -21.828 -18.904 2.811 1.00 95.69 350 VAL A C 1
ATOM 2791 O O . VAL A 1 350 ? -22.497 -19.537 3.624 1.00 95.69 350 VAL A O 1
ATOM 2794 N N . TRP A 1 351 ? -20.739 -18.221 3.170 1.00 94.31 351 TRP A N 1
ATOM 2795 C CA . TRP A 1 351 ? -20.226 -18.143 4.535 1.00 94.31 351 TRP A CA 1
ATOM 2796 C C . TRP A 1 351 ? -20.195 -16.677 4.987 1.00 94.31 351 TRP A C 1
ATOM 2798 O O . TRP A 1 351 ? -19.252 -15.969 4.649 1.00 94.31 351 TRP A O 1
ATOM 2808 N N . PRO A 1 352 ? -21.190 -16.190 5.753 1.00 92.00 352 PRO A N 1
ATOM 2809 C CA . PRO A 1 352 ? -21.272 -14.788 6.177 1.00 92.00 352 PRO A CA 1
ATOM 2810 C C . PRO A 1 352 ? -20.123 -14.336 7.082 1.00 92.00 352 PRO A C 1
ATOM 2812 O O . PRO A 1 352 ? -19.608 -15.110 7.891 1.00 92.00 352 PRO A O 1
ATOM 2815 N N . ASP A 1 353 ? -19.665 -13.089 6.922 1.00 90.56 353 ASP A N 1
ATOM 2816 C CA . ASP A 1 353 ? -18.567 -12.485 7.706 1.00 90.56 353 ASP A CA 1
ATOM 2817 C C . ASP A 1 353 ? -18.932 -12.341 9.193 1.00 90.56 353 ASP A C 1
ATOM 2819 O O . ASP A 1 353 ? -19.898 -11.634 9.493 1.00 90.56 353 ASP A O 1
ATOM 2823 N N . PRO A 1 354 ? -18.195 -13.001 10.119 1.00 88.44 354 PRO A N 1
ATOM 2824 C CA . PRO A 1 354 ? -18.431 -12.852 11.554 1.00 88.44 354 PRO A CA 1
ATOM 2825 C C . PRO A 1 354 ? -18.103 -11.441 12.070 1.00 88.44 354 PRO A C 1
ATOM 2827 O O . PRO A 1 354 ? -18.631 -11.035 13.098 1.00 88.44 354 PRO A O 1
ATOM 2830 N N . ALA A 1 355 ? -17.275 -10.675 11.356 1.00 89.19 355 ALA A N 1
ATOM 2831 C CA . ALA A 1 355 ? -16.846 -9.325 11.704 1.00 89.19 355 ALA A CA 1
ATOM 2832 C C . ALA A 1 355 ? -17.792 -8.218 11.184 1.00 89.19 355 ALA A C 1
ATOM 2834 O O . ALA A 1 355 ? -17.366 -7.082 10.961 1.00 89.19 355 ALA A O 1
ATOM 2835 N N . ARG A 1 356 ? -19.077 -8.523 10.946 1.00 87.81 356 ARG A N 1
ATOM 2836 C CA . ARG A 1 356 ? -20.089 -7.521 10.557 1.00 87.81 356 ARG A CA 1
ATOM 2837 C C . ARG A 1 356 ? -20.622 -6.788 11.786 1.00 87.81 356 ARG A C 1
ATOM 2839 O O . ARG A 1 356 ? -21.117 -7.415 12.717 1.00 87.81 356 ARG A O 1
ATOM 2846 N N . VAL A 1 357 ? -20.593 -5.457 11.744 1.00 88.69 357 VAL A N 1
ATOM 2847 C CA . VAL A 1 357 ? -21.105 -4.596 12.821 1.00 88.69 357 VAL A CA 1
ATOM 2848 C C . VAL A 1 357 ? -22.447 -3.978 12.421 1.00 88.69 357 VAL A C 1
ATOM 2850 O O . VAL A 1 357 ? -22.646 -3.581 11.270 1.00 88.69 357 VAL A O 1
ATOM 2853 N N . TYR A 1 358 ? -23.383 -3.884 13.371 1.00 84.00 358 TYR A N 1
ATOM 2854 C CA . TYR A 1 358 ? -24.696 -3.265 13.150 1.00 84.00 358 TYR A CA 1
ATOM 2855 C C . TYR A 1 358 ? -24.621 -1.740 13.023 1.00 84.00 358 TYR A C 1
ATOM 2857 O O . TYR A 1 358 ? -25.322 -1.162 12.183 1.00 84.00 358 TYR A O 1
ATOM 2865 N N . GLU A 1 359 ? -23.745 -1.112 13.806 1.00 86.88 359 GLU A N 1
ATOM 2866 C CA . GLU A 1 359 ? -23.508 0.329 13.844 1.00 86.88 359 GLU A CA 1
ATOM 2867 C C . GLU A 1 359 ? -22.025 0.635 13.604 1.00 86.88 359 GLU A C 1
ATOM 2869 O O . GLU A 1 359 ? -21.139 -0.073 14.071 1.00 86.88 359 GLU A O 1
ATOM 2874 N N . ALA A 1 360 ? -21.749 1.670 12.816 1.00 88.38 360 ALA A N 1
ATOM 2875 C CA . ALA A 1 360 ? -20.384 2.091 12.538 1.00 88.38 360 ALA A CA 1
ATOM 2876 C C . ALA A 1 360 ? -19.826 2.868 13.734 1.00 88.38 360 ALA A C 1
ATOM 2878 O O . ALA A 1 360 ? -20.399 3.892 14.089 1.00 88.38 360 ALA A O 1
ATOM 2879 N N . VAL A 1 361 ? -18.681 2.457 14.284 1.00 86.00 361 VAL A N 1
ATOM 2880 C CA . VAL A 1 361 ? -18.005 3.222 15.341 1.00 86.00 361 VAL A CA 1
ATOM 2881 C C . VAL A 1 361 ? -16.943 4.101 14.694 1.00 86.00 361 VAL A C 1
ATOM 2883 O O . VAL A 1 361 ? -15.855 3.635 14.334 1.00 86.00 361 VAL A O 1
ATOM 2886 N N . LYS A 1 362 ? -17.258 5.386 14.501 1.00 85.81 362 LYS A N 1
ATOM 2887 C CA . LYS A 1 362 ? -16.376 6.304 13.771 1.00 85.81 362 LYS A CA 1
ATOM 2888 C C . LYS A 1 362 ? -15.370 6.984 14.714 1.00 85.81 362 LYS A C 1
ATOM 2890 O O . LYS A 1 362 ? -15.685 7.293 15.861 1.00 85.81 362 LYS A O 1
ATOM 2895 N N . PRO A 1 363 ? -14.165 7.351 14.234 1.00 82.94 363 PRO A N 1
ATOM 2896 C CA . PRO A 1 363 ? -13.139 7.943 15.096 1.00 82.94 363 PRO A CA 1
ATOM 2897 C C . PRO A 1 363 ? -13.544 9.272 15.734 1.00 82.94 363 PRO A C 1
ATOM 2899 O O . PRO A 1 363 ? -13.153 9.571 16.857 1.00 82.94 363 PRO A O 1
ATOM 2902 N N . HIS A 1 364 ? -14.301 10.105 15.018 1.00 80.19 364 HIS A N 1
ATOM 2903 C CA . HIS A 1 364 ? -14.674 11.434 15.502 1.00 80.19 364 HIS A CA 1
ATOM 2904 C C . HIS A 1 364 ? -15.631 11.375 16.704 1.00 80.19 364 HIS A C 1
ATOM 2906 O O . HIS A 1 364 ? -15.511 12.207 17.603 1.00 80.19 364 HIS A O 1
ATOM 2912 N N . GLU A 1 365 ? -16.512 10.372 16.751 1.00 81.81 365 GLU A N 1
ATOM 2913 C CA . GLU A 1 365 ? -17.387 10.086 17.893 1.00 81.81 365 GLU A CA 1
ATOM 2914 C C . GLU A 1 365 ? -16.549 9.669 19.103 1.00 81.81 365 GLU A C 1
ATOM 2916 O O . GLU A 1 365 ? -16.708 10.236 20.183 1.00 81.81 365 GLU A O 1
ATOM 2921 N N . ILE A 1 366 ? -15.566 8.785 18.899 1.00 82.19 366 ILE A N 1
ATOM 2922 C CA . ILE A 1 366 ? -14.636 8.344 19.950 1.00 82.19 366 ILE A CA 1
ATOM 2923 C C . ILE A 1 366 ? -13.840 9.532 20.509 1.00 82.19 366 ILE A C 1
ATOM 2925 O O . ILE A 1 366 ? -13.739 9.717 21.725 1.00 82.19 366 ILE A O 1
ATOM 2929 N N . PHE A 1 367 ? -13.295 10.387 19.638 1.00 82.19 367 PHE A N 1
ATOM 2930 C CA . PHE A 1 367 ? -12.583 11.589 20.072 1.00 82.19 367 PHE A CA 1
ATOM 2931 C C . PHE A 1 367 ? -13.506 12.575 20.801 1.00 82.19 367 PHE A C 1
ATOM 2933 O O . PHE A 1 367 ? -13.084 13.194 21.778 1.00 82.19 367 PHE A O 1
ATOM 2940 N N . ALA A 1 368 ? -14.760 12.733 20.370 1.00 81.44 368 ALA A N 1
ATOM 2941 C CA . ALA A 1 368 ? -15.734 13.583 21.050 1.00 81.44 368 ALA A CA 1
ATOM 2942 C C . ALA A 1 368 ? -16.087 13.048 22.448 1.00 81.44 368 ALA A C 1
ATOM 2944 O O . ALA A 1 368 ? -16.031 13.812 23.412 1.00 81.44 368 ALA A O 1
ATOM 2945 N N . GLN A 1 369 ? -16.361 11.747 22.574 1.00 83.69 369 GLN A N 1
ATOM 2946 C CA . GLN A 1 369 ? -16.633 11.080 23.850 1.00 83.69 369 GLN A CA 1
ATOM 2947 C C . GLN A 1 369 ? -15.458 11.232 24.824 1.00 83.69 369 GLN A C 1
ATOM 2949 O O . GLN A 1 369 ? -15.645 11.686 25.951 1.00 83.69 369 GLN A O 1
ATOM 2954 N N . ARG A 1 370 ? -14.222 10.966 24.376 1.00 80.88 370 ARG A N 1
ATOM 2955 C CA . ARG A 1 370 ? -13.022 11.130 25.218 1.00 80.88 370 ARG A CA 1
ATOM 2956 C C . ARG A 1 370 ? -12.781 12.584 25.629 1.00 80.88 370 ARG A C 1
ATOM 2958 O O . ARG A 1 370 ? -12.347 12.830 26.753 1.00 80.88 370 ARG A O 1
ATOM 2965 N N . ARG A 1 371 ? -13.063 13.563 24.758 1.00 81.31 371 ARG A N 1
ATOM 2966 C CA . ARG A 1 371 ? -12.979 14.992 25.120 1.00 81.31 371 ARG A CA 1
ATOM 2967 C C . ARG A 1 371 ? -13.986 15.354 26.211 1.00 81.31 371 ARG A C 1
ATOM 2969 O O . ARG A 1 371 ? -13.597 16.022 27.165 1.00 81.31 371 ARG A O 1
ATOM 2976 N N . ARG A 1 372 ? -15.230 14.873 26.108 1.00 85.00 372 ARG A N 1
ATOM 2977 C CA . ARG A 1 372 ? -16.265 15.064 27.140 1.00 85.00 372 ARG A CA 1
ATOM 2978 C C . ARG A 1 372 ? -15.856 14.426 28.468 1.00 85.00 372 ARG A C 1
ATOM 2980 O O . ARG A 1 372 ? -15.902 15.099 29.490 1.00 85.00 372 ARG A O 1
ATOM 2987 N N . ALA A 1 373 ? -15.352 13.191 28.440 1.00 84.12 373 ALA A N 1
ATOM 2988 C CA . ALA A 1 373 ? -14.872 12.498 29.637 1.00 84.12 373 ALA A CA 1
ATOM 2989 C C . ALA A 1 373 ? -13.727 13.255 30.337 1.00 84.12 373 ALA A C 1
ATOM 2991 O O . ALA A 1 373 ? -13.783 13.488 31.541 1.00 84.12 373 ALA A O 1
ATOM 2992 N N . ARG A 1 374 ? -12.723 13.729 29.582 1.00 85.31 374 ARG A N 1
ATOM 2993 C CA . ARG A 1 374 ? -11.615 14.531 30.139 1.00 85.31 374 ARG A CA 1
ATOM 2994 C C . ARG A 1 374 ? -12.074 15.882 30.686 1.00 85.31 374 ARG A C 1
ATOM 2996 O O . ARG A 1 374 ? -11.522 16.358 31.676 1.00 85.31 374 ARG A O 1
ATOM 3003 N N . ALA A 1 375 ? -13.047 16.521 30.038 1.00 85.62 375 ALA A N 1
ATOM 3004 C CA . ALA A 1 375 ? -13.624 17.771 30.525 1.00 85.62 375 ALA A CA 1
ATOM 3005 C C . ALA A 1 375 ? -14.370 17.554 31.851 1.00 85.62 375 ALA A C 1
ATOM 3007 O O . ALA A 1 375 ? -14.146 18.312 32.793 1.00 85.62 375 ALA A O 1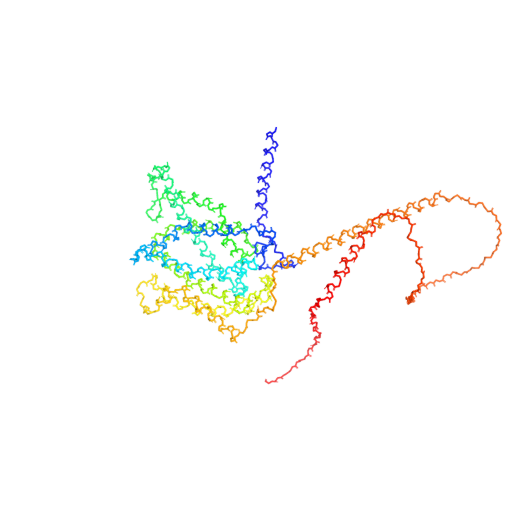
ATOM 3008 N N . ALA A 1 376 ? -15.162 16.482 31.948 1.00 89.00 376 ALA A N 1
ATOM 3009 C CA . ALA A 1 376 ? -15.864 16.093 33.168 1.00 89.00 376 ALA A CA 1
ATOM 3010 C C . ALA A 1 376 ? -14.895 15.745 34.309 1.00 89.00 376 ALA A C 1
ATOM 3012 O O . ALA A 1 376 ? -15.076 16.208 35.431 1.00 89.00 376 ALA A O 1
ATOM 3013 N N . GLU A 1 377 ? -13.818 15.005 34.032 1.00 90.50 377 GLU A N 1
ATOM 3014 C CA . GLU A 1 377 ? -12.786 14.685 35.028 1.00 90.50 377 GLU A CA 1
ATOM 3015 C C . GLU A 1 377 ? -12.087 15.950 35.546 1.00 90.50 377 GLU A C 1
ATOM 3017 O O . GLU A 1 377 ? -11.912 16.130 36.752 1.00 90.50 377 GLU A O 1
ATOM 3022 N N . LYS A 1 378 ? -11.743 16.877 34.644 1.00 91.81 378 LYS A N 1
ATOM 3023 C CA . LYS A 1 378 ? -11.143 18.162 35.016 1.00 91.81 378 LYS A CA 1
ATOM 3024 C C . LYS A 1 378 ? -12.109 19.030 35.826 1.00 91.81 378 LYS A C 1
ATOM 3026 O O . LYS A 1 378 ? -11.668 19.690 36.763 1.00 91.81 378 LYS A O 1
ATOM 3031 N N . ALA A 1 379 ? -13.398 19.035 35.483 1.00 90.31 379 ALA A N 1
ATOM 3032 C CA . ALA A 1 379 ? -14.432 19.739 36.239 1.00 90.31 379 ALA A CA 1
ATOM 3033 C C . ALA A 1 379 ? -14.602 19.137 37.641 1.00 90.31 379 ALA A C 1
ATOM 3035 O O . ALA A 1 379 ? -14.562 19.867 38.626 1.00 90.31 379 ALA A O 1
ATOM 3036 N N . ARG A 1 380 ? -14.666 17.803 37.745 1.00 92.69 380 ARG A N 1
ATOM 3037 C CA . ARG A 1 380 ? -14.728 17.086 39.025 1.00 92.69 380 ARG A CA 1
ATOM 3038 C C . ARG A 1 380 ? -13.513 17.378 39.900 1.00 92.69 380 ARG A C 1
ATOM 3040 O O . ARG A 1 380 ? -13.665 17.611 41.091 1.00 92.69 380 ARG A O 1
ATOM 3047 N N . ARG A 1 381 ? -12.311 17.404 39.320 1.00 92.81 381 ARG A N 1
ATOM 3048 C CA . ARG A 1 381 ? -11.086 17.739 40.053 1.00 92.81 381 ARG A CA 1
ATOM 3049 C C . ARG A 1 381 ? -11.109 19.172 40.585 1.00 92.81 381 ARG A C 1
ATOM 3051 O O . ARG A 1 381 ? -10.772 19.377 41.741 1.00 92.81 381 ARG A O 1
ATOM 3058 N N . LYS A 1 382 ? -11.558 20.136 39.777 1.00 94.19 382 LYS A N 1
ATOM 3059 C CA . LYS A 1 382 ? -11.734 21.523 40.229 1.00 94.19 382 LYS A CA 1
ATOM 3060 C C . LYS A 1 382 ? -12.754 21.641 41.360 1.00 94.19 382 LYS A C 1
ATOM 3062 O O . LYS A 1 382 ? -12.510 22.382 42.300 1.00 94.19 382 LYS A O 1
ATOM 3067 N N . LEU A 1 383 ? -13.861 20.902 41.276 1.00 93.69 383 LEU A N 1
ATOM 3068 C CA . LEU A 1 383 ? -14.879 20.882 42.325 1.00 93.69 383 LEU A CA 1
ATOM 3069 C C . LEU A 1 383 ? -14.315 20.316 43.635 1.00 93.69 383 LEU A C 1
ATOM 3071 O O . LEU A 1 383 ? -14.538 20.890 44.692 1.00 93.69 383 LEU A O 1
ATOM 3075 N N . LEU A 1 384 ? -13.538 19.231 43.565 1.00 93.44 384 LEU A N 1
ATOM 3076 C CA . LEU A 1 384 ? -12.858 18.662 44.734 1.00 93.44 384 LEU A CA 1
ATOM 3077 C C . LEU A 1 384 ? -11.825 19.632 45.327 1.00 93.44 384 LEU A C 1
ATOM 3079 O O . LEU A 1 384 ? -11.744 19.764 46.543 1.00 93.44 384 LEU A O 1
ATOM 3083 N N . GLU A 1 385 ? -11.061 20.331 44.482 1.00 93.44 385 GLU A N 1
ATOM 3084 C CA . GLU A 1 385 ? -10.110 21.365 44.916 1.00 93.44 385 GLU A CA 1
ATOM 3085 C C . GLU A 1 385 ? -10.834 22.547 45.595 1.00 93.44 385 GLU A C 1
ATOM 3087 O O . GLU A 1 385 ? -10.358 23.039 46.616 1.00 93.44 385 GLU A O 1
ATOM 3092 N N . GLN A 1 386 ? -12.007 22.961 45.095 1.00 92.25 386 GLN A N 1
ATOM 3093 C CA . GLN A 1 386 ? -12.850 23.985 45.732 1.00 92.25 386 GLN A CA 1
ATOM 3094 C C . GLN A 1 386 ? -13.421 23.515 47.074 1.00 92.25 386 GLN A C 1
ATOM 3096 O O . GLN A 1 386 ? -13.285 24.227 48.063 1.00 92.25 386 GLN A O 1
ATOM 3101 N N . GLN A 1 387 ? -13.969 22.299 47.145 1.00 91.81 387 GLN A N 1
ATOM 3102 C CA . GLN A 1 387 ? -14.493 21.729 48.393 1.00 91.81 387 GLN A CA 1
ATOM 3103 C C . GLN A 1 387 ? -13.407 21.603 49.472 1.00 91.81 387 GLN A C 1
ATOM 3105 O O . GLN A 1 387 ? -13.667 21.865 50.643 1.00 91.81 387 GLN A O 1
ATOM 3110 N N . GLN A 1 388 ? -12.177 21.242 49.092 1.00 91.06 388 GLN A N 1
ATOM 3111 C CA . GLN A 1 388 ? -11.044 21.204 50.022 1.00 91.06 388 GLN A CA 1
ATOM 3112 C C . GLN A 1 388 ? -10.645 22.599 50.517 1.00 91.06 388 GLN A C 1
ATOM 3114 O O . GLN A 1 388 ? -10.315 22.755 51.690 1.00 91.06 388 GLN A O 1
ATOM 3119 N N . GLN A 1 389 ? -10.680 23.614 49.648 1.00 89.44 389 GLN A N 1
ATOM 3120 C CA . GLN A 1 389 ? -10.410 24.999 50.046 1.00 89.44 389 GLN A CA 1
ATOM 3121 C C . GLN A 1 389 ? -11.487 25.543 50.986 1.00 89.44 389 GLN A C 1
ATOM 3123 O O . GLN A 1 389 ? -11.154 26.194 51.974 1.00 89.44 389 GLN A O 1
ATOM 3128 N N . GLU A 1 390 ? -12.758 25.247 50.712 1.00 90.50 390 GLU A N 1
ATOM 3129 C CA . GLU A 1 390 ? -13.879 25.605 51.583 1.00 90.50 390 GLU A CA 1
ATOM 3130 C C . GLU A 1 390 ? -13.751 24.928 52.952 1.00 90.50 390 GLU A C 1
ATOM 3132 O O . GLU A 1 390 ? -13.844 25.610 53.970 1.00 90.50 390 GLU A O 1
ATOM 3137 N N . GLN A 1 391 ? -13.433 23.628 53.000 1.00 86.00 391 GLN A N 1
ATOM 3138 C CA . GLN A 1 391 ? -13.197 22.908 54.259 1.00 86.00 391 GLN A CA 1
ATOM 3139 C C . GLN A 1 391 ? -12.025 23.491 55.060 1.00 86.00 391 GLN A C 1
ATOM 3141 O O . GLN A 1 391 ? -12.168 23.711 56.258 1.00 86.00 391 GLN A O 1
ATOM 3146 N N . GLN A 1 392 ? -10.897 23.811 54.415 1.00 83.69 392 GLN A N 1
ATOM 3147 C CA . GLN A 1 392 ? -9.756 24.443 55.091 1.00 83.69 392 GLN A CA 1
ATOM 3148 C C . GLN A 1 392 ? -10.092 25.839 55.627 1.00 83.69 392 GLN A C 1
ATOM 3150 O O . GLN A 1 392 ? -9.664 26.199 56.724 1.00 83.69 392 GLN A O 1
ATOM 3155 N N . GLN A 1 393 ? -10.872 26.632 54.884 1.00 81.19 393 GLN A N 1
ATOM 3156 C CA . GLN A 1 393 ? -11.351 27.928 55.370 1.00 81.19 393 GLN A CA 1
ATOM 3157 C C . GLN A 1 393 ? -12.273 27.757 56.577 1.00 81.19 393 GLN A C 1
ATOM 3159 O O . GLN A 1 393 ? -12.125 28.484 57.559 1.00 81.19 393 GLN A O 1
ATOM 3164 N N . GLN A 1 394 ? -13.172 26.775 56.541 1.00 76.81 394 GLN A N 1
ATOM 3165 C CA . GLN A 1 394 ? -14.091 26.490 57.637 1.00 76.81 394 GLN A CA 1
ATOM 3166 C C . GLN A 1 394 ? -13.348 26.012 58.891 1.00 76.81 394 GLN A C 1
ATOM 3168 O O . GLN A 1 394 ? -13.599 26.552 59.965 1.00 76.81 394 GLN A O 1
ATOM 3173 N N . GLU A 1 395 ? -12.372 25.108 58.747 1.00 77.50 395 GLU A N 1
ATOM 3174 C CA . GLU A 1 395 ? -11.489 24.667 59.835 1.00 77.50 395 GLU A CA 1
ATOM 3175 C C . GLU A 1 395 ? -10.691 25.836 60.431 1.00 77.50 395 GLU A C 1
ATOM 3177 O O . GLU A 1 395 ? -10.664 26.010 61.652 1.00 77.50 395 GLU A O 1
ATOM 3182 N N . SER A 1 396 ? -10.099 26.691 59.589 1.00 69.81 396 SER A N 1
ATOM 3183 C CA . SER A 1 396 ? -9.364 27.873 60.056 1.00 69.81 396 SER A CA 1
ATOM 3184 C C . SER A 1 396 ? -10.262 28.866 60.803 1.00 69.81 396 SER A C 1
ATOM 3186 O O . SER A 1 396 ? -9.857 29.403 61.832 1.00 69.81 396 SER A O 1
ATOM 3188 N N . ALA A 1 397 ? -11.507 29.050 60.349 1.00 73.81 397 ALA A N 1
ATOM 3189 C CA . ALA A 1 397 ? -12.482 29.915 61.000 1.00 73.81 397 ALA A CA 1
ATOM 3190 C C . ALA A 1 397 ? -12.957 29.349 62.349 1.00 73.81 397 ALA A C 1
ATOM 3192 O O . ALA A 1 397 ? -13.144 30.120 63.291 1.00 73.81 397 ALA A O 1
ATOM 3193 N N . THR A 1 398 ? -13.116 28.026 62.480 1.00 71.81 398 THR A N 1
ATOM 3194 C CA . THR A 1 398 ? -13.401 27.382 63.775 1.00 71.81 398 THR A CA 1
ATOM 3195 C C . THR A 1 398 ? -12.236 27.505 64.754 1.00 71.81 398 THR A C 1
ATOM 3197 O O . THR A 1 398 ? -12.464 27.859 65.907 1.00 71.81 398 THR A O 1
ATOM 3200 N N . VAL A 1 399 ? -10.989 27.321 64.305 1.00 71.06 399 VAL A N 1
ATOM 3201 C CA . VAL A 1 399 ? -9.801 27.493 65.162 1.00 71.06 399 VAL A CA 1
ATOM 3202 C C . VAL A 1 399 ? -9.666 28.944 65.641 1.00 71.06 399 VAL A C 1
ATOM 3204 O O . VAL A 1 399 ? -9.396 29.182 66.818 1.00 71.06 399 VAL A O 1
ATOM 3207 N N . ASP A 1 400 ? -9.915 29.925 64.768 1.00 65.19 400 ASP A N 1
ATOM 3208 C CA . ASP A 1 400 ? -9.926 31.348 65.140 1.00 65.19 400 ASP A CA 1
ATOM 3209 C C . ASP A 1 400 ? -11.070 31.698 66.109 1.00 65.19 400 ASP A C 1
ATOM 3211 O O . ASP A 1 400 ? -10.909 32.546 66.996 1.00 65.19 400 ASP A O 1
ATOM 3215 N N . PHE A 1 401 ? -12.236 31.062 65.960 1.00 65.12 401 PHE A N 1
ATOM 3216 C CA . PHE A 1 401 ? -13.361 31.228 66.880 1.00 65.12 401 PHE A CA 1
ATOM 3217 C C . PHE A 1 401 ? -13.043 30.660 68.270 1.00 65.12 401 PHE A C 1
ATOM 3219 O O . PHE A 1 401 ? -13.257 31.353 69.269 1.00 65.12 401 PHE A O 1
ATOM 3226 N N . ASP A 1 402 ? -12.463 29.461 68.342 1.00 60.44 402 ASP A N 1
ATOM 3227 C CA . ASP A 1 402 ? -12.053 28.824 69.598 1.00 60.44 402 ASP A CA 1
ATOM 3228 C C . ASP A 1 402 ? -10.921 29.597 70.294 1.00 60.44 402 ASP A C 1
ATOM 3230 O O . ASP A 1 402 ? -10.952 29.809 71.508 1.00 60.44 402 ASP A O 1
ATOM 3234 N N . ALA A 1 403 ? -9.963 30.141 69.538 1.00 58.06 403 ALA A N 1
ATOM 3235 C CA . ALA A 1 403 ? -8.925 31.014 70.087 1.00 58.06 403 ALA A CA 1
ATOM 3236 C C . ALA A 1 403 ? -9.505 32.314 70.685 1.00 58.06 403 ALA A C 1
ATOM 3238 O O . ALA A 1 403 ? -9.061 32.788 71.737 1.00 58.06 403 ALA A O 1
ATOM 3239 N N . ARG A 1 404 ? -10.535 32.895 70.051 1.00 54.72 404 ARG A N 1
ATOM 3240 C CA . ARG A 1 404 ? -11.224 34.098 70.556 1.00 54.72 404 ARG A CA 1
ATOM 3241 C C . ARG A 1 404 ? -12.145 33.815 71.741 1.00 54.72 404 ARG A C 1
ATOM 3243 O O . ARG A 1 404 ? -12.306 34.701 72.583 1.00 54.72 404 ARG A O 1
ATOM 3250 N N . SER A 1 405 ? -12.745 32.628 71.824 1.00 55.38 405 SER A N 1
ATOM 3251 C CA . SER A 1 405 ? -13.593 32.233 72.954 1.00 55.38 405 SER A CA 1
ATOM 3252 C C . SER A 1 405 ? -12.757 31.972 74.214 1.00 55.38 405 SER A C 1
ATOM 3254 O O . SER A 1 405 ? -13.118 32.452 75.289 1.00 55.38 405 SER A O 1
ATOM 3256 N N . MET A 1 406 ? -11.571 31.366 74.076 1.00 51.91 406 MET A N 1
ATOM 3257 C CA . MET A 1 406 ? -10.604 31.216 75.174 1.00 51.91 406 MET A CA 1
ATOM 3258 C C . MET A 1 406 ? -10.048 32.559 75.676 1.00 51.91 406 MET A C 1
ATOM 3260 O O . MET A 1 406 ? -9.801 32.720 76.869 1.00 51.91 406 MET A O 1
ATOM 3264 N N . SER A 1 407 ? -9.920 33.563 74.802 1.00 51.44 407 SER A N 1
ATOM 3265 C CA . SER A 1 407 ? -9.506 34.925 75.178 1.00 51.44 407 SER A CA 1
ATOM 3266 C C . SER A 1 407 ? -10.570 35.715 75.962 1.00 51.44 407 SER A C 1
ATOM 3268 O O . SER A 1 407 ? -10.226 36.732 76.566 1.00 51.44 407 SER A O 1
ATOM 3270 N N . LYS A 1 408 ? -11.847 35.302 75.948 1.00 49.62 408 LYS A N 1
ATOM 3271 C CA . LYS A 1 408 ? -12.967 36.022 76.593 1.00 49.62 408 LYS A CA 1
ATOM 3272 C C . LYS A 1 408 ? -13.515 35.345 77.856 1.00 49.62 408 LYS A C 1
ATOM 3274 O O . LYS A 1 408 ? -14.511 35.806 78.407 1.00 49.62 408 LYS A O 1
ATOM 3279 N N . GLY A 1 409 ? -12.848 34.308 78.359 1.00 45.28 409 GLY A N 1
ATOM 3280 C CA . GLY A 1 409 ? -13.143 33.704 79.659 1.00 45.28 409 GLY A CA 1
ATOM 3281 C C . GLY A 1 409 ? -12.559 34.496 80.833 1.00 45.28 409 GLY A C 1
ATOM 3282 O O . GLY A 1 409 ? -11.645 34.019 81.498 1.00 45.28 409 GLY A O 1
ATOM 3283 N N . SER A 1 410 ? -13.065 35.702 81.105 1.00 40.62 410 SER A N 1
ATOM 3284 C CA . SER A 1 410 ? -12.873 36.362 82.405 1.00 40.62 410 SER A CA 1
ATOM 3285 C C . SER A 1 410 ? -13.861 35.786 83.424 1.00 40.62 410 SER A C 1
ATOM 3287 O O . SER A 1 410 ? -15.062 35.757 83.156 1.00 40.62 410 SER A O 1
ATOM 3289 N N . MET A 1 411 ? -13.343 35.339 84.576 1.00 43.06 411 MET A N 1
ATOM 3290 C CA . MET A 1 411 ? -14.095 34.803 85.722 1.00 43.06 411 MET A CA 1
ATOM 3291 C C . MET A 1 411 ? -15.349 35.625 86.065 1.00 43.06 411 MET A C 1
ATOM 3293 O O . MET A 1 411 ? -15.231 36.833 86.282 1.00 43.06 411 MET A O 1
ATOM 3297 N N . PRO A 1 412 ? -16.509 34.981 86.272 1.00 39.00 412 PRO A N 1
ATOM 3298 C CA . PRO A 1 412 ? -17.566 35.526 87.103 1.00 39.00 412 PRO A CA 1
ATOM 3299 C C . PRO A 1 412 ? -17.430 34.996 88.535 1.00 39.00 412 PRO A C 1
ATOM 3301 O O . PRO A 1 412 ? -17.342 33.795 88.788 1.00 39.00 412 PRO A O 1
ATOM 3304 N N . THR A 1 413 ? -17.408 35.941 89.463 1.00 37.75 413 THR A N 1
ATOM 3305 C CA . THR A 1 413 ? -17.502 35.793 90.914 1.00 37.75 413 THR A CA 1
ATOM 3306 C C . THR A 1 413 ? -18.730 34.985 91.350 1.00 37.75 413 THR A C 1
ATOM 3308 O O . THR A 1 413 ? -19.829 35.189 90.837 1.00 37.75 413 THR A O 1
ATOM 3311 N N . THR A 1 414 ? -18.526 34.114 92.338 1.00 34.59 414 THR A N 1
ATOM 3312 C CA . THR A 1 414 ? -19.531 33.364 93.112 1.00 34.59 414 THR A CA 1
ATOM 3313 C C . THR A 1 414 ? -20.579 34.278 93.764 1.00 34.59 414 THR A C 1
ATOM 3315 O O . THR A 1 414 ? -20.270 35.421 94.110 1.00 34.59 414 THR A O 1
ATOM 3318 N N . PRO A 1 415 ? -21.818 33.784 93.963 1.00 39.00 415 PRO A N 1
ATOM 3319 C CA . PRO A 1 415 ? -22.165 33.298 95.306 1.00 39.00 415 PRO A CA 1
ATOM 3320 C C . PRO A 1 415 ? -23.130 32.090 95.349 1.00 39.00 415 PRO A C 1
ATOM 3322 O O . PRO A 1 415 ? -24.019 31.964 94.516 1.00 39.00 415 PRO A O 1
ATOM 3325 N N . GLY A 1 416 ? -23.003 31.292 96.416 1.00 30.47 416 GLY A N 1
ATOM 3326 C CA . GLY A 1 416 ? -24.147 30.660 97.090 1.00 30.47 416 GLY A CA 1
ATOM 3327 C C . GLY A 1 416 ? -24.497 29.210 96.739 1.00 30.47 416 GLY A C 1
ATOM 3328 O O . GLY A 1 416 ? -25.098 28.945 95.711 1.00 30.47 416 GLY A O 1
ATOM 3329 N N . ASP A 1 417 ? -24.216 28.336 97.708 1.00 29.50 417 ASP A N 1
ATOM 3330 C CA . ASP A 1 417 ? -25.059 27.219 98.164 1.00 29.50 417 ASP A CA 1
ATOM 3331 C C . ASP A 1 417 ? -25.181 25.927 97.326 1.00 29.50 417 ASP A C 1
ATOM 3333 O O . ASP A 1 417 ? -25.968 25.797 96.399 1.00 29.50 417 ASP A O 1
ATOM 3337 N N . GLY A 1 418 ? -24.468 24.896 97.795 1.00 28.98 418 GLY A N 1
ATOM 3338 C CA . GLY A 1 418 ? -25.115 23.893 98.649 1.00 28.98 418 GLY A CA 1
ATOM 3339 C C . GLY A 1 418 ? -25.856 22.712 98.000 1.00 28.98 418 GLY A C 1
ATOM 3340 O O . GLY A 1 418 ? -27.013 22.826 97.625 1.00 28.98 418 GLY A O 1
ATOM 3341 N N . LEU A 1 419 ? -25.226 21.541 98.158 1.00 29.19 419 LEU A N 1
ATOM 3342 C CA . LEU A 1 419 ? -25.789 20.195 98.381 1.00 29.19 419 LEU A CA 1
ATOM 3343 C C . LEU A 1 419 ? -26.049 19.209 97.219 1.00 29.19 419 LEU A C 1
ATOM 3345 O O . LEU A 1 419 ? -26.710 19.494 96.231 1.00 29.19 419 LEU A O 1
ATOM 3349 N N . ALA A 1 420 ? -25.640 17.974 97.564 1.00 30.42 420 ALA A N 1
ATOM 3350 C CA . ALA A 1 420 ? -26.014 16.634 97.088 1.00 30.42 420 ALA A CA 1
ATOM 3351 C C . ALA A 1 420 ? -25.332 16.160 95.786 1.00 30.42 420 ALA A C 1
ATOM 3353 O O . ALA A 1 420 ? -25.640 16.643 94.708 1.00 30.42 420 ALA A O 1
ATOM 3354 N N . ALA A 1 421 ? -24.271 15.342 95.809 1.00 28.91 421 ALA A N 1
ATOM 3355 C CA . ALA A 1 421 ? -24.079 13.984 96.360 1.00 28.91 421 ALA A CA 1
ATOM 3356 C C . ALA A 1 421 ? -24.764 12.861 95.553 1.00 28.91 421 ALA A C 1
ATOM 3358 O O . ALA A 1 421 ? -25.915 12.997 95.153 1.00 28.91 421 ALA A O 1
ATOM 3359 N N . ALA A 1 422 ? -24.030 11.741 95.459 1.00 30.03 422 ALA A N 1
ATOM 3360 C CA . ALA A 1 422 ? -24.354 10.422 94.895 1.00 30.03 422 ALA A CA 1
ATOM 3361 C C . ALA A 1 422 ? -24.170 10.305 93.365 1.00 30.03 422 ALA A C 1
ATOM 3363 O O . ALA A 1 422 ? -24.897 10.915 92.595 1.00 30.03 422 ALA A O 1
ATOM 3364 N N . GLU A 1 423 ? -23.101 9.691 92.846 1.00 27.78 423 GLU A N 1
ATOM 3365 C CA . GLU A 1 423 ? -22.651 8.278 92.916 1.00 27.78 423 GLU A CA 1
ATOM 3366 C C . GLU A 1 423 ? -22.909 7.594 91.563 1.00 27.78 423 GLU A C 1
ATOM 3368 O O . GLU A 1 423 ? -23.947 7.808 90.946 1.00 27.78 423 GLU A O 1
ATOM 3373 N N . GLY A 1 424 ? -21.978 6.740 91.118 1.00 28.28 424 GLY A N 1
ATOM 3374 C CA . GLY A 1 424 ? -22.280 5.738 90.086 1.00 28.28 424 GLY A CA 1
ATOM 3375 C C . GLY A 1 424 ? -21.290 5.626 88.931 1.00 28.28 424 GLY A C 1
ATOM 3376 O O . GLY A 1 424 ? -21.595 5.957 87.793 1.00 28.28 424 GLY A O 1
ATOM 3377 N N . SER A 1 425 ? -20.105 5.114 89.241 1.00 25.52 425 SER A N 1
ATOM 3378 C CA . SER A 1 425 ? -19.081 4.616 88.319 1.00 25.52 425 SER A CA 1
ATOM 3379 C C . SER A 1 425 ? -19.579 3.522 87.352 1.00 25.52 425 SER A C 1
ATOM 3381 O O . SER A 1 425 ? -20.257 2.597 87.790 1.00 25.52 425 SER A O 1
ATOM 3383 N N . SER A 1 426 ? -19.028 3.540 86.121 1.00 28.67 426 SER A N 1
ATOM 3384 C CA . SER A 1 426 ? -18.653 2.383 85.261 1.00 28.67 426 SER A CA 1
ATOM 3385 C C . SER A 1 426 ? -19.792 1.541 84.642 1.00 28.67 426 SER A C 1
ATOM 3387 O O . SER A 1 426 ? -20.781 1.274 85.297 1.00 28.67 426 SER A O 1
ATOM 3389 N N . THR A 1 427 ? -19.766 0.996 83.421 1.00 29.00 427 THR A N 1
ATOM 3390 C CA . THR A 1 427 ? -18.836 0.922 82.277 1.00 29.00 427 THR A CA 1
ATOM 3391 C C . THR A 1 427 ? -19.567 0.156 81.144 1.00 29.00 427 THR A C 1
ATOM 3393 O O . THR A 1 427 ? -20.478 -0.611 81.436 1.00 29.00 427 THR A O 1
ATOM 3396 N N . ILE A 1 428 ? -19.037 0.247 79.912 1.00 31.23 428 ILE A N 1
ATOM 3397 C CA . ILE A 1 428 ? -19.079 -0.742 78.799 1.00 31.23 428 ILE A CA 1
ATOM 3398 C C . ILE A 1 428 ? -20.218 -0.660 77.749 1.00 31.23 428 ILE A C 1
ATOM 3400 O O . ILE A 1 428 ? -21.360 -1.035 77.972 1.00 31.23 428 ILE A O 1
ATOM 3404 N N . ASN A 1 429 ? -19.773 -0.243 76.553 1.00 29.66 429 ASN A N 1
ATOM 3405 C CA . ASN A 1 429 ? -20.046 -0.701 75.179 1.00 29.66 429 ASN A CA 1
ATOM 3406 C C . ASN A 1 429 ? -21.464 -1.117 74.737 1.00 29.66 429 ASN A C 1
ATOM 3408 O O . ASN A 1 429 ? -21.915 -2.216 75.028 1.00 29.66 429 ASN A O 1
ATOM 3412 N N . GLY A 1 430 ? -21.970 -0.372 73.745 1.00 26.33 430 GLY A N 1
ATOM 3413 C CA . GLY A 1 430 ? -21.985 -0.878 72.366 1.00 26.33 430 GLY A CA 1
ATOM 3414 C C . GLY A 1 430 ? -23.329 -1.298 71.748 1.00 26.33 430 GLY A C 1
ATOM 3415 O O . GLY A 1 430 ? -23.985 -2.206 72.235 1.00 26.33 430 GLY A O 1
ATOM 3416 N N . VAL A 1 431 ? -23.550 -0.753 70.540 1.00 28.20 431 VAL A N 1
ATOM 3417 C CA . VAL A 1 431 ? -24.201 -1.361 69.353 1.00 28.20 431 VAL A CA 1
ATOM 3418 C C . VAL A 1 431 ? -25.692 -1.057 69.080 1.00 28.20 431 VAL A C 1
ATOM 3420 O O . VAL A 1 431 ? -26.566 -1.481 69.824 1.00 28.20 431 VAL A O 1
ATOM 3423 N N . ALA A 1 432 ? -25.894 -0.443 67.894 1.00 28.34 432 ALA A N 1
ATOM 3424 C CA . ALA A 1 432 ? -27.046 -0.457 66.962 1.00 28.34 432 ALA A CA 1
ATOM 3425 C C . ALA A 1 432 ? -28.384 0.168 67.441 1.00 28.34 432 ALA A C 1
ATOM 3427 O O . ALA A 1 432 ? -28.740 0.081 68.602 1.00 28.34 432 ALA A O 1
ATOM 3428 N N . ASP A 1 433 ? -29.216 0.823 66.627 1.00 25.84 433 ASP A N 1
ATOM 3429 C CA . ASP A 1 433 ? -29.281 0.926 65.170 1.00 25.84 433 ASP A CA 1
ATOM 3430 C C . ASP A 1 433 ? -30.105 2.159 64.745 1.00 25.84 433 ASP A C 1
ATOM 3432 O O . ASP A 1 433 ? -30.824 2.766 65.542 1.00 25.84 433 ASP A O 1
ATOM 3436 N N . ALA A 1 434 ? -29.961 2.516 63.471 1.00 28.69 434 ALA A N 1
ATOM 3437 C CA . ALA A 1 434 ? -30.420 3.747 62.844 1.00 28.69 434 ALA A CA 1
ATOM 3438 C C . ALA A 1 434 ? -31.946 3.876 62.670 1.00 28.69 434 ALA A C 1
ATOM 3440 O O . ALA A 1 434 ? -32.676 2.928 62.382 1.00 28.69 434 ALA A O 1
ATOM 3441 N N . SER A 1 435 ? -32.394 5.124 62.783 1.00 28.58 435 SER A N 1
ATOM 3442 C CA . SER A 1 435 ? -33.765 5.599 62.695 1.00 28.58 435 SER A CA 1
ATOM 3443 C C . SER A 1 435 ? -34.239 5.840 61.257 1.00 28.58 435 SER A C 1
ATOM 3445 O O . SER A 1 435 ? -33.624 6.539 60.455 1.00 28.58 435 SER A O 1
ATOM 3447 N N . THR A 1 436 ? -35.429 5.317 60.977 1.00 28.59 436 THR A N 1
ATOM 3448 C CA . THR A 1 436 ? -36.415 5.867 60.040 1.00 28.59 436 THR A CA 1
ATOM 3449 C C . THR A 1 436 ? -36.926 7.227 60.522 1.00 28.59 436 THR A C 1
ATOM 3451 O O . THR A 1 436 ? -37.186 7.382 61.714 1.00 28.59 436 THR A O 1
ATOM 3454 N N . GLY A 1 437 ? -37.201 8.168 59.614 1.00 26.52 437 GLY A N 1
ATOM 3455 C CA . GLY A 1 437 ? -38.037 9.323 59.959 1.00 26.52 437 GLY A CA 1
ATOM 3456 C C . GLY A 1 437 ? -37.955 10.498 58.996 1.00 26.52 437 GLY A C 1
ATOM 3457 O O . GLY A 1 437 ? -37.124 11.384 59.142 1.00 26.52 437 GLY A O 1
ATOM 3458 N N . SER A 1 438 ? -38.856 10.515 58.024 1.00 25.61 438 SER A N 1
ATOM 3459 C CA . SER A 1 438 ? -39.114 11.615 57.102 1.00 25.61 438 SER A CA 1
ATOM 3460 C C . SER A 1 438 ? -39.980 12.735 57.714 1.00 25.61 438 SER A C 1
ATOM 3462 O O . SER A 1 438 ? -41.087 12.444 58.160 1.00 25.61 438 SER A O 1
ATOM 3464 N N . ASN A 1 439 ? -39.530 13.988 57.506 1.00 27.27 439 ASN A N 1
ATOM 3465 C CA . ASN A 1 439 ? -40.297 15.236 57.247 1.00 27.27 439 ASN A CA 1
ATOM 3466 C C . ASN A 1 439 ? -41.056 15.933 58.410 1.00 27.27 439 ASN A C 1
ATOM 3468 O O . ASN A 1 439 ? -41.452 15.258 59.353 1.00 27.27 439 ASN A O 1
ATOM 3472 N N . PRO A 1 440 ? -41.519 17.201 58.267 1.00 45.47 440 PRO A N 1
ATOM 3473 C CA . PRO A 1 440 ? -40.942 18.472 57.757 1.00 45.47 440 PRO A CA 1
ATOM 3474 C C . PRO A 1 440 ? -41.043 19.605 58.827 1.00 45.47 440 PRO A C 1
ATOM 3476 O O . PRO A 1 440 ? -41.638 19.381 59.864 1.00 45.47 440 PRO A O 1
ATOM 3479 N N . TYR A 1 441 ? -40.507 20.816 58.589 1.00 25.52 441 TYR A N 1
ATOM 3480 C CA . TYR A 1 441 ? -41.131 22.151 58.826 1.00 25.52 441 TYR A CA 1
ATOM 3481 C C . TYR A 1 441 ? -40.061 23.278 58.760 1.00 25.52 441 TYR A C 1
ATOM 3483 O O . TYR A 1 441 ? -39.195 23.377 59.619 1.00 25.52 441 TYR A O 1
ATOM 3491 N N . PHE A 1 442 ? -40.226 24.144 57.743 1.00 25.55 442 PHE A N 1
ATOM 3492 C CA . PHE A 1 442 ? -39.802 25.558 57.599 1.00 25.55 442 PHE A CA 1
ATOM 3493 C C . PHE A 1 442 ? -38.311 25.863 57.357 1.00 25.55 442 PHE A C 1
ATOM 3495 O O . PHE A 1 442 ? -37.472 25.649 58.215 1.00 25.55 442 PHE A O 1
ATOM 3502 N N . VAL A 1 443 ? -37.873 26.347 56.182 1.00 32.69 443 VAL A N 1
ATOM 3503 C CA . VAL A 1 443 ? -38.359 27.465 55.329 1.00 32.69 443 VAL A CA 1
ATOM 3504 C C . VAL A 1 443 ? -38.438 28.792 56.087 1.00 32.69 443 VAL A C 1
ATOM 3506 O O . VAL A 1 443 ? -39.506 29.186 56.535 1.00 32.69 443 VAL A O 1
ATOM 3509 N N . ASN A 1 444 ? -37.291 29.464 56.227 1.00 27.53 444 ASN A N 1
ATOM 3510 C CA . ASN A 1 444 ? -37.079 30.893 55.929 1.00 27.53 444 ASN A CA 1
ATOM 3511 C C . ASN A 1 444 ? -35.797 31.393 56.605 1.00 27.53 444 ASN A C 1
ATOM 3513 O O . ASN A 1 444 ? -35.822 31.772 57.769 1.00 27.53 444 ASN A O 1
ATOM 3517 N N . ALA A 1 445 ? -34.696 31.449 55.854 1.00 26.81 445 ALA A N 1
ATOM 3518 C CA . ALA A 1 445 ? -33.587 32.368 56.128 1.00 26.81 445 ALA A CA 1
ATOM 3519 C C . ALA A 1 445 ? -32.680 32.490 54.892 1.00 26.81 445 ALA A C 1
ATOM 3521 O O . ALA A 1 445 ? -31.506 32.139 54.907 1.00 26.81 445 ALA A O 1
ATOM 3522 N N . LEU A 1 446 ? -33.249 32.988 53.793 1.00 28.36 446 LEU A N 1
ATOM 3523 C CA . LEU A 1 446 ? -32.488 33.609 52.712 1.00 28.36 446 LEU A CA 1
ATOM 3524 C C . LEU A 1 446 ? -32.904 35.075 52.650 1.00 28.36 446 LEU A C 1
ATOM 3526 O O . LEU A 1 446 ? -33.790 35.417 51.882 1.00 28.36 446 LEU A O 1
ATOM 3530 N N . THR A 1 447 ? -32.264 35.929 53.446 1.00 28.95 447 THR A N 1
ATOM 3531 C CA . THR A 1 447 ? -32.186 37.375 53.179 1.00 28.95 447 THR A CA 1
ATOM 3532 C C . THR A 1 447 ? -31.018 37.983 53.953 1.00 28.95 447 THR A C 1
ATOM 3534 O O . THR A 1 447 ? -31.232 38.591 54.994 1.00 28.95 447 THR A O 1
ATOM 3537 N N . SER A 1 448 ? -29.791 37.802 53.452 1.00 28.25 448 SER A N 1
ATOM 3538 C CA . SER A 1 448 ? -28.774 38.870 53.353 1.00 28.25 448 SER A CA 1
ATOM 3539 C C . SER A 1 448 ? -27.403 38.297 52.972 1.00 28.25 448 SER A C 1
ATOM 3541 O O . SER A 1 448 ? -26.533 38.144 53.820 1.00 28.25 448 SER A O 1
ATOM 3543 N N . HIS A 1 449 ? -27.196 37.989 51.693 1.00 27.61 449 HIS A N 1
ATOM 3544 C CA . HIS A 1 449 ? -25.903 38.199 51.032 1.00 27.61 449 HIS A CA 1
ATOM 3545 C C . HIS A 1 449 ? -26.113 38.107 49.516 1.00 27.61 449 HIS A C 1
ATOM 3547 O O . HIS A 1 449 ? -26.360 37.042 48.959 1.00 27.61 449 HIS A O 1
ATOM 3553 N N . ASN A 1 450 ? -26.088 39.267 48.859 1.00 34.62 450 ASN A N 1
ATOM 3554 C CA . ASN A 1 450 ? -26.146 39.389 47.406 1.00 34.62 450 ASN A CA 1
ATOM 3555 C C . ASN A 1 450 ? -24.780 39.027 46.808 1.00 34.62 450 ASN A C 1
ATOM 3557 O O . ASN A 1 450 ? -23.800 39.724 47.069 1.00 34.62 450 ASN A O 1
ATOM 3561 N N . GLY A 1 451 ? -24.744 37.984 45.974 1.00 30.16 451 GLY A N 1
ATOM 3562 C CA . GLY A 1 451 ? -23.646 37.706 45.042 1.00 30.16 451 GLY A CA 1
ATOM 3563 C C . GLY A 1 451 ? -23.516 36.227 44.650 1.00 30.16 451 GLY A C 1
ATOM 3564 O O . GLY A 1 451 ? -23.140 35.415 45.484 1.00 30.16 451 GLY A O 1
ATOM 3565 N N . SER A 1 452 ? -23.744 35.909 43.365 1.00 36.25 452 SER A N 1
ATOM 3566 C CA . SER A 1 452 ? -23.364 34.668 42.633 1.00 36.25 452 SER A CA 1
ATOM 3567 C C . SER A 1 452 ? -24.263 33.408 42.652 1.00 36.25 452 SER A C 1
ATOM 3569 O O . SER A 1 452 ? -23.832 32.335 42.244 1.00 36.25 452 SER A O 1
ATOM 3571 N N . GLY A 1 453 ? -25.552 33.516 42.992 1.00 34.56 453 GLY A N 1
ATOM 3572 C CA . GLY A 1 453 ? -26.498 32.379 42.938 1.00 34.56 453 GLY A CA 1
ATOM 3573 C C . GLY A 1 453 ? -26.957 31.908 41.539 1.00 34.56 453 GLY A C 1
ATOM 3574 O O . GLY A 1 453 ? -27.695 30.926 41.450 1.00 34.56 453 GLY A O 1
ATOM 3575 N N . GLU A 1 454 ? -26.559 32.580 40.452 1.00 37.59 454 GLU A N 1
ATOM 3576 C CA . GLU A 1 454 ? -26.945 32.219 39.071 1.00 37.59 454 GLU A CA 1
ATOM 3577 C C . GLU A 1 454 ? -26.079 31.102 38.456 1.00 37.59 454 GLU A C 1
ATOM 3579 O O . GLU A 1 454 ? -26.588 30.298 37.671 1.00 37.59 454 GLU A O 1
ATOM 3584 N N . ASP A 1 455 ? -24.812 30.968 38.863 1.00 43.91 455 ASP A N 1
ATOM 3585 C CA . ASP A 1 455 ? -23.910 29.932 38.331 1.00 43.91 455 ASP A CA 1
ATOM 3586 C C . ASP A 1 455 ? -24.256 28.533 38.865 1.00 43.91 455 ASP A C 1
ATOM 3588 O O . ASP A 1 455 ? -24.268 27.556 38.116 1.00 43.91 455 ASP A O 1
ATOM 3592 N N . LEU A 1 456 ? -24.636 28.430 40.142 1.00 41.38 456 LEU A N 1
ATOM 3593 C CA . LEU A 1 456 ? -24.980 27.156 40.789 1.00 41.38 456 LEU A CA 1
ATOM 3594 C C . LEU A 1 456 ? -26.214 26.487 40.167 1.00 41.38 456 LEU A C 1
ATOM 3596 O O . LEU A 1 456 ? -26.204 25.283 39.932 1.00 41.38 456 LEU A O 1
ATOM 3600 N N . ARG A 1 457 ? -27.249 27.263 39.820 1.00 39.62 457 ARG A N 1
ATOM 3601 C CA . ARG A 1 457 ? -28.472 26.730 39.187 1.00 39.62 457 ARG A CA 1
ATOM 3602 C C . ARG A 1 457 ? -28.263 26.331 37.728 1.00 39.62 457 ARG A C 1
ATOM 3604 O O . ARG A 1 457 ? -28.992 25.483 37.216 1.00 39.62 457 ARG A O 1
ATOM 3611 N N . THR A 1 458 ? -27.288 26.941 37.060 1.00 42.53 458 THR A N 1
ATOM 3612 C CA . THR A 1 458 ? -26.924 26.615 35.675 1.00 42.53 458 THR A CA 1
ATOM 3613 C C . THR A 1 458 ? -26.133 25.307 35.632 1.00 42.53 458 THR A C 1
ATOM 3615 O O . THR A 1 458 ? -26.460 24.417 34.851 1.00 42.53 458 THR A O 1
ATOM 3618 N N . VAL A 1 459 ? -25.183 25.138 36.557 1.00 44.78 459 VAL A N 1
ATOM 3619 C CA . VAL A 1 459 ? -24.410 23.899 36.735 1.00 44.78 459 VAL A CA 1
ATOM 3620 C C . VAL A 1 459 ? -25.299 22.738 37.196 1.00 44.78 459 VAL A C 1
ATOM 3622 O O . VAL A 1 459 ? -25.166 21.623 36.699 1.00 44.78 459 VAL A O 1
ATOM 3625 N N . GLU A 1 460 ? -26.249 22.981 38.098 1.00 43.69 460 GLU A N 1
ATOM 3626 C CA . GLU A 1 460 ? -27.194 21.957 38.561 1.00 43.69 460 GLU A CA 1
ATOM 3627 C C . GLU A 1 460 ? -28.135 21.491 37.437 1.00 43.69 460 GLU A C 1
ATOM 3629 O O . GLU A 1 460 ? -28.366 20.292 37.283 1.00 43.69 460 GLU A O 1
ATOM 3634 N N . LYS A 1 461 ? -28.605 22.412 36.581 1.00 44.31 461 LYS A N 1
ATOM 3635 C CA . LYS A 1 461 ? -29.376 22.062 35.378 1.00 44.31 461 LYS A CA 1
ATOM 3636 C C . LYS A 1 461 ? -28.563 21.238 34.379 1.00 44.31 461 LYS A C 1
ATOM 3638 O O . LYS A 1 461 ? -29.089 20.246 33.885 1.00 44.31 461 LYS A O 1
ATOM 3643 N N . GLU A 1 462 ? -27.296 21.582 34.132 1.00 44.09 462 GLU A N 1
ATOM 3644 C CA . GLU A 1 462 ? -26.414 20.781 33.268 1.00 44.09 462 GLU A CA 1
ATOM 3645 C C . GLU A 1 462 ? -26.167 19.374 33.842 1.00 44.09 462 GLU A C 1
ATOM 3647 O O . GLU A 1 462 ? -26.161 18.396 33.098 1.00 44.09 462 GLU A O 1
ATOM 3652 N N . ILE A 1 463 ? -26.018 19.238 35.165 1.00 47.34 463 ILE A N 1
ATOM 3653 C CA . ILE A 1 463 ? -25.836 17.941 35.840 1.00 47.34 463 ILE A CA 1
ATOM 3654 C C . ILE A 1 463 ? -27.102 17.076 35.758 1.00 47.34 463 ILE A C 1
ATOM 3656 O O . ILE A 1 463 ? -27.000 15.872 35.521 1.00 47.34 463 ILE A O 1
ATOM 3660 N N . ILE A 1 464 ? -28.290 17.665 35.917 1.00 51.34 464 ILE A N 1
ATOM 3661 C CA . ILE A 1 464 ? -29.566 16.943 35.798 1.00 51.34 464 ILE A CA 1
ATOM 3662 C C . ILE A 1 464 ? -29.797 16.495 34.348 1.00 51.34 464 ILE A C 1
ATOM 3664 O O . ILE A 1 464 ? -30.171 15.346 34.115 1.00 51.34 464 ILE A O 1
ATOM 3668 N N . GLU A 1 465 ? -29.486 17.344 33.366 1.00 43.31 465 GLU A N 1
ATOM 3669 C CA . GLU A 1 465 ? -29.593 16.998 31.943 1.00 43.31 465 GLU A CA 1
ATOM 3670 C C . GLU A 1 465 ? -28.599 15.882 31.553 1.00 43.31 465 GLU A C 1
ATOM 3672 O O . GLU A 1 465 ? -28.941 14.960 30.804 1.00 43.31 465 GLU A O 1
ATOM 3677 N N . LEU A 1 466 ? -27.394 15.884 32.139 1.00 45.00 466 LEU A N 1
ATOM 3678 C CA . LEU A 1 466 ? -26.406 14.803 32.026 1.00 45.00 466 LEU A CA 1
ATOM 3679 C C . LEU A 1 466 ? -26.908 13.482 32.635 1.00 45.00 466 LEU A C 1
ATOM 3681 O O . LEU A 1 466 ? -26.703 12.424 32.037 1.00 45.00 466 LEU A O 1
ATOM 3685 N N . TYR A 1 467 ? -27.591 13.532 33.781 1.00 38.47 467 TYR A N 1
ATOM 3686 C CA . TYR A 1 467 ? -28.116 12.344 34.464 1.00 38.47 467 TYR A CA 1
ATOM 3687 C C . TYR A 1 467 ? -29.339 11.745 33.746 1.00 38.47 467 TYR A C 1
ATOM 3689 O O . TYR A 1 467 ? -29.505 10.526 33.680 1.00 38.47 467 TYR A O 1
ATOM 3697 N N . GLU A 1 468 ? -30.187 12.586 33.148 1.00 39.62 468 GLU A N 1
ATOM 3698 C CA . GLU A 1 468 ? -31.347 12.138 32.370 1.00 39.62 468 GLU A CA 1
ATOM 3699 C C . GLU A 1 468 ? -30.980 11.606 30.978 1.00 39.62 468 GLU A C 1
ATOM 3701 O O . GLU A 1 468 ? -31.686 10.744 30.446 1.00 39.62 468 GLU A O 1
ATOM 3706 N N . THR A 1 469 ? -29.869 12.065 30.392 1.00 41.00 469 THR A N 1
ATOM 3707 C CA . THR A 1 469 ? -29.386 11.571 29.090 1.00 41.00 469 THR A CA 1
ATOM 3708 C C . THR A 1 469 ? -28.758 10.177 29.208 1.00 41.00 469 THR A C 1
ATOM 3710 O O . THR A 1 469 ? -28.987 9.329 28.344 1.00 41.00 469 THR A O 1
ATOM 3713 N N . ASP A 1 470 ? -28.053 9.894 30.308 1.00 35.56 470 ASP A N 1
ATOM 3714 C CA . ASP A 1 470 ? -27.457 8.577 30.591 1.00 35.56 470 ASP A CA 1
ATOM 3715 C C . ASP A 1 470 ? -28.530 7.492 30.829 1.00 35.56 470 ASP A C 1
ATOM 3717 O O . ASP A 1 470 ? -28.358 6.325 30.484 1.00 35.56 470 ASP A O 1
ATOM 3721 N N . ARG A 1 471 ? -29.720 7.889 31.304 1.00 35.06 471 ARG A N 1
ATOM 3722 C CA . ARG A 1 471 ? -30.879 6.992 31.463 1.00 35.06 471 ARG A CA 1
ATOM 3723 C C . ARG A 1 471 ? -31.533 6.562 30.144 1.00 35.06 471 ARG A C 1
ATOM 3725 O O . ARG A 1 471 ? -32.246 5.560 30.132 1.00 35.06 471 ARG A O 1
ATOM 3732 N N . ARG A 1 472 ? -31.328 7.298 29.042 1.00 34.38 472 ARG A N 1
ATOM 3733 C CA . ARG A 1 472 ? -31.947 7.000 27.731 1.00 34.38 472 ARG A CA 1
ATOM 3734 C C . ARG A 1 472 ? -31.131 6.045 26.858 1.00 34.38 472 ARG A C 1
ATOM 3736 O O . ARG A 1 472 ? -31.653 5.573 25.852 1.00 34.38 472 ARG A O 1
ATOM 3743 N N . HIS A 1 473 ? -29.902 5.715 27.250 1.00 33.22 473 HIS A N 1
ATOM 3744 C CA . HIS A 1 473 ? -29.097 4.674 26.614 1.00 33.22 473 HIS A CA 1
ATOM 3745 C C . HIS A 1 473 ? -28.897 3.519 27.601 1.00 33.22 473 HIS A C 1
ATOM 3747 O O . HIS A 1 473 ? -28.007 3.590 28.446 1.00 33.22 473 HIS A O 1
ATOM 3753 N N . PRO A 1 474 ? -29.696 2.439 27.530 1.00 29.22 474 PRO A N 1
ATOM 3754 C CA . PRO A 1 474 ? -29.445 1.272 28.356 1.00 29.22 474 PRO A CA 1
ATOM 3755 C C . PRO A 1 474 ? -28.066 0.718 27.998 1.00 29.22 474 PRO A C 1
ATOM 3757 O O . PRO A 1 474 ? -27.834 0.282 26.869 1.00 29.22 474 PRO A O 1
ATOM 3760 N N . GLN A 1 475 ? -27.150 0.741 28.965 1.00 32.03 475 GLN A N 1
ATOM 3761 C CA . GLN A 1 475 ? -25.918 -0.028 28.901 1.00 32.03 475 GLN A CA 1
ATOM 3762 C C . GLN A 1 475 ? -26.281 -1.479 28.575 1.00 32.03 475 GLN A C 1
ATOM 3764 O O . GLN A 1 475 ? -27.104 -2.095 29.257 1.00 32.03 475 GLN A O 1
ATOM 3769 N N . HIS A 1 476 ? -25.679 -2.015 27.514 1.00 29.83 476 HIS A N 1
ATOM 3770 C CA . HIS A 1 476 ? -25.741 -3.434 27.202 1.00 29.83 476 HIS A CA 1
ATOM 3771 C C . HIS A 1 476 ? -25.336 -4.224 28.448 1.00 29.83 476 HIS A C 1
ATOM 3773 O O . HIS A 1 476 ? -24.185 -4.183 28.880 1.00 29.83 476 HIS A O 1
ATOM 3779 N N . GLN A 1 477 ? -26.308 -4.930 29.027 1.00 26.78 477 GLN A N 1
ATOM 3780 C CA . GLN A 1 477 ? -26.082 -5.879 30.102 1.00 26.78 477 GLN A CA 1
ATOM 3781 C C . GLN A 1 477 ? -25.045 -6.905 29.643 1.00 26.78 477 GLN A C 1
ATOM 3783 O O . GLN A 1 477 ? -25.311 -7.765 28.802 1.00 26.78 477 GLN A O 1
ATOM 3788 N N . ILE A 1 478 ? -23.857 -6.816 30.235 1.00 29.11 478 ILE A N 1
ATOM 3789 C CA . ILE A 1 478 ? -22.911 -7.918 30.320 1.00 29.11 478 ILE A CA 1
ATOM 3790 C C . ILE A 1 478 ? -23.635 -9.011 31.104 1.00 29.11 478 ILE A C 1
ATOM 3792 O O . ILE A 1 478 ? -23.858 -8.900 32.310 1.00 29.11 478 ILE A O 1
ATOM 3796 N N . ARG A 1 479 ? -24.072 -10.053 30.397 1.00 24.06 479 ARG A N 1
ATOM 3797 C CA . ARG A 1 479 ? -24.656 -11.239 31.012 1.00 24.06 479 ARG A CA 1
ATOM 3798 C C . ARG A 1 479 ? -23.540 -11.973 31.755 1.00 24.06 479 ARG A C 1
ATOM 3800 O O . ARG A 1 479 ? -22.807 -12.761 31.164 1.00 24.06 479 ARG A O 1
ATOM 3807 N N . ASN A 1 480 ? -23.419 -11.695 33.050 1.00 26.39 480 ASN A N 1
ATOM 3808 C CA . ASN A 1 480 ? -22.720 -12.556 33.996 1.00 26.39 480 ASN A CA 1
ATOM 3809 C C . ASN A 1 480 ? -23.314 -13.969 33.875 1.00 26.39 480 ASN A C 1
ATOM 3811 O O . ASN A 1 480 ? -24.489 -14.173 34.178 1.00 26.39 480 ASN A O 1
ATOM 3815 N N . SER A 1 481 ? -22.526 -14.935 33.403 1.00 24.88 481 SER A N 1
ATOM 3816 C CA . SER A 1 481 ? -22.846 -16.354 33.587 1.00 24.88 481 SER A CA 1
ATOM 3817 C C . SER A 1 481 ? -22.326 -16.781 34.957 1.00 24.88 481 SER A C 1
ATOM 3819 O O . SER A 1 481 ? -21.135 -16.597 35.214 1.00 24.88 481 SER A O 1
ATOM 3821 N N . PRO A 1 482 ? -23.166 -17.325 35.851 1.00 27.22 482 PRO A N 1
ATOM 3822 C CA . PRO A 1 482 ? -22.690 -17.933 37.078 1.00 27.22 482 PRO A CA 1
ATOM 3823 C C . PRO A 1 482 ? -22.341 -19.414 36.860 1.00 27.22 482 PRO A C 1
ATOM 3825 O O . PRO A 1 482 ? -22.840 -20.062 35.942 1.00 27.22 482 PRO A O 1
ATOM 3828 N N . SER A 1 483 ? -21.561 -19.937 37.808 1.00 27.39 483 SER A N 1
ATOM 3829 C CA . SER A 1 483 ? -21.390 -21.349 38.191 1.00 27.39 483 SER A CA 1
ATOM 3830 C C . SER A 1 483 ? -20.501 -22.264 37.329 1.00 27.39 483 SER A C 1
ATOM 3832 O O . SER A 1 483 ? -20.865 -22.695 36.241 1.00 27.39 483 SER A O 1
ATOM 3834 N N . GLY A 1 484 ? -19.359 -22.658 37.910 1.00 24.42 484 GLY A N 1
ATOM 3835 C CA . GLY A 1 484 ? -18.851 -24.030 37.764 1.00 24.42 484 GLY A CA 1
ATOM 3836 C C . GLY A 1 484 ? -19.755 -25.027 38.511 1.00 24.42 484 GLY A C 1
ATOM 3837 O O . GLY A 1 484 ? -20.637 -24.601 39.262 1.00 24.42 484 GLY A O 1
ATOM 3838 N N . PRO A 1 485 ? -19.540 -26.344 38.346 1.00 29.98 485 PRO A N 1
ATOM 3839 C CA . PRO A 1 485 ? -18.855 -27.060 39.426 1.00 29.98 485 PRO A CA 1
ATOM 3840 C C . PRO A 1 485 ? -17.937 -28.220 38.978 1.00 29.98 485 PRO A C 1
ATOM 3842 O O . PRO A 1 485 ? -17.834 -28.587 37.812 1.00 29.98 485 PRO A O 1
ATOM 3845 N N . HIS A 1 486 ? -17.254 -28.755 39.988 1.00 25.36 486 HIS A N 1
ATOM 3846 C CA . HIS A 1 486 ? -16.316 -29.874 40.036 1.00 25.36 486 HIS A CA 1
ATOM 3847 C C . HIS A 1 486 ? -16.760 -31.217 39.405 1.00 25.36 486 HIS A C 1
ATOM 3849 O O . HIS A 1 486 ? -17.929 -31.577 39.438 1.00 25.36 486 HIS A O 1
ATOM 3855 N N . HIS A 1 487 ? -15.737 -31.964 38.950 1.00 26.34 487 HIS A N 1
ATOM 3856 C CA . HIS A 1 487 ? -15.533 -33.431 38.925 1.00 26.34 487 HIS A CA 1
ATOM 3857 C C . HIS A 1 487 ? -16.737 -34.394 38.819 1.00 26.34 487 HIS A C 1
ATOM 3859 O O . HIS A 1 487 ? -17.488 -34.535 39.777 1.00 26.34 487 HIS A O 1
ATOM 3865 N N . ASN A 1 488 ? -16.728 -35.278 37.804 1.00 24.02 488 ASN A N 1
ATOM 3866 C CA . ASN A 1 488 ? -16.395 -36.697 38.026 1.00 24.02 488 ASN A CA 1
ATOM 3867 C C . ASN A 1 488 ? -16.086 -37.485 36.735 1.00 24.02 488 ASN A C 1
ATOM 3869 O O . ASN A 1 488 ? -16.392 -37.065 35.626 1.00 24.02 488 ASN A O 1
ATOM 3873 N N . SER A 1 489 ? -15.425 -38.617 36.950 1.00 25.61 489 SER A N 1
ATOM 3874 C CA . SER A 1 489 ? -14.868 -39.599 36.014 1.00 25.61 489 SER A CA 1
ATOM 3875 C C . SER A 1 489 ? -15.888 -40.552 35.352 1.00 25.61 489 SER A C 1
ATOM 3877 O O . SER A 1 489 ? -17.035 -40.636 35.785 1.00 25.61 489 SER A O 1
ATOM 3879 N N . SER A 1 490 ? -15.382 -41.363 34.397 1.00 25.59 490 SER A N 1
ATOM 3880 C CA . SER A 1 490 ? -15.994 -42.543 33.724 1.00 25.59 490 SER A CA 1
ATOM 3881 C C . SER A 1 490 ? -16.992 -42.209 32.601 1.00 25.59 490 SER A C 1
ATOM 3883 O O . SER A 1 490 ? -17.666 -41.197 32.687 1.00 25.59 490 SER A O 1
ATOM 3885 N N . LYS A 1 491 ? -17.200 -42.957 31.511 1.00 23.72 491 LYS A N 1
ATOM 3886 C CA . LYS A 1 491 ? -16.690 -44.181 30.852 1.00 23.72 491 LYS A CA 1
ATOM 3887 C C . LYS A 1 491 ? -17.541 -44.275 29.553 1.00 23.72 491 LYS A C 1
ATOM 3889 O O . LYS A 1 491 ? -18.702 -43.914 29.663 1.00 23.72 491 LYS A O 1
ATOM 3894 N N . VAL A 1 492 ? -17.026 -44.863 28.455 1.00 29.06 492 VAL A N 1
ATOM 3895 C CA . VAL A 1 492 ? -17.800 -45.658 27.446 1.00 29.06 492 VAL A CA 1
ATOM 3896 C C . VAL A 1 492 ? -18.861 -44.854 26.646 1.00 29.06 492 VAL A C 1
ATOM 3898 O O . VAL A 1 492 ? -19.786 -44.306 27.220 1.00 29.06 492 VAL A O 1
ATOM 3901 N N . GLU A 1 493 ? -18.757 -44.635 25.334 1.00 30.11 493 GLU A N 1
ATOM 3902 C CA . GLU A 1 493 ? -18.754 -45.570 24.190 1.00 30.11 493 GLU A CA 1
ATOM 3903 C C . GLU A 1 493 ? -18.191 -44.879 22.934 1.00 30.11 493 GLU A C 1
ATOM 3905 O O . GLU A 1 493 ? -18.380 -43.643 22.812 1.00 30.11 493 GLU A O 1
#

InterPro domains:
  IPR001248 Purine-cytosine permease [PF02133] (47-194)
  IPR001248 Purine-cytosine permease [PF02133] (200-321)
  IPR045225 Uracil/uridine/allantoin permease [PTHR30618] (199-389)

Sequence (493 aa):
MSSSVRSKRRRDVAYRWRTYFTDIHVPKSIFVDTEAENRWANRNLDPIPPEKCNWREIDFVSYWLCDLFALPTWSTVSTVMLAGFSARQTVPICIIGFSLCGVVITLTTLVGCQYRVPYPVASRIAFGLWGSIPAICARCFVALMWLSILTCTGGRLMEVLLSALFPSFLTMHNPFPASANITPPELIAFFIYWGNQLGADCIPFANDSMALAPRYINRFRANTFAAVVCVISTPWNIIRSGQGFITFLLGYASYTSCLAAIMVADFFVVKRQKVDVCELYKPYGLYWYTHGWNWRAYVAFFVGFIPSVPGFAKSIDDSLNIGTAWVPFQMAWIFGTVVSFTTYILVNLVWPDPARVYEAVKPHEIFAQRRRARAAEKARRKLLEQQQQEQQQQESATVDFDARSMSKGSMPTTPGDGLAAAEGSSTINGVADASTGSNPYFVNALTSHNGSGEDLRTVEKEIIELYETDRRHPQHQIRNSPSGPHHNSSKVE

pLDDT: mean 74.43, std 22.51, range [23.72, 97.75]

Secondary structure (DSSP, 8-state):
-HHHHHHHHHHHHHHHHHHHHHTTSPPPPSS--S-S--TT--GGGSPPPGGG----HHHHHHHHHHHHS-HHHHHHHHHHHHTT--HHHHHHHHHHHHHHHHHHHHHHHHHHHHH---HHHHHHHHH-TTTHHHHHHHHHHHHHHHHHHHHHHHHHHHHHHHHHH-GGGGG----S-GGG---HHHHHHHHHHHHHHHHS--HHHHHHHHHHSTTT--HHHHHHHHHHHHHHT-THHHHH-HHHHHHHHHHHHHHHHHHHHHHHIIIIIISTT--BSGGGGSTTSGGGTBTTB-HHHHHHHHHHHGGGHHHHHHTT-TT---GGGGHHHHTHHHHHHHHHHHHHHHHHHHS--TT--SS-B-HHHHHHHHHHHHHHHHHHHHHHHHHHHHHHHHHHHHHHHHHHHHTT---PPP-------------------PPP-----------S--S-HHHHHHHHHHHHHHHHHHTTS--------------------

Foldseek 3Di:
DPPVVVVVVVVVVVVVVVVVVVLQAFAFAPLDPDPPDQQQTTNVQDFDAPVRPPDDPVNVVVVVVVVCPAPVNVVVLVVVVVVVDDPVRSVVVVVVVCVVVVVLVVLLCVLCVQQRGDPLLLLLLQWFLVRSLVVLVLQLVVLLLVVLVRLLRQLVVQLVVVCVVPVCLVVDDAPDDVVLLDGPSSVVSSVVSLVVVLVVFSVSNLNSVCRNGVRRGHSNNSSVVSSVSSVVVSSSVVVVPVLNVVLVVLLVLLQVLLSSLSSSLSCCPQQNNAAESSQSRDDPGLSCPPNRGDVLSVVLNCQSRVLLVLLSVCSVPVVDDPDPSNVCSVVSNVSSNVSSNVSSVVSCVVPPRSSHDPHHHHVNVVVVVVVVVVVVVVVVVVVVVVVVVVVVVVVVVVVVVVVVVVVPPDDDDDDDDDDDDDDDDDDDDDDDDDDDDDDDDDDDDPPDDDDDPPVVVVVVVVVVVVVVVVVVDPDPDPPDDDDDDDDDDDDDD

Organism: NCBI:txid215250